Protein AF-A0A3A2J618-F1 (afdb_monomer)

Sequence (538 aa):
MAKTFVVYKGITAYASIQNIGDRISVSQLELDFAVNQIPKATVVLSMGQLADGSKSPIQEKLNSLEQRLAVKIYLVVTTADSGSASPSPTLIFNGYTSACSYSKTYGSCSIVLGVVSVLNDLAYSSAFSDLFSTASVGDFFRPMVWKIGAAGVQAATAQALAAAFAPKLRSDFWEAALKDSLISMCTAPLLKPSIAQPGTGVAGNTVLNNKLALNILNDYDETIDPVQLQPDLAHDRVFQAMGLSIANALWSQGRGVTVWSKMLSQLSAFGVGFIPAADGFMVAPVAPMLASTITDAFTDIGAAEYSSIVTTGFRRPISGVKFVVGSSGLSGVSTPARQFISAAFGWCTPSNDGQLLVVPAPAWVYLNGTTTADDIASGATIFSGGSNPTAVPAGETKANQTVTDLFNSWGKNGPAPRLAHMVFCNEAFRGNTATLSGKLRFDIPPAACVRVEAAGNDLYTSKKDEKQYFYANVEGVRINISVAPGQTAASTTFFLSHVRTKADDAVAETEHPLFTTYFKGSTYNIAYVKELEKDIAV

Nearest PDB structures (foldseek):
  7b5h-assembly1_AJ  TM=6.178E-01  e=1.921E-13  Nostoc sp. PCC 7120 = FACHB-418
  8hqz-assembly1_p  TM=5.575E-01  e=2.678E+00  Escherichia phage DT57C
  8bcu-assembly1_H  TM=5.553E-01  e=3.164E+00  Escherichia phage T5
  8hrg-assembly1_D  TM=5.333E-01  e=3.345E+00  Escherichia phage DT57C
  9iny-assembly1_C  TM=5.298E-01  e=3.953E+00  Escherichia phage T5

Mean predicted aligned error: 10.37 Å

Structure (mmCIF, N/CA/C/O backbone):
data_AF-A0A3A2J618-F1
#
_entry.id   AF-A0A3A2J618-F1
#
loop_
_atom_site.group_PDB
_atom_site.id
_atom_site.type_symbol
_atom_site.label_atom_id
_atom_site.label_alt_id
_atom_site.label_comp_id
_atom_site.label_asym_id
_atom_site.label_entity_id
_atom_site.label_seq_id
_atom_site.pdbx_PDB_ins_code
_atom_site.Cartn_x
_atom_site.Cartn_y
_atom_site.Cartn_z
_atom_site.occupancy
_atom_site.B_iso_or_equiv
_atom_site.auth_seq_id
_atom_site.auth_comp_id
_atom_site.auth_asym_id
_atom_site.auth_atom_id
_atom_site.pdbx_PDB_model_num
ATOM 1 N N . MET A 1 1 ? 17.316 -6.845 21.537 1.00 39.12 1 MET A N 1
ATOM 2 C CA . MET A 1 1 ? 16.459 -6.202 22.556 1.00 39.12 1 MET A CA 1
ATOM 3 C C . MET A 1 1 ? 15.162 -6.982 22.616 1.00 39.12 1 MET A C 1
ATOM 5 O O . MET A 1 1 ? 14.581 -7.209 21.564 1.00 39.12 1 MET A O 1
ATOM 9 N N . ALA A 1 2 ? 14.747 -7.456 23.789 1.00 37.94 2 ALA A N 1
ATOM 10 C CA . ALA A 1 2 ? 13.416 -8.035 23.938 1.00 37.94 2 ALA A CA 1
ATOM 11 C C . ALA A 1 2 ? 12.401 -6.884 23.849 1.00 37.94 2 ALA A C 1
ATOM 13 O O . ALA A 1 2 ? 12.468 -5.968 24.664 1.00 37.94 2 ALA A O 1
ATOM 14 N N . LYS A 1 3 ? 11.525 -6.880 22.836 1.00 52.00 3 LYS A N 1
ATOM 15 C CA . LYS A 1 3 ? 10.401 -5.935 22.783 1.00 52.00 3 LYS A CA 1
ATOM 16 C C . LYS A 1 3 ? 9.451 -6.302 23.929 1.00 52.00 3 LYS A C 1
ATOM 18 O O . LYS A 1 3 ? 8.861 -7.380 23.913 1.00 52.00 3 LYS A O 1
ATOM 23 N N . THR A 1 4 ? 9.359 -5.455 24.951 1.00 46.00 4 THR A N 1
ATOM 24 C CA . THR A 1 4 ? 8.415 -5.640 26.059 1.00 46.00 4 THR A CA 1
ATOM 25 C C . THR A 1 4 ? 7.000 -5.435 25.528 1.00 46.00 4 THR A C 1
ATOM 27 O O . THR A 1 4 ? 6.687 -4.380 24.982 1.00 46.00 4 THR A O 1
ATOM 30 N N . PHE A 1 5 ? 6.144 -6.449 25.650 1.00 54.22 5 PHE A N 1
ATOM 31 C CA . PHE A 1 5 ? 4.745 -6.335 25.243 1.00 54.22 5 PHE A CA 1
ATOM 32 C C . PHE A 1 5 ? 3.974 -5.497 26.262 1.00 54.22 5 PHE A C 1
ATOM 34 O O . PHE A 1 5 ? 3.938 -5.835 27.445 1.00 54.22 5 PHE A O 1
ATOM 41 N N . VAL A 1 6 ? 3.328 -4.431 25.798 1.00 58.31 6 VAL A N 1
ATOM 42 C CA . VAL A 1 6 ? 2.485 -3.581 26.642 1.00 58.31 6 VAL A CA 1
ATOM 43 C C . VAL A 1 6 ? 1.107 -4.207 26.789 1.00 58.31 6 VAL A C 1
ATOM 45 O O . VAL A 1 6 ? 0.436 -4.513 25.802 1.00 58.31 6 VAL A O 1
ATOM 48 N N . VAL A 1 7 ? 0.666 -4.384 28.032 1.00 64.25 7 VAL A N 1
ATOM 49 C CA . VAL A 1 7 ? -0.712 -4.771 28.338 1.00 64.25 7 VAL A CA 1
ATOM 50 C C . VAL A 1 7 ? -1.561 -3.502 28.390 1.00 64.25 7 VAL A C 1
ATOM 52 O O . VAL A 1 7 ? -1.399 -2.659 29.273 1.00 64.25 7 VAL A O 1
ATOM 55 N N . TYR A 1 8 ? -2.468 -3.347 27.428 1.00 70.81 8 TYR A N 1
ATOM 56 C CA . TYR A 1 8 ? -3.391 -2.215 27.386 1.00 70.81 8 TYR A CA 1
ATOM 57 C C . TYR A 1 8 ? -4.510 -2.393 28.422 1.00 70.81 8 TYR A C 1
ATOM 59 O O . TYR A 1 8 ? -5.162 -3.436 28.462 1.00 70.81 8 TYR A O 1
ATOM 67 N N . LYS A 1 9 ? -4.752 -1.369 29.249 1.00 76.50 9 LYS A N 1
ATOM 68 C CA . LYS A 1 9 ? -5.827 -1.354 30.258 1.00 76.50 9 LYS A CA 1
ATOM 69 C C . LYS A 1 9 ? -7.166 -0.945 29.647 1.00 76.50 9 LYS A C 1
ATOM 71 O O . LYS A 1 9 ? -8.212 -1.451 30.044 1.00 76.50 9 LYS A O 1
ATOM 76 N N . GLY A 1 10 ? -7.127 -0.039 28.675 1.00 81.81 10 GLY A N 1
ATOM 77 C CA . GLY A 1 10 ? -8.301 0.426 27.950 1.00 81.81 10 GLY A CA 1
ATOM 78 C C . GLY A 1 10 ? -7.915 1.062 26.622 1.00 81.81 10 GLY A C 1
ATOM 79 O O . GLY A 1 10 ? -6.892 1.741 26.518 1.00 81.81 10 GLY A O 1
ATOM 80 N N . ILE A 1 11 ? -8.743 0.831 25.610 1.00 85.38 11 ILE A N 1
ATOM 81 C CA . ILE A 1 11 ? -8.614 1.429 24.284 1.00 85.38 11 ILE A CA 1
ATOM 82 C C . ILE A 1 11 ? -9.919 2.162 24.010 1.00 85.38 11 ILE A C 1
ATOM 84 O O . ILE A 1 11 ? -10.989 1.554 24.061 1.00 85.38 11 ILE A O 1
ATOM 88 N N . THR A 1 12 ? -9.837 3.459 23.738 1.00 88.19 12 THR A N 1
ATOM 89 C CA . THR A 1 12 ? -10.985 4.267 23.326 1.00 88.19 12 THR A CA 1
ATOM 90 C C . THR A 1 12 ? -10.696 4.906 21.977 1.00 88.19 12 THR A C 1
ATOM 92 O O . THR A 1 12 ? -9.588 5.364 21.705 1.00 88.19 12 THR A O 1
ATOM 95 N N . ALA A 1 13 ? -11.702 4.917 21.108 1.00 90.88 13 ALA A N 1
ATOM 96 C CA . ALA A 1 13 ? -11.633 5.568 19.809 1.00 90.88 13 ALA A CA 1
ATOM 97 C C . ALA A 1 13 ? -12.704 6.658 19.734 1.00 90.88 13 ALA A C 1
ATOM 99 O O . ALA A 1 13 ? -13.828 6.483 20.222 1.00 90.88 13 ALA A O 1
ATOM 100 N N . TYR A 1 14 ? -12.360 7.785 19.121 1.00 92.44 14 TYR A N 1
ATOM 101 C CA . TYR A 1 14 ? -13.314 8.853 18.857 1.00 92.44 14 TYR A CA 1
ATOM 102 C C . TYR A 1 14 ? -13.125 9.428 17.455 1.00 92.44 14 TYR A C 1
ATOM 104 O O . TYR A 1 14 ? -12.026 9.430 16.901 1.00 92.44 14 TYR A O 1
ATOM 112 N N . ALA A 1 15 ? -14.217 9.923 16.885 1.00 92.81 15 ALA A N 1
ATOM 113 C CA . ALA A 1 15 ? -14.230 10.599 15.599 1.00 92.81 15 ALA A CA 1
ATOM 114 C C . ALA A 1 15 ? -14.470 12.103 15.795 1.00 92.81 15 ALA A C 1
ATOM 116 O O . ALA A 1 15 ? -15.373 12.502 16.536 1.00 92.81 15 ALA A O 1
ATOM 117 N N . SER A 1 16 ? -13.676 12.922 15.107 1.00 95.06 16 SER A N 1
ATOM 118 C CA . SER A 1 16 ? -13.988 14.320 14.813 1.00 95.06 16 SER A CA 1
ATOM 119 C C . SER A 1 16 ? -14.606 14.361 13.420 1.00 95.06 16 SER A C 1
ATOM 121 O O . SER A 1 16 ? -13.972 13.953 12.445 1.00 95.06 16 SER A O 1
ATOM 123 N N . ILE A 1 17 ? -15.867 14.784 13.337 1.00 93.00 17 ILE A N 1
ATOM 124 C CA . ILE A 1 17 ? -16.610 14.890 12.079 1.00 93.00 17 ILE A CA 1
ATOM 125 C C . ILE A 1 17 ? -16.995 16.349 11.880 1.00 93.00 17 ILE A C 1
ATOM 127 O O . ILE A 1 17 ? -17.659 16.952 12.734 1.00 93.00 17 ILE A O 1
ATOM 131 N N . GLN A 1 18 ? -16.604 16.901 10.733 1.00 92.62 18 GLN A N 1
ATOM 132 C CA . GLN A 1 18 ? -16.873 18.284 10.364 1.00 92.62 18 GLN A CA 1
ATOM 133 C C . GLN A 1 18 ? -18.365 18.615 10.513 1.00 92.62 18 GLN A C 1
ATOM 135 O O . GLN A 1 18 ? -19.228 17.850 10.091 1.00 92.62 18 GLN A O 1
ATOM 140 N N . ASN A 1 19 ? -18.660 19.764 11.127 1.00 88.19 19 ASN A N 1
ATOM 141 C CA . ASN A 1 19 ? -20.006 20.271 11.439 1.00 88.19 19 ASN A CA 1
ATOM 142 C C . ASN A 1 19 ? -20.805 19.462 12.481 1.00 88.19 19 ASN A C 1
ATOM 144 O O . ASN A 1 19 ? -21.816 19.960 12.990 1.00 88.19 19 ASN A O 1
ATOM 148 N N . ILE A 1 20 ? -20.343 18.276 12.887 1.00 88.12 20 ILE A N 1
ATOM 149 C CA . ILE A 1 20 ? -21.028 17.437 13.878 1.00 88.12 20 ILE A CA 1
ATOM 150 C C . ILE A 1 20 ? -20.412 17.615 15.262 1.00 88.12 20 ILE A C 1
ATOM 152 O O . ILE A 1 20 ? -21.105 18.055 16.182 1.00 88.12 20 ILE A O 1
ATOM 156 N N . GLY A 1 21 ? -19.116 17.360 15.407 1.00 89.38 21 GLY A N 1
ATOM 157 C CA . GLY A 1 21 ? -18.404 17.530 16.671 1.00 89.38 21 GLY A CA 1
ATOM 158 C C . GLY A 1 21 ? -17.041 16.850 16.670 1.00 89.38 21 GLY A C 1
ATOM 159 O O . GLY A 1 21 ? -16.769 15.992 15.834 1.00 89.38 21 GLY A O 1
ATOM 160 N N . ASP A 1 22 ? -16.200 17.225 17.634 1.00 89.44 22 ASP A N 1
ATOM 161 C CA . ASP A 1 22 ? -14.786 16.823 17.663 1.00 89.44 22 ASP A CA 1
ATOM 162 C C . ASP A 1 22 ? -14.502 15.537 18.443 1.00 89.44 22 ASP A C 1
ATOM 164 O O . ASP A 1 22 ? -13.433 14.944 18.299 1.00 89.44 22 ASP A O 1
ATOM 168 N N . ARG A 1 23 ? -15.440 15.104 19.290 1.00 89.69 23 ARG A N 1
ATOM 169 C CA . ARG A 1 23 ? -15.283 13.932 20.161 1.00 89.69 23 ARG A CA 1
ATOM 170 C C . ARG A 1 23 ? -16.546 13.087 20.184 1.00 89.69 23 ARG A C 1
ATOM 172 O O . ARG A 1 23 ? -17.275 13.057 21.172 1.00 89.69 23 ARG A O 1
ATOM 179 N N . ILE A 1 24 ? -16.807 12.403 19.078 1.00 91.38 24 ILE A N 1
ATOM 180 C CA . ILE A 1 24 ? -17.907 11.444 18.975 1.00 91.38 24 ILE A CA 1
ATOM 181 C C . ILE A 1 24 ? -17.359 10.058 19.309 1.00 91.38 24 ILE A C 1
ATOM 183 O O . ILE A 1 24 ? -16.458 9.568 18.630 1.00 91.38 24 ILE A O 1
ATOM 187 N N . SER A 1 25 ? -17.886 9.427 20.357 1.00 89.56 25 SER A N 1
ATOM 188 C CA . SER A 1 25 ? -17.456 8.089 20.770 1.00 89.56 25 SER A CA 1
ATOM 189 C C . SER A 1 25 ? -17.763 7.047 19.695 1.00 89.56 25 SER A C 1
ATOM 191 O O . SER A 1 25 ? -18.894 6.949 19.212 1.00 89.56 25 SER A O 1
ATOM 193 N N . VAL A 1 26 ? -16.756 6.245 19.356 1.00 92.75 26 VAL A N 1
ATOM 194 C CA . VAL A 1 26 ? -16.866 5.151 18.388 1.00 92.75 26 VAL A CA 1
ATOM 195 C C . VAL A 1 26 ? -17.082 3.844 19.143 1.00 92.75 26 VAL A C 1
ATOM 197 O O . VAL A 1 26 ? -16.322 3.522 20.054 1.00 92.75 26 VAL A O 1
ATOM 200 N N . SER A 1 27 ? -18.120 3.089 18.781 1.00 92.50 27 SER A N 1
ATOM 201 C CA . SER A 1 27 ? -18.413 1.794 19.409 1.00 92.50 27 SER A CA 1
ATOM 202 C C . SER A 1 27 ? -17.656 0.647 18.755 1.00 92.50 27 SER A C 1
ATOM 204 O O . SER A 1 27 ? -17.209 -0.267 19.441 1.00 92.50 27 SER A O 1
ATOM 206 N N . GLN A 1 28 ? -17.516 0.697 17.431 1.00 94.94 28 GLN A N 1
ATOM 207 C CA . GLN A 1 28 ? -16.735 -0.253 16.652 1.00 94.94 28 GLN A CA 1
ATOM 208 C C . GLN A 1 28 ? -16.052 0.487 15.507 1.00 94.94 28 GLN A C 1
ATOM 210 O O . GLN A 1 28 ? -16.658 1.340 14.858 1.00 94.94 28 GLN A O 1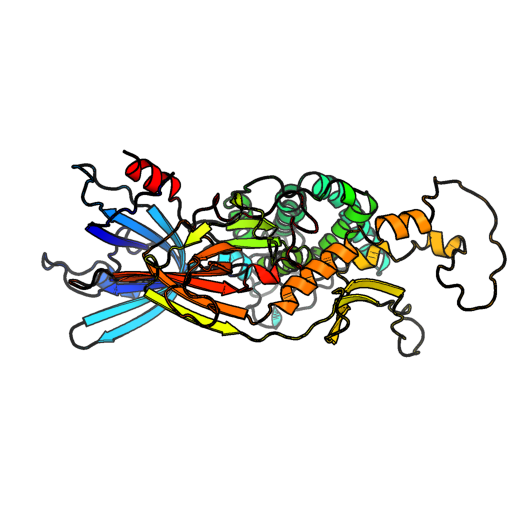
ATOM 215 N N . LEU A 1 29 ? -14.793 0.151 15.273 1.00 96.25 29 LEU A N 1
ATOM 216 C CA . LEU A 1 29 ? -13.962 0.697 14.220 1.00 96.25 29 LEU A CA 1
ATOM 217 C C . LEU A 1 29 ? -13.298 -0.450 13.468 1.00 96.25 29 LEU A C 1
ATOM 219 O O . LEU A 1 29 ? -12.660 -1.302 14.083 1.00 96.25 29 LEU A O 1
ATOM 223 N N . GLU A 1 30 ? -13.418 -0.433 12.151 1.00 97.44 30 GLU A N 1
ATOM 224 C CA . GLU A 1 30 ? -12.654 -1.283 11.243 1.00 97.44 30 GLU A CA 1
ATOM 225 C C . GLU A 1 30 ? -11.866 -0.371 10.303 1.00 97.44 30 GLU A C 1
ATOM 227 O O . GLU A 1 30 ? -12.452 0.517 9.685 1.00 97.44 30 GLU A O 1
ATOM 232 N N . LEU A 1 31 ? -10.550 -0.552 10.226 1.00 97.56 31 LEU A N 1
ATOM 233 C CA . LEU A 1 31 ? -9.665 0.163 9.308 1.00 97.56 31 LEU A CA 1
ATOM 234 C C . LEU A 1 31 ? -9.015 -0.833 8.357 1.00 97.56 31 LEU A C 1
ATOM 236 O O . LEU A 1 31 ? -8.483 -1.836 8.820 1.00 97.56 31 LEU A O 1
ATOM 240 N N . ASP A 1 32 ? -8.990 -0.511 7.069 1.00 97.88 32 ASP A N 1
ATOM 241 C CA . ASP A 1 32 ? -8.365 -1.310 6.021 1.00 97.88 32 ASP A CA 1
ATOM 242 C C . ASP A 1 32 ? -7.280 -0.500 5.305 1.00 97.88 32 ASP A C 1
ATOM 244 O O . ASP A 1 32 ? -7.567 0.514 4.659 1.00 97.88 32 ASP A O 1
ATOM 248 N N . PHE A 1 33 ? -6.042 -0.989 5.378 1.00 97.19 33 PHE A N 1
ATOM 249 C CA . PHE A 1 33 ? -4.881 -0.472 4.657 1.00 97.19 33 PHE A CA 1
ATOM 250 C C . PHE A 1 33 ? -4.317 -1.573 3.761 1.00 97.19 33 PHE A C 1
ATOM 252 O O . PHE A 1 33 ? -4.124 -2.695 4.215 1.00 97.19 33 PHE A O 1
ATOM 259 N N . ALA A 1 34 ? -4.016 -1.280 2.499 1.00 97.31 34 ALA A N 1
ATOM 260 C CA . ALA A 1 34 ? -3.396 -2.252 1.602 1.00 97.31 34 ALA A CA 1
ATOM 261 C C . ALA A 1 34 ? -2.479 -1.567 0.591 1.00 97.31 34 ALA A C 1
ATOM 263 O O . ALA A 1 34 ? -2.686 -0.405 0.232 1.00 97.31 34 ALA A O 1
ATOM 264 N N . VAL A 1 35 ? -1.460 -2.293 0.136 1.00 96.06 35 VAL A N 1
ATOM 265 C CA . VAL A 1 35 ? -0.507 -1.795 -0.862 1.00 96.06 35 VAL A CA 1
ATOM 266 C C . VAL A 1 35 ? -1.254 -1.476 -2.153 1.00 96.06 35 VAL A C 1
ATOM 268 O O . VAL A 1 35 ? -2.067 -2.273 -2.622 1.00 96.06 35 VAL A O 1
ATOM 271 N N . ASN A 1 36 ? -0.977 -0.312 -2.740 1.00 96.56 36 ASN A N 1
ATOM 272 C CA . ASN A 1 36 ? -1.625 0.173 -3.961 1.00 96.56 36 ASN A CA 1
ATOM 273 C C . ASN A 1 36 ? -3.157 0.314 -3.848 1.00 96.56 36 ASN A C 1
ATOM 275 O O . ASN A 1 36 ? -3.856 0.296 -4.864 1.00 96.56 36 ASN A O 1
ATOM 279 N N . GLN A 1 37 ? -3.696 0.476 -2.636 1.00 96.94 37 GLN A N 1
ATOM 280 C CA . GLN A 1 37 ? -5.119 0.722 -2.404 1.00 96.94 37 GLN A CA 1
ATOM 281 C C . GLN A 1 37 ? -5.337 1.971 -1.547 1.00 96.94 37 GLN A C 1
ATOM 283 O O . GLN A 1 37 ? -4.536 2.307 -0.680 1.00 96.94 37 GLN A O 1
ATOM 288 N N . ILE A 1 38 ? -6.457 2.656 -1.789 1.00 96.62 38 ILE A N 1
ATOM 289 C CA . ILE A 1 38 ? -6.891 3.784 -0.960 1.00 96.62 38 ILE A CA 1
ATOM 290 C C . ILE A 1 38 ? -7.502 3.228 0.332 1.00 96.62 38 ILE A C 1
ATOM 292 O O . ILE A 1 38 ? -8.443 2.429 0.237 1.00 96.62 38 ILE A O 1
ATOM 296 N N . PRO A 1 39 ? -7.030 3.660 1.517 1.00 97.31 39 PRO A N 1
ATOM 297 C CA . PRO A 1 39 ? -7.551 3.178 2.786 1.00 97.31 39 PRO A CA 1
ATOM 298 C C . PRO A 1 39 ? -9.031 3.472 2.973 1.00 97.31 39 PRO A C 1
ATOM 300 O O . PRO A 1 39 ? -9.559 4.505 2.534 1.00 97.31 39 PRO A O 1
ATOM 303 N N . LYS A 1 40 ? -9.689 2.565 3.685 1.00 97.69 40 LYS A N 1
ATOM 304 C CA . LYS A 1 40 ? -11.106 2.659 4.031 1.00 97.69 40 LYS A CA 1
ATOM 305 C C . LYS A 1 40 ? -11.282 2.412 5.516 1.00 97.69 40 LYS A C 1
ATOM 307 O O . LYS A 1 40 ? -10.484 1.719 6.139 1.00 97.69 40 LYS A O 1
ATOM 312 N N . ALA A 1 41 ? -12.346 2.973 6.062 1.00 97.81 41 ALA A N 1
ATOM 313 C CA . ALA A 1 41 ? -12.736 2.741 7.433 1.00 97.81 41 ALA A CA 1
ATOM 314 C C . ALA A 1 41 ? -14.249 2.565 7.533 1.00 97.81 41 ALA A C 1
ATOM 316 O O . ALA A 1 41 ? -15.014 3.235 6.836 1.00 97.81 41 ALA A O 1
ATOM 317 N N . THR A 1 42 ? -14.678 1.687 8.430 1.00 97.81 42 THR A N 1
ATOM 318 C CA . THR A 1 42 ? -16.073 1.561 8.845 1.00 97.81 42 THR A CA 1
ATOM 319 C C . THR A 1 42 ? -16.165 1.967 10.306 1.00 97.81 42 THR A C 1
ATOM 321 O O . THR A 1 42 ? -15.519 1.373 11.169 1.00 97.81 42 THR A O 1
ATOM 324 N N . VAL A 1 43 ? -16.958 2.998 10.583 1.00 96.75 43 VAL A N 1
ATOM 325 C CA . VAL A 1 43 ? -17.121 3.574 11.919 1.00 96.75 43 VAL A CA 1
ATOM 326 C C . VAL A 1 43 ? -18.553 3.355 12.373 1.00 96.75 43 VAL A C 1
ATOM 328 O O . VAL A 1 43 ? -19.490 3.866 11.763 1.00 96.75 43 VAL A O 1
ATOM 331 N N . VAL A 1 44 ? -18.732 2.618 13.461 1.00 95.69 44 VAL A N 1
ATOM 332 C CA . VAL A 1 44 ? -20.033 2.441 14.101 1.00 95.69 44 VAL A CA 1
ATOM 333 C C . VAL A 1 44 ? -20.136 3.416 15.264 1.00 95.69 44 VAL A C 1
ATOM 335 O O . VAL A 1 44 ? -19.301 3.427 16.172 1.00 95.69 44 VAL A O 1
ATOM 338 N N . LEU A 1 45 ? -21.167 4.249 15.220 1.00 93.38 45 LEU A N 1
ATOM 339 C CA . LEU A 1 45 ? -21.466 5.262 16.219 1.00 93.38 45 LEU A CA 1
ATOM 340 C C . LEU A 1 45 ? -22.717 4.839 16.984 1.00 93.38 45 LEU A C 1
ATOM 342 O O . LEU A 1 45 ? -23.785 4.639 16.398 1.00 93.38 45 LEU A O 1
ATOM 346 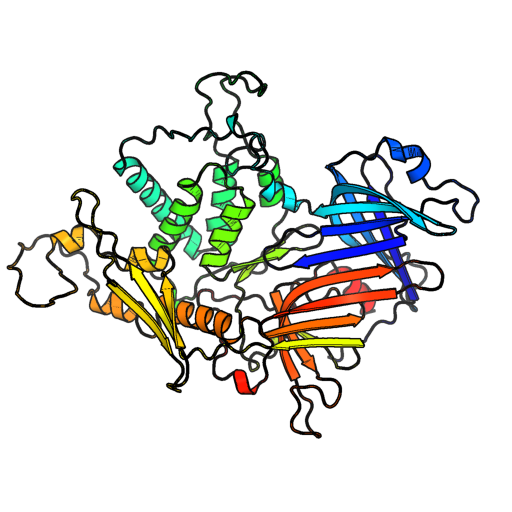N N . SER A 1 46 ? -22.589 4.706 18.303 1.00 86.31 46 SER A N 1
ATOM 347 C CA . SER A 1 46 ? -23.721 4.382 19.168 1.00 86.31 46 SER A CA 1
ATOM 348 C C . SER A 1 46 ? -24.708 5.545 19.219 1.00 86.31 46 SER A C 1
ATOM 350 O O . SER A 1 46 ? -24.370 6.657 19.636 1.00 86.31 46 SER A O 1
ATOM 352 N N . MET A 1 47 ? -25.959 5.276 18.848 1.00 85.38 47 MET A N 1
ATOM 353 C CA . MET A 1 47 ? -27.068 6.190 19.084 1.00 85.38 47 MET A CA 1
ATOM 354 C C . MET A 1 47 ? -27.738 5.809 20.400 1.00 85.38 47 MET A C 1
ATOM 356 O O . MET A 1 47 ? -28.510 4.856 20.471 1.00 85.38 47 MET A O 1
ATOM 360 N N . GLY A 1 48 ? -27.463 6.570 21.451 1.00 80.25 48 GLY A N 1
ATOM 361 C CA . GLY A 1 48 ? -28.058 6.342 22.762 1.00 80.25 48 GLY A CA 1
ATOM 362 C C . GLY A 1 48 ? -28.022 7.584 23.636 1.00 80.25 48 GLY A C 1
ATOM 363 O O . GLY A 1 48 ? -27.550 8.644 23.215 1.00 80.25 48 GLY A O 1
ATOM 364 N N . GLN A 1 49 ? -28.541 7.435 24.849 1.00 75.81 49 GLN A N 1
ATOM 365 C CA . GLN A 1 49 ? -28.242 8.358 25.933 1.00 75.81 49 GLN A CA 1
ATOM 366 C C . GLN A 1 49 ? -26.896 7.967 26.545 1.00 75.81 49 GLN A C 1
ATOM 368 O O . GLN A 1 49 ? -26.602 6.781 26.707 1.00 75.81 49 GLN A O 1
ATOM 373 N N . LEU A 1 50 ? -26.072 8.964 26.842 1.00 70.50 50 LEU A N 1
ATOM 374 C CA . LEU A 1 50 ? -24.866 8.793 27.637 1.00 70.50 50 LEU A CA 1
ATOM 375 C C . LEU A 1 50 ? -25.252 8.425 29.080 1.00 70.50 50 LEU A C 1
ATOM 377 O O . LEU A 1 50 ? -26.409 8.545 29.484 1.00 70.50 50 LEU A O 1
ATOM 381 N N . ALA A 1 51 ? -24.283 7.952 29.868 1.00 71.69 51 ALA A N 1
ATOM 382 C CA . ALA A 1 51 ? -24.524 7.534 31.255 1.00 71.69 51 ALA A CA 1
ATOM 383 C C . ALA A 1 51 ? -25.057 8.671 32.153 1.00 71.69 51 ALA A C 1
ATOM 385 O O . ALA A 1 51 ? -25.668 8.407 33.184 1.00 71.69 51 ALA A O 1
ATOM 386 N N . ASP A 1 52 ? -24.850 9.924 31.749 1.00 77.62 52 A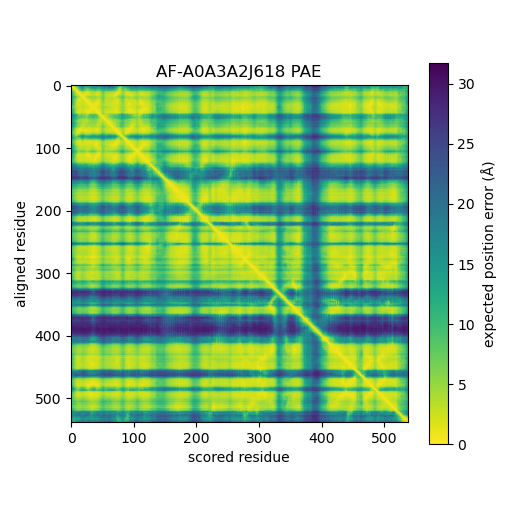SP A N 1
ATOM 387 C CA . ASP A 1 52 ? -25.371 11.133 32.393 1.00 77.62 52 ASP A CA 1
ATOM 388 C C . ASP A 1 52 ? -26.815 11.490 31.966 1.00 77.62 52 ASP A C 1
ATOM 390 O O . ASP A 1 52 ? -27.365 12.492 32.417 1.00 77.62 52 ASP A O 1
ATOM 394 N N . GLY A 1 53 ? -27.439 10.686 31.097 1.00 80.88 53 GLY A N 1
ATOM 395 C CA . GLY A 1 53 ? -28.780 10.911 30.551 1.00 80.88 53 GLY A CA 1
ATOM 396 C C . GLY A 1 53 ? -28.833 11.888 29.370 1.00 80.88 53 GLY A C 1
ATOM 397 O O . GLY A 1 53 ? -29.903 12.066 28.777 1.00 80.88 53 GLY A O 1
ATOM 398 N N . SER A 1 54 ? -27.710 12.503 28.987 1.00 83.50 54 SER A N 1
ATOM 399 C CA . SER A 1 54 ? -27.645 13.395 27.829 1.00 83.50 54 SER A CA 1
ATOM 400 C C . SER A 1 54 ? -27.761 12.608 26.518 1.00 83.50 54 SER A C 1
ATOM 402 O O . SER A 1 54 ? -27.369 11.443 26.417 1.00 83.50 54 SER A O 1
ATOM 404 N N . LYS A 1 55 ? -28.361 13.218 25.492 1.00 85.00 55 LYS A N 1
ATOM 405 C CA . LYS A 1 55 ? -28.458 12.602 24.162 1.00 85.00 55 LYS A CA 1
ATOM 406 C C . LYS A 1 55 ? -27.090 12.623 23.487 1.00 85.00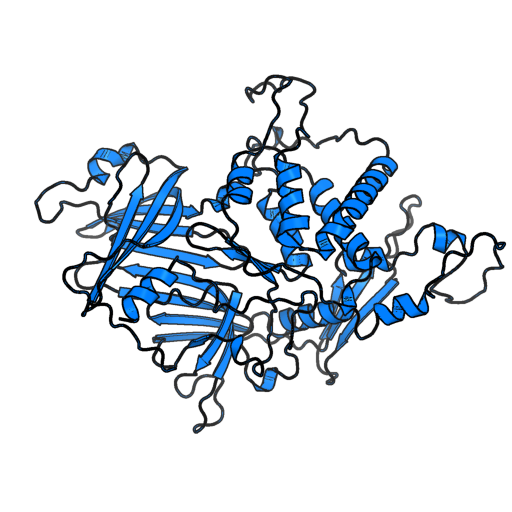 55 LYS A C 1
ATOM 408 O O . LYS A 1 55 ? -26.377 13.618 23.570 1.00 85.00 55 LYS A O 1
ATOM 413 N N . SER A 1 56 ? -26.746 11.554 22.768 1.00 81.94 56 SER A N 1
ATOM 414 C CA . SER A 1 56 ? -25.544 11.553 21.929 1.00 81.94 56 SER A CA 1
ATOM 415 C C . SER A 1 56 ? -25.591 12.724 20.928 1.00 81.94 56 SER A C 1
ATOM 417 O O . SER A 1 56 ? -26.617 12.875 20.254 1.00 81.94 56 SER A O 1
ATOM 419 N N . PRO A 1 57 ? -24.505 13.512 20.762 1.00 82.12 57 PRO A N 1
ATOM 420 C CA . PRO A 1 57 ? -24.459 14.666 19.852 1.00 82.12 57 PRO A CA 1
ATOM 421 C C . PRO A 1 57 ? -24.876 14.342 18.414 1.00 82.12 57 PRO A C 1
ATOM 423 O O . PRO A 1 57 ? -25.356 15.203 17.677 1.00 82.12 57 PRO A O 1
ATOM 426 N N . ILE A 1 58 ? -24.724 13.079 18.008 1.00 86.19 58 ILE A N 1
ATOM 427 C CA . ILE A 1 58 ? -25.102 12.640 16.669 1.00 86.19 58 ILE A CA 1
ATOM 428 C C . ILE A 1 58 ? -26.616 12.598 16.447 1.00 86.19 58 ILE A C 1
ATOM 430 O O . ILE A 1 58 ? -27.058 12.721 15.311 1.00 86.19 58 ILE A O 1
ATOM 434 N N . GLN A 1 59 ? -27.422 12.453 17.505 1.00 86.50 59 GLN A N 1
ATOM 435 C CA . GLN A 1 59 ? -28.882 12.428 17.375 1.00 86.50 59 GLN A CA 1
ATOM 436 C C . GLN A 1 59 ? -29.429 13.779 16.913 1.00 86.50 59 GLN A C 1
ATOM 438 O O . GLN A 1 59 ? -30.363 13.822 16.119 1.00 86.50 59 GLN A O 1
ATOM 443 N N . GLU A 1 60 ? -28.837 14.877 17.381 1.00 86.50 60 GLU A N 1
ATOM 444 C CA . GLU A 1 60 ? -29.269 16.232 17.024 1.00 86.50 60 GLU A CA 1
ATOM 445 C C . GLU A 1 60 ? -28.847 16.613 15.602 1.00 86.50 60 GLU A C 1
ATOM 447 O O . GLU A 1 60 ? -29.512 17.405 14.938 1.00 86.50 60 GLU A O 1
ATOM 452 N N . LYS A 1 61 ? -27.756 16.012 15.120 1.00 89.12 61 LYS A N 1
ATOM 453 C CA . LYS A 1 61 ? -27.095 16.362 13.859 1.00 89.12 61 LYS A CA 1
ATOM 454 C C . LYS A 1 61 ? -27.164 15.263 12.799 1.00 89.12 61 LYS A C 1
ATOM 456 O O . LYS A 1 61 ? -26.458 15.315 11.798 1.00 89.12 61 LYS A O 1
ATOM 461 N N . LEU A 1 62 ? -28.042 14.276 12.977 1.00 86.69 62 LEU A N 1
ATOM 462 C CA . LEU A 1 62 ? -28.205 13.175 12.025 1.00 86.69 62 LEU A CA 1
ATOM 463 C C . LEU A 1 62 ? -28.569 13.681 10.621 1.00 86.69 62 LEU A C 1
ATOM 465 O O . LEU A 1 62 ? -28.047 13.183 9.631 1.00 86.69 62 LEU A O 1
ATOM 469 N N . ASN A 1 63 ? -29.406 14.719 10.542 1.00 88.38 63 ASN A N 1
ATOM 470 C CA . ASN A 1 63 ? -29.831 15.310 9.271 1.00 88.38 63 ASN A CA 1
ATOM 471 C C . ASN A 1 63 ? -28.730 16.123 8.572 1.00 88.38 63 ASN A C 1
ATOM 473 O O . ASN A 1 63 ? -28.882 16.432 7.396 1.00 88.38 63 ASN A O 1
ATOM 477 N N . SER A 1 64 ? -27.643 16.475 9.269 1.00 89.56 64 SER A N 1
ATOM 478 C CA . SER A 1 64 ? -26.494 17.162 8.667 1.00 89.56 64 SER A CA 1
ATOM 479 C C . SER A 1 64 ? -25.397 16.202 8.205 1.00 89.56 64 SER A C 1
ATOM 481 O O . SER A 1 64 ? -24.335 16.663 7.800 1.00 89.56 64 SER A O 1
ATOM 483 N N . LEU A 1 65 ? -25.602 14.880 8.304 1.00 89.00 65 LEU A N 1
ATOM 484 C CA . LEU A 1 65 ? -24.677 13.889 7.754 1.00 89.00 65 LEU A CA 1
ATOM 485 C C . LEU A 1 65 ? -24.804 13.852 6.230 1.00 89.00 65 LEU A C 1
ATOM 487 O O . LEU A 1 65 ? -25.585 13.090 5.663 1.00 89.00 65 LEU A O 1
ATOM 491 N N . GLU A 1 66 ? -24.001 14.677 5.574 1.00 89.81 66 GLU A N 1
ATOM 492 C CA . GLU A 1 66 ? -23.819 14.652 4.128 1.00 89.81 66 GLU A CA 1
ATOM 493 C C . GLU A 1 66 ? -22.688 13.689 3.733 1.00 89.81 66 GLU A C 1
ATOM 495 O O . GLU A 1 66 ? -21.840 13.287 4.543 1.00 89.81 66 GLU A O 1
ATOM 500 N N . GLN A 1 67 ? -22.677 13.295 2.459 1.00 90.25 67 GLN A N 1
ATOM 501 C CA . GLN A 1 67 ? -21.510 12.639 1.878 1.00 90.25 67 GLN A CA 1
ATOM 502 C C . GLN A 1 67 ? -20.357 13.644 1.788 1.00 90.25 67 GLN A C 1
ATOM 504 O O . GLN A 1 67 ? -20.567 14.838 1.598 1.00 90.25 67 GLN A O 1
ATOM 509 N N . ARG A 1 68 ? -19.129 13.140 1.873 1.00 92.12 68 ARG A N 1
ATOM 510 C CA . ARG A 1 68 ? -17.879 13.898 1.790 1.00 92.12 68 ARG A CA 1
ATOM 511 C C . ARG A 1 68 ? -17.592 14.890 2.927 1.00 92.12 68 ARG A C 1
ATOM 513 O O . ARG A 1 68 ? -16.753 15.772 2.759 1.00 92.12 68 ARG A O 1
ATOM 520 N N . LEU A 1 69 ? -18.191 14.722 4.103 1.00 95.00 69 LEU A N 1
ATOM 521 C CA . LEU A 1 69 ? -17.769 15.467 5.295 1.00 95.00 69 LEU A CA 1
ATOM 522 C C . LEU A 1 69 ? -16.394 14.989 5.760 1.00 95.00 69 LEU A C 1
ATOM 524 O O . LEU A 1 69 ? -16.155 13.782 5.786 1.00 95.00 69 LEU A O 1
ATOM 528 N N . ALA A 1 70 ? -15.506 15.910 6.143 1.00 96.19 70 ALA A N 1
ATOM 529 C CA . ALA A 1 70 ? -14.193 15.544 6.665 1.00 96.19 70 ALA A CA 1
ATOM 530 C C . ALA A 1 70 ? -14.319 14.801 8.008 1.00 96.19 70 ALA A C 1
ATOM 532 O O . ALA A 1 70 ? -15.056 15.224 8.904 1.00 96.19 70 ALA A O 1
ATOM 533 N N . VAL A 1 71 ? -13.585 13.697 8.134 1.00 96.69 71 VAL A N 1
ATOM 534 C CA . VAL A 1 71 ? -13.558 12.815 9.301 1.00 96.69 71 VAL A CA 1
ATOM 535 C C . VAL A 1 71 ? -12.114 12.538 9.691 1.00 96.69 71 VAL A C 1
ATOM 537 O O . VAL A 1 71 ? -11.320 12.063 8.879 1.00 96.69 71 VAL A O 1
ATOM 540 N N . LYS A 1 72 ? -11.795 12.769 10.963 1.00 96.88 72 LYS A N 1
ATOM 541 C CA . LYS A 1 72 ? -10.540 12.344 11.587 1.00 96.88 72 LYS A CA 1
ATOM 542 C C . LYS A 1 72 ? -10.845 11.373 12.714 1.00 96.88 72 LYS A C 1
ATOM 544 O O . LYS A 1 72 ? -11.683 11.662 13.568 1.00 96.88 72 LYS A O 1
ATOM 549 N N . ILE A 1 73 ? -10.179 10.227 12.716 1.00 95.56 73 ILE A N 1
ATOM 550 C CA . ILE A 1 73 ? -10.365 9.182 13.723 1.00 95.56 73 ILE A CA 1
ATOM 551 C C . ILE A 1 73 ? -9.125 9.138 14.599 1.00 95.56 73 ILE A C 1
ATOM 553 O O . ILE A 1 73 ? -8.010 8.962 14.107 1.00 95.56 73 ILE A O 1
ATOM 557 N N . TYR A 1 74 ? -9.340 9.278 15.899 1.00 94.56 74 TYR A N 1
ATOM 558 C CA . TYR A 1 74 ? -8.293 9.288 16.901 1.00 94.56 74 TYR A CA 1
ATOM 559 C C . TYR A 1 74 ? -8.412 8.074 17.817 1.00 94.56 74 TYR A C 1
ATOM 561 O O . TYR A 1 74 ? -9.515 7.651 18.179 1.00 94.56 74 TYR A O 1
ATOM 569 N N . LEU A 1 75 ? -7.258 7.553 18.220 1.00 91.81 75 LEU A N 1
ATOM 570 C CA . LEU A 1 75 ? -7.114 6.493 19.202 1.00 91.81 75 LEU A CA 1
ATOM 571 C C . LEU A 1 75 ? -6.494 7.046 20.474 1.00 91.81 75 LEU A C 1
ATOM 573 O O . LEU A 1 75 ? -5.507 7.780 20.431 1.00 91.81 75 LEU A O 1
ATOM 577 N N . VAL A 1 76 ? -7.048 6.643 21.607 1.00 89.94 76 VAL A N 1
ATOM 578 C CA . VAL A 1 76 ? -6.478 6.897 22.921 1.00 89.94 76 VAL A CA 1
ATOM 579 C C . VAL A 1 76 ? -6.255 5.552 23.587 1.00 89.94 76 VAL A C 1
ATOM 581 O O . VAL A 1 76 ? -7.186 4.774 23.811 1.00 89.94 76 VAL A O 1
ATOM 584 N N . VAL A 1 77 ? -4.993 5.270 23.880 1.00 85.31 77 VAL A N 1
ATOM 585 C CA . VAL A 1 77 ? -4.575 4.034 24.528 1.00 85.31 77 VAL A CA 1
ATOM 586 C C . VAL A 1 77 ? -4.187 4.363 25.962 1.00 85.31 77 VAL A C 1
ATOM 588 O O . VAL A 1 77 ? -3.350 5.225 26.206 1.00 85.31 77 VAL A O 1
ATOM 591 N N . THR A 1 78 ? -4.813 3.679 26.915 1.00 84.38 78 THR A N 1
ATOM 592 C CA . THR A 1 78 ? -4.477 3.772 28.342 1.00 84.38 78 THR A CA 1
ATOM 593 C C . THR A 1 78 ? -3.728 2.513 28.753 1.00 84.38 78 THR A C 1
ATOM 595 O O . THR A 1 78 ? -4.242 1.396 28.612 1.00 84.38 78 THR A O 1
ATOM 598 N N . THR A 1 79 ? -2.500 2.678 29.234 1.00 80.31 79 THR A N 1
ATOM 599 C CA . THR A 1 79 ? -1.685 1.585 29.773 1.00 80.31 79 THR A CA 1
ATOM 600 C C . THR A 1 79 ? -1.972 1.417 31.266 1.00 80.31 79 THR A C 1
ATOM 602 O O . THR A 1 79 ? -2.618 2.260 31.892 1.00 80.31 79 THR A O 1
ATOM 605 N N . ALA A 1 80 ? -1.578 0.285 31.852 1.00 75.31 80 ALA A N 1
ATOM 606 C CA . ALA A 1 80 ? -1.775 0.062 33.286 1.00 75.31 80 ALA A CA 1
ATOM 607 C C . ALA A 1 80 ? -0.963 1.044 34.153 1.00 75.31 80 ALA A C 1
ATOM 609 O O . ALA A 1 80 ? -1.428 1.414 35.233 1.00 75.31 80 ALA A O 1
ATOM 610 N N . ASP A 1 81 ? 0.180 1.495 33.627 1.00 70.94 81 ASP A N 1
ATOM 611 C CA . ASP A 1 81 ? 1.197 2.270 34.342 1.00 70.94 81 ASP A CA 1
ATOM 612 C C . ASP A 1 81 ? 1.205 3.763 33.984 1.00 70.94 81 ASP A C 1
ATOM 614 O O . ASP A 1 81 ? 1.951 4.535 34.586 1.00 70.94 81 ASP A O 1
ATOM 618 N N . SER A 1 82 ? 0.364 4.207 33.037 1.00 59.97 82 SER A N 1
ATOM 619 C CA . SER A 1 82 ? 0.217 5.634 32.747 1.00 59.97 82 SER A CA 1
ATOM 620 C C . SER A 1 82 ? -0.267 6.336 34.017 1.00 59.97 82 SER A C 1
ATOM 622 O O . SER A 1 82 ? -1.388 6.087 34.469 1.00 59.97 82 SER A O 1
ATOM 624 N N . GLY A 1 83 ? 0.587 7.171 34.613 1.00 67.12 83 GLY A N 1
ATOM 625 C CA . GLY A 1 83 ? 0.248 8.007 35.764 1.00 67.12 83 GLY A CA 1
ATOM 626 C C . GLY A 1 83 ? -0.892 8.992 35.464 1.00 67.12 83 GLY A C 1
ATOM 627 O O . GLY A 1 83 ? -1.658 8.842 34.519 1.00 67.12 83 GLY A O 1
ATOM 628 N N . SER A 1 84 ? -1.020 10.059 36.251 1.00 62.22 84 SER A N 1
ATOM 629 C CA . SER A 1 84 ? -2.108 11.046 36.105 1.00 62.22 84 SER A CA 1
ATOM 630 C C . SER A 1 84 ? -2.107 11.857 34.794 1.00 62.22 84 SER A C 1
ATOM 632 O O . SER A 1 84 ? -2.996 12.688 34.602 1.00 62.22 84 SER A O 1
ATOM 634 N N . ALA A 1 85 ? -1.140 11.653 33.892 1.00 70.62 85 ALA A N 1
ATOM 635 C CA . ALA A 1 85 ? -1.102 12.322 32.598 1.00 70.62 85 ALA A CA 1
ATOM 636 C C . ALA A 1 85 ? -2.152 11.716 31.654 1.00 70.62 85 ALA A C 1
ATOM 638 O O . ALA A 1 85 ? -2.135 10.522 31.361 1.00 70.62 85 ALA A O 1
ATOM 639 N N . SER A 1 86 ? -3.080 12.550 31.174 1.00 71.81 86 SER A N 1
ATOM 640 C CA . SER A 1 86 ? -4.064 12.125 30.177 1.00 71.81 86 SER A CA 1
ATOM 641 C C . SER A 1 86 ? -3.334 11.762 28.877 1.00 71.81 86 SER A C 1
ATOM 643 O O . SER A 1 86 ? -2.639 12.627 28.345 1.00 71.81 86 SER A O 1
ATOM 645 N N . PRO A 1 87 ? -3.498 10.541 28.340 1.00 81.69 87 PRO A N 1
ATOM 646 C CA . PRO A 1 87 ? -2.834 10.130 27.105 1.00 81.69 87 PRO A CA 1
ATOM 647 C C . PRO A 1 87 ? -3.204 11.043 25.933 1.00 81.69 87 PRO A C 1
ATOM 649 O O . PRO A 1 87 ? -4.374 11.412 25.760 1.00 81.69 87 PRO A O 1
ATOM 652 N N . SER A 1 88 ? -2.201 11.396 25.129 1.00 85.38 88 SER A N 1
ATOM 653 C CA . SER A 1 88 ? -2.383 12.191 23.917 1.00 85.38 88 SER A CA 1
ATOM 654 C C . SER A 1 88 ? -3.095 11.364 22.840 1.00 85.38 88 SER A C 1
ATOM 656 O O . SER A 1 88 ? -2.726 10.214 22.591 1.00 85.38 88 SER A O 1
ATOM 658 N N . PRO A 1 89 ? -4.129 11.911 22.185 1.00 89.56 89 PRO A N 1
ATOM 659 C CA . PRO A 1 89 ? -4.825 11.199 21.126 1.00 89.56 89 PRO A CA 1
ATOM 660 C C . PRO A 1 89 ? -3.967 11.079 19.868 1.00 89.56 89 PRO A C 1
ATOM 662 O O . PRO A 1 89 ? -3.462 12.073 19.353 1.00 89.56 89 PRO A O 1
ATOM 665 N N . THR A 1 90 ? -3.864 9.867 19.328 1.00 90.31 90 THR A N 1
ATOM 666 C CA . THR A 1 90 ? -3.117 9.581 18.095 1.00 90.31 90 THR A CA 1
ATOM 667 C C . THR A 1 90 ? -4.070 9.506 16.906 1.00 90.31 90 THR A C 1
ATOM 669 O O . THR A 1 90 ? -5.066 8.786 16.960 1.00 90.31 90 THR A O 1
ATOM 672 N N . LEU A 1 91 ? -3.783 10.230 15.823 1.00 92.38 91 LEU A N 1
ATOM 673 C CA . LEU A 1 91 ? -4.543 10.129 14.574 1.00 92.38 91 LEU A CA 1
ATOM 674 C C . LEU A 1 91 ? -4.268 8.769 13.912 1.00 92.38 91 LEU A C 1
ATOM 676 O O . LEU A 1 91 ? -3.119 8.442 13.627 1.00 92.38 91 LEU A O 1
ATOM 680 N N . ILE A 1 92 ? -5.323 7.989 13.670 1.00 93.75 92 ILE A N 1
ATOM 681 C CA . ILE A 1 92 ? -5.234 6.655 13.045 1.00 93.75 92 ILE A CA 1
ATOM 682 C C . ILE A 1 92 ? -5.926 6.582 11.682 1.00 93.75 92 ILE A C 1
ATOM 684 O O . ILE A 1 92 ? -5.737 5.611 10.955 1.00 93.75 92 ILE A O 1
ATOM 688 N N . PHE A 1 93 ? -6.720 7.594 11.320 1.00 95.56 93 PHE A N 1
ATOM 689 C CA . PHE A 1 93 ? -7.329 7.695 9.995 1.00 95.56 93 PHE A CA 1
ATOM 690 C C . PHE A 1 93 ? -7.777 9.130 9.688 1.00 95.56 93 PHE A C 1
ATOM 692 O O . PHE A 1 93 ? -8.408 9.776 10.529 1.00 95.56 93 PHE A O 1
ATOM 699 N N . ASN A 1 94 ? -7.522 9.601 8.470 1.00 95.44 94 ASN A N 1
ATOM 700 C CA . ASN A 1 94 ? -7.960 10.896 7.950 1.00 95.44 94 ASN A CA 1
ATOM 701 C C . ASN A 1 94 ? -8.687 10.709 6.611 1.00 95.44 94 ASN A C 1
ATOM 703 O O . ASN A 1 94 ? -8.135 10.136 5.667 1.00 95.44 94 ASN A O 1
ATOM 707 N N . GLY A 1 95 ? -9.924 11.190 6.507 1.00 96.62 95 GLY A N 1
ATOM 708 C CA . GLY A 1 95 ? -10.733 10.948 5.321 1.00 96.62 95 GLY A CA 1
ATOM 709 C C . GLY A 1 95 ? -12.053 11.699 5.255 1.00 96.62 95 GLY A C 1
ATOM 710 O O . GLY A 1 95 ? -12.245 12.735 5.885 1.00 96.62 95 GLY A O 1
ATOM 711 N N . TYR A 1 96 ? -12.967 11.150 4.462 1.00 96.69 96 TYR A N 1
ATOM 712 C CA . TYR A 1 96 ? -14.285 11.694 4.176 1.00 96.69 96 TYR A CA 1
ATOM 713 C C . TYR A 1 96 ? -15.380 10.646 4.373 1.00 96.69 96 TYR A C 1
ATOM 715 O O . TYR A 1 96 ? -15.173 9.468 4.070 1.00 96.69 96 TYR A O 1
ATOM 723 N N . THR A 1 97 ? -16.574 11.064 4.793 1.00 96.56 97 THR A N 1
ATOM 724 C CA . THR A 1 97 ? -17.758 10.191 4.763 1.00 96.56 97 THR A CA 1
ATOM 725 C C . THR A 1 97 ? -18.074 9.774 3.321 1.00 96.56 97 THR A C 1
ATOM 727 O O . THR A 1 97 ? -18.138 10.602 2.414 1.00 96.56 97 THR A O 1
ATOM 730 N N . SER A 1 98 ? -18.269 8.481 3.078 1.00 95.44 98 SER A N 1
ATOM 731 C CA . SER A 1 98 ? -18.636 7.928 1.765 1.00 95.44 98 SER A CA 1
ATOM 732 C C . SER A 1 98 ? -20.041 7.331 1.765 1.00 95.44 98 SER A C 1
ATOM 734 O O . SER A 1 98 ? -20.769 7.463 0.784 1.00 95.44 98 SER A O 1
ATOM 736 N N . ALA A 1 99 ? -20.449 6.724 2.879 1.00 94.25 99 ALA A N 1
ATOM 737 C CA . ALA A 1 99 ? -21.770 6.142 3.062 1.00 94.25 99 ALA A CA 1
ATOM 738 C C . ALA A 1 99 ? -22.245 6.329 4.506 1.00 94.25 99 ALA A C 1
ATOM 740 O O . ALA A 1 99 ? -21.444 6.372 5.438 1.00 94.25 99 ALA A O 1
ATOM 741 N N . CYS A 1 100 ? -23.558 6.402 4.694 1.00 94.88 100 CYS A N 1
ATOM 742 C CA . CYS A 1 100 ? -24.196 6.414 6.003 1.00 94.88 100 CYS A CA 1
ATOM 743 C C . CYS A 1 100 ? -25.351 5.416 5.965 1.00 94.88 100 CYS A C 1
ATOM 745 O O . CYS A 1 100 ? -26.174 5.451 5.050 1.00 94.88 100 CYS A O 1
ATOM 747 N N . SER A 1 101 ? -25.391 4.505 6.931 1.00 94.75 101 SER A N 1
ATOM 748 C CA . SER A 1 101 ? -26.474 3.537 7.068 1.00 94.75 101 SER A CA 1
ATOM 749 C C . SER A 1 101 ? -26.897 3.402 8.523 1.00 94.75 101 SER A C 1
ATOM 751 O O . SER A 1 101 ? -26.132 3.670 9.449 1.00 94.75 101 SER A O 1
ATOM 753 N N . TYR A 1 102 ? -28.150 3.011 8.715 1.00 93.44 102 TYR A N 1
ATOM 754 C CA . TYR A 1 102 ? -28.744 2.807 10.024 1.00 93.44 102 TYR A CA 1
ATOM 755 C C . TYR A 1 102 ? -28.805 1.312 10.324 1.00 93.44 102 TYR A C 1
ATOM 757 O O . TYR A 1 102 ? -29.313 0.541 9.507 1.00 93.44 102 TYR A O 1
ATOM 765 N N . SER A 1 103 ? -28.327 0.912 11.498 1.00 92.81 103 SER A N 1
ATOM 766 C CA . SER A 1 103 ? -28.430 -0.461 11.978 1.00 92.81 103 SER A CA 1
ATOM 767 C C . SER A 1 103 ? -29.185 -0.496 13.301 1.00 92.81 103 SER A C 1
ATOM 769 O O . SER A 1 103 ? -28.902 0.261 14.232 1.00 92.81 103 SER A O 1
ATOM 771 N N . LYS A 1 104 ? -30.176 -1.383 13.380 1.00 91.31 104 LYS A N 1
ATOM 772 C CA . LYS A 1 104 ? -30.956 -1.623 14.592 1.00 91.31 104 LYS A CA 1
ATOM 773 C C . LYS A 1 104 ? -30.831 -3.084 14.971 1.00 91.31 104 LYS A C 1
ATOM 775 O O . LYS A 1 104 ? -31.340 -3.956 14.271 1.00 91.31 104 LYS A O 1
ATOM 780 N N . THR A 1 105 ? -30.206 -3.317 16.112 1.00 88.62 105 THR A N 1
ATOM 781 C CA . THR A 1 105 ? -30.133 -4.628 16.753 1.00 88.62 105 THR A CA 1
ATOM 782 C C . THR A 1 105 ? -31.060 -4.609 17.968 1.00 88.62 105 THR A C 1
ATOM 784 O O . THR A 1 105 ? -31.440 -3.545 18.460 1.00 88.62 105 THR A O 1
ATOM 787 N N . TYR A 1 106 ? -31.503 -5.768 18.454 1.00 88.81 106 TYR A N 1
ATOM 788 C CA . TYR A 1 106 ? -32.347 -5.821 19.650 1.00 88.81 106 TYR A CA 1
ATOM 789 C C . TYR A 1 106 ? -31.683 -5.074 20.818 1.00 88.81 106 TYR A C 1
ATOM 791 O O . TYR A 1 106 ? -30.618 -5.462 21.286 1.00 88.81 106 TYR A O 1
ATOM 799 N N . GLY A 1 107 ? -32.314 -3.984 21.264 1.00 83.06 107 GLY A N 1
ATOM 800 C CA . GLY A 1 107 ? -31.830 -3.157 22.373 1.00 83.06 107 GLY A CA 1
ATOM 801 C C . GLY A 1 107 ? -30.774 -2.106 22.015 1.00 83.06 107 GLY A C 1
ATOM 802 O O . GLY A 1 107 ? -30.386 -1.347 22.899 1.00 83.06 107 GLY A O 1
ATOM 803 N N . SER A 1 108 ? -30.333 -2.000 20.757 1.00 85.50 108 SER A N 1
ATOM 804 C CA . SER A 1 108 ? -29.368 -0.976 20.350 1.00 85.50 108 SER A CA 1
ATOM 805 C C . SER A 1 108 ? -29.638 -0.404 18.961 1.00 85.50 108 SER A C 1
ATOM 807 O O . SER A 1 108 ? -30.180 -1.037 18.055 1.00 85.50 108 SER A O 1
ATOM 809 N N . CYS A 1 109 ? -29.268 0.858 18.816 1.00 90.25 109 CYS A N 1
ATOM 810 C CA . CYS A 1 109 ? -29.412 1.634 17.604 1.00 90.25 109 CYS A CA 1
ATOM 811 C C . CYS A 1 109 ? -28.037 2.216 17.285 1.00 90.25 109 CYS A C 1
ATOM 813 O O . CYS A 1 109 ? -27.414 2.830 18.154 1.00 90.25 109 CYS A O 1
ATOM 815 N N . SER A 1 110 ? -27.549 2.025 16.067 1.00 92.81 110 SER A N 1
ATOM 816 C CA . SER A 1 110 ? -26.258 2.557 15.652 1.00 92.81 110 SER A CA 1
ATOM 817 C C . SER A 1 110 ? -26.306 3.128 14.244 1.00 92.81 110 SER A C 1
ATOM 819 O O . SER A 1 110 ? -27.110 2.731 13.397 1.00 92.81 110 SER A O 1
ATOM 821 N N . ILE A 1 111 ? -25.428 4.096 14.009 1.00 94.81 111 ILE A N 1
ATOM 822 C CA . ILE A 1 111 ? -25.131 4.609 12.676 1.00 94.81 111 ILE A CA 1
ATOM 823 C C . ILE A 1 111 ? -23.828 3.967 12.241 1.00 94.81 111 ILE A C 1
ATOM 825 O O . ILE A 1 111 ? -22.837 4.028 12.966 1.00 94.81 111 ILE A O 1
ATOM 829 N N . VAL A 1 112 ? -23.828 3.368 11.060 1.00 96.25 112 VAL A N 1
ATOM 830 C CA . VAL A 1 112 ? -22.630 2.831 10.426 1.00 96.25 112 VAL A CA 1
ATOM 831 C C . VAL A 1 112 ? -22.217 3.803 9.330 1.00 96.25 112 VAL A C 1
ATOM 833 O O . VAL A 1 112 ? -22.927 3.977 8.334 1.00 96.25 112 VAL A O 1
ATOM 836 N N . LEU A 1 113 ? -21.077 4.452 9.534 1.00 96.88 113 LEU A N 1
ATOM 837 C CA . LEU A 1 113 ? -20.449 5.336 8.566 1.00 96.88 113 LEU A CA 1
ATOM 838 C C . LEU A 1 113 ? -19.385 4.567 7.788 1.00 96.88 113 LEU A C 1
ATOM 840 O O . LEU A 1 113 ? -18.452 4.016 8.371 1.00 96.88 113 LEU A O 1
ATOM 844 N N . GLY A 1 114 ? -19.504 4.581 6.466 1.00 97.75 114 GLY A N 1
ATOM 845 C CA . GLY A 1 114 ? -18.385 4.296 5.579 1.00 97.75 114 GLY A CA 1
ATOM 846 C C . GLY A 1 114 ? -17.540 5.556 5.439 1.00 97.75 114 GLY A C 1
ATOM 847 O O . GLY A 1 114 ? -18.072 6.635 5.167 1.00 97.75 114 GLY A O 1
ATOM 848 N N . VAL A 1 115 ? -16.233 5.427 5.623 1.00 97.88 115 VAL A N 1
ATOM 849 C CA . VAL A 1 115 ? -15.262 6.513 5.506 1.00 97.88 115 VAL A CA 1
ATOM 850 C C . VAL A 1 115 ? -14.166 6.074 4.536 1.00 97.88 115 VAL A C 1
ATOM 852 O O . VAL A 1 115 ? -13.751 4.916 4.511 1.00 97.88 115 VAL A O 1
ATOM 855 N N . VAL A 1 116 ? -13.716 6.991 3.691 1.00 97.25 116 VAL A N 1
ATOM 856 C CA . VAL A 1 116 ? -12.643 6.764 2.716 1.00 97.25 116 VAL A CA 1
ATOM 857 C C . VAL A 1 116 ? -11.536 7.785 2.940 1.00 97.25 116 VAL A C 1
ATOM 859 O O . VAL A 1 116 ? -11.835 8.926 3.270 1.00 97.25 116 VAL A O 1
ATOM 862 N N . SER A 1 117 ? -10.274 7.391 2.792 1.00 96.69 117 SER A N 1
ATOM 863 C CA . SER A 1 117 ? -9.127 8.274 3.041 1.00 96.69 117 SER A CA 1
ATOM 864 C C . SER A 1 117 ? -9.134 9.532 2.158 1.00 96.69 117 SER A C 1
ATOM 866 O O . SER A 1 117 ? -9.685 9.522 1.054 1.00 96.69 117 SER A O 1
ATOM 868 N N . VAL A 1 118 ? -8.473 10.603 2.616 1.00 95.31 118 VAL A N 1
ATOM 869 C CA . VAL A 1 118 ? -8.240 11.831 1.828 1.00 95.31 118 VAL A CA 1
ATOM 870 C C . VAL A 1 118 ? -7.537 11.551 0.494 1.00 95.31 118 VAL A C 1
ATOM 872 O O . VAL A 1 118 ? -7.782 12.236 -0.495 1.00 95.31 118 VAL A O 1
ATOM 875 N N . LEU A 1 119 ? -6.766 10.460 0.418 1.00 94.81 119 LEU A N 1
ATOM 876 C CA . LEU A 1 119 ? -6.112 9.974 -0.803 1.00 94.81 119 LEU A CA 1
ATOM 877 C C . LEU A 1 119 ? -7.094 9.672 -1.944 1.00 94.81 119 LEU A C 1
ATOM 879 O O . LEU A 1 119 ? -6.710 9.630 -3.113 1.00 94.81 119 LEU A O 1
ATOM 883 N N . ASN A 1 120 ? -8.375 9.495 -1.627 1.00 94.44 120 ASN A N 1
ATOM 884 C CA . ASN A 1 120 ? -9.432 9.303 -2.609 1.00 94.44 120 ASN A CA 1
ATOM 885 C C . ASN A 1 120 ? -9.618 10.497 -3.555 1.00 94.44 120 ASN A C 1
ATOM 887 O O . ASN A 1 120 ? -10.164 10.344 -4.648 1.00 94.44 120 ASN A O 1
ATOM 891 N N . ASP A 1 121 ? -9.114 11.672 -3.188 1.00 92.19 121 ASP A N 1
ATOM 892 C CA . ASP A 1 121 ? -9.081 12.833 -4.072 1.00 92.19 121 ASP A CA 1
ATOM 893 C C . ASP A 1 121 ? -8.217 12.597 -5.313 1.00 92.19 121 ASP A C 1
ATOM 895 O O . ASP A 1 121 ? -8.566 13.069 -6.396 1.00 92.19 121 ASP A O 1
ATOM 899 N N . LEU A 1 122 ? -7.170 11.770 -5.222 1.00 91.75 122 LEU A N 1
ATOM 900 C CA . LEU A 1 122 ? -6.379 11.345 -6.383 1.00 91.75 122 LEU A CA 1
ATOM 901 C C . LEU A 1 122 ? -7.177 10.437 -7.332 1.00 91.75 122 LEU A C 1
ATOM 903 O O . LEU A 1 122 ? -6.903 10.397 -8.534 1.00 91.75 122 LEU A O 1
ATOM 907 N N . ALA A 1 123 ? -8.147 9.685 -6.805 1.00 90.19 123 ALA A N 1
ATOM 908 C CA . ALA A 1 123 ? -9.004 8.802 -7.592 1.00 90.19 123 ALA A CA 1
ATOM 909 C C . ALA A 1 123 ? -10.222 9.525 -8.173 1.00 90.19 123 ALA A C 1
ATOM 911 O O . ALA A 1 123 ? -10.692 9.142 -9.239 1.00 90.19 123 ALA A O 1
ATOM 912 N N . TYR A 1 124 ? -10.717 10.579 -7.528 1.00 83.81 124 TYR A N 1
ATOM 913 C CA . TYR A 1 124 ? -11.820 11.370 -8.074 1.00 83.81 124 TYR A CA 1
ATOM 914 C C . TYR A 1 124 ? -11.387 12.485 -9.014 1.00 83.81 124 TYR A C 1
ATOM 916 O O . TYR A 1 124 ? -12.233 13.048 -9.705 1.00 83.81 124 TYR A O 1
ATOM 924 N N . SER A 1 125 ? -10.096 12.785 -9.085 1.00 82.38 125 SER A N 1
ATOM 925 C CA . SER A 1 125 ? -9.604 13.858 -9.929 1.00 82.38 125 SER A CA 1
ATOM 926 C C . SER A 1 125 ? -8.923 13.339 -11.199 1.00 82.38 125 SER A C 1
ATOM 928 O O . SER A 1 125 ? -8.153 12.369 -11.206 1.00 82.38 125 SER A O 1
ATOM 930 N N . SER A 1 126 ? -9.253 13.976 -12.323 1.00 80.88 126 SER A N 1
ATOM 931 C CA . SER A 1 126 ? -8.553 13.775 -13.588 1.00 80.88 126 SER A CA 1
ATOM 932 C C . SER A 1 126 ? -7.153 14.371 -13.498 1.00 80.88 126 SER A C 1
ATOM 934 O O . SER A 1 126 ? -6.915 15.342 -12.783 1.00 80.88 126 SER A O 1
ATOM 936 N N . ALA A 1 127 ? -6.224 13.842 -14.291 1.00 71.25 127 ALA A N 1
ATOM 937 C CA . ALA A 1 127 ? -4.850 14.335 -14.339 1.00 71.25 127 ALA A CA 1
ATOM 938 C C . ALA A 1 127 ? -4.718 15.841 -14.648 1.00 71.25 127 ALA A C 1
ATOM 940 O O . ALA A 1 127 ? -3.677 16.424 -14.369 1.00 71.25 127 ALA A O 1
ATOM 941 N N . PHE A 1 128 ? -5.758 16.471 -15.207 1.00 70.19 128 PHE A N 1
ATOM 942 C CA . PHE A 1 128 ? -5.721 17.871 -15.644 1.00 70.19 128 PHE A CA 1
ATOM 943 C C . PHE A 1 128 ? -6.745 18.788 -14.979 1.00 70.19 128 PHE A C 1
ATOM 945 O O . PHE A 1 128 ? -6.709 19.993 -15.204 1.00 70.19 128 PHE A O 1
ATOM 952 N N . SER A 1 129 ? -7.713 18.247 -14.240 1.00 68.12 129 SER A N 1
ATOM 953 C CA . SER A 1 129 ? -8.760 19.060 -13.619 1.00 68.12 129 SER A CA 1
ATOM 954 C C . SER A 1 129 ? -9.484 18.276 -12.535 1.00 68.12 129 SER A C 1
ATOM 956 O O . SER A 1 129 ? -9.708 17.072 -12.651 1.00 68.12 129 SER A O 1
ATOM 958 N N . ASP A 1 130 ? -9.884 19.007 -11.508 1.00 65.38 130 ASP A N 1
ATOM 959 C CA . ASP A 1 130 ? -10.787 18.594 -10.438 1.00 65.38 130 ASP A CA 1
ATOM 960 C C . ASP A 1 130 ? -12.253 18.436 -10.892 1.00 65.38 130 ASP A C 1
ATOM 962 O O . ASP A 1 130 ? -12.999 17.667 -10.294 1.00 65.38 130 ASP A O 1
ATOM 966 N N . LEU A 1 131 ? -12.669 19.122 -11.963 1.00 63.12 131 LEU A N 1
ATOM 967 C CA . LEU A 1 131 ? -14.05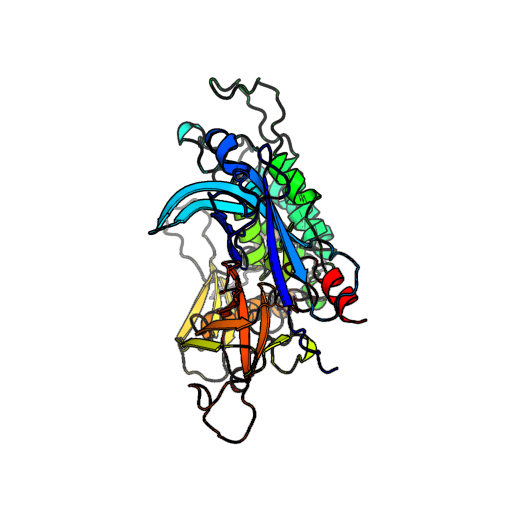3 19.117 -12.459 1.00 63.12 131 LEU A CA 1
ATOM 968 C C . LEU A 1 131 ? -14.429 17.852 -13.234 1.00 63.12 131 LEU A C 1
ATOM 970 O O . LEU A 1 131 ? -15.611 17.533 -13.365 1.00 63.12 131 LEU A O 1
ATOM 974 N N . PHE A 1 132 ? -13.440 17.151 -13.786 1.00 63.47 132 PHE A N 1
ATOM 975 C CA . PHE A 1 132 ? -13.663 15.929 -14.547 1.00 63.47 132 PHE A CA 1
ATOM 976 C C . PHE A 1 132 ? -13.259 14.739 -13.684 1.00 63.47 132 PHE A C 1
ATOM 978 O O . PHE A 1 132 ? -12.070 14.506 -13.474 1.00 63.47 132 PHE A O 1
ATOM 985 N N . SER A 1 133 ? -14.238 13.967 -13.215 1.00 62.00 133 SER A N 1
ATOM 986 C CA . SER A 1 133 ? -13.976 12.662 -12.610 1.00 62.00 133 SER A CA 1
ATOM 987 C C . SER A 1 133 ? -14.265 11.558 -13.623 1.00 62.00 133 SER A C 1
ATOM 989 O O . SER A 1 133 ? -15.000 11.745 -14.595 1.00 62.00 133 SER A O 1
ATOM 991 N N . THR A 1 134 ? -13.714 10.368 -13.403 1.00 57.69 134 THR A N 1
ATOM 992 C CA . THR A 1 134 ? -14.078 9.175 -14.185 1.00 57.69 134 THR A CA 1
ATOM 993 C C . THR A 1 134 ? -15.538 8.749 -13.996 1.00 57.69 134 THR A C 1
ATOM 995 O O . THR A 1 134 ? -16.039 7.957 -14.788 1.00 57.69 134 THR A O 1
ATOM 998 N N . ALA A 1 135 ? -16.232 9.292 -12.992 1.00 54.00 135 ALA A N 1
ATOM 999 C CA . ALA A 1 135 ? -17.661 9.096 -12.763 1.00 54.00 135 ALA A CA 1
ATOM 1000 C C . ALA A 1 135 ? -18.539 10.181 -13.418 1.00 54.00 135 ALA A C 1
ATOM 1002 O O . ALA A 1 135 ? -19.765 10.105 -13.335 1.00 54.00 135 ALA A O 1
ATOM 1003 N N . SER A 1 136 ? -17.950 11.196 -14.063 1.00 56.56 136 SER A N 1
ATOM 1004 C CA . SER A 1 136 ? -18.702 12.181 -14.847 1.00 56.56 136 SER A CA 1
ATOM 1005 C C . SER A 1 136 ? -19.418 11.500 -16.024 1.00 56.56 136 SER A C 1
ATOM 1007 O O . SER A 1 136 ? -18.941 10.512 -16.564 1.00 56.56 136 SER A O 1
ATOM 1009 N N . VAL A 1 137 ? -20.587 11.996 -16.435 1.00 52.84 137 VAL A N 1
ATOM 1010 C CA . VAL A 1 137 ? -21.378 11.389 -17.525 1.00 52.84 137 VAL A CA 1
ATOM 1011 C C . VAL A 1 137 ? -20.592 11.387 -18.849 1.00 52.84 137 VAL A C 1
ATOM 1013 O O . VAL A 1 137 ? -19.854 12.332 -19.131 1.00 52.84 137 VAL A O 1
ATOM 1016 N N . GLY A 1 138 ? -20.802 10.345 -19.670 1.00 49.41 138 GLY A N 1
ATOM 1017 C CA . GLY A 1 138 ? -20.275 10.119 -21.032 1.00 49.41 138 GLY A CA 1
ATOM 1018 C C . GLY A 1 138 ? -19.992 11.368 -21.874 1.00 49.41 138 GLY A C 1
ATOM 1019 O O . GLY A 1 138 ? -18.957 11.462 -22.531 1.00 49.41 138 GLY A O 1
ATOM 1020 N N . ASP A 1 139 ? -20.885 12.354 -21.809 1.00 45.44 139 ASP A N 1
ATOM 1021 C CA . ASP A 1 139 ? -20.819 13.593 -22.588 1.00 45.44 139 ASP A CA 1
ATOM 1022 C C . ASP A 1 139 ? -19.639 14.514 -22.228 1.00 45.44 139 ASP A C 1
ATOM 1024 O O . ASP A 1 139 ? -19.200 15.309 -23.068 1.00 45.44 139 ASP A O 1
ATOM 1028 N N . PHE A 1 140 ? -19.060 14.371 -21.029 1.00 49.97 140 PHE A N 1
ATOM 1029 C CA . PHE A 1 140 ? -17.809 15.035 -20.641 1.00 49.97 140 PHE A CA 1
ATOM 1030 C C . PHE A 1 140 ? -16.561 14.276 -21.127 1.00 49.97 140 PHE A C 1
ATOM 1032 O O . PHE A 1 140 ? -15.490 14.873 -21.274 1.00 49.97 140 PHE A O 1
ATOM 1039 N N . PHE A 1 141 ? -16.697 12.997 -21.497 1.00 52.25 141 PHE A N 1
ATOM 1040 C CA . PHE A 1 141 ? -15.646 12.179 -22.113 1.00 52.25 141 PHE A CA 1
ATOM 1041 C C . PHE A 1 141 ? -15.619 12.290 -23.637 1.00 52.25 141 PHE A C 1
ATOM 1043 O O . PHE A 1 141 ? -15.394 11.304 -24.343 1.00 52.25 141 PHE A O 1
ATOM 1050 N N . ARG A 1 142 ? -15.750 13.501 -24.196 1.00 47.47 142 ARG A N 1
ATOM 1051 C CA . ARG A 1 142 ? -15.310 13.689 -25.592 1.00 47.47 142 ARG A CA 1
ATOM 1052 C C . ARG A 1 142 ? -13.838 13.211 -25.704 1.00 47.47 142 ARG A C 1
ATOM 1054 O O . ARG A 1 142 ? -13.136 13.146 -24.694 1.00 47.47 142 ARG A O 1
ATOM 1061 N N . PRO A 1 143 ? -13.300 12.855 -26.868 1.00 46.56 143 PRO A N 1
ATOM 1062 C CA . PRO A 1 143 ? -11.854 12.724 -27.009 1.00 46.56 143 PRO A CA 1
ATOM 1063 C C . PRO A 1 143 ? -11.209 14.108 -26.843 1.00 46.56 143 PRO A C 1
ATOM 1065 O O . PRO A 1 143 ? -11.727 15.109 -27.348 1.00 46.56 143 PRO A O 1
ATOM 1068 N N . MET A 1 144 ? -10.081 14.201 -26.124 1.00 45.28 144 MET A N 1
ATOM 1069 C CA . MET A 1 144 ? -9.238 15.395 -26.226 1.00 45.28 144 MET A CA 1
ATOM 1070 C C . MET A 1 144 ? -8.616 15.214 -27.581 1.00 45.28 144 MET A C 1
ATOM 1072 O O . MET A 1 144 ? -7.655 14.469 -27.734 1.00 45.28 144 MET A O 1
ATOM 1076 N N . VAL A 1 145 ? -9.173 15.900 -28.569 1.00 43.91 145 VAL A N 1
ATOM 1077 C CA . VAL A 1 145 ? -8.351 16.303 -29.690 1.00 43.91 145 VAL A CA 1
ATOM 1078 C C . VAL A 1 145 ? -7.423 17.355 -29.103 1.00 43.91 145 VAL A C 1
ATOM 1080 O O . VAL A 1 145 ? -7.666 18.557 -29.197 1.00 43.91 145 VAL A O 1
ATOM 1083 N N . TRP A 1 146 ? -6.374 16.895 -28.416 1.00 44.25 146 TRP A N 1
ATOM 1084 C CA . TRP A 1 146 ? -5.154 17.668 -28.384 1.00 44.25 146 TRP A CA 1
ATOM 1085 C C . TRP A 1 146 ? -4.895 17.949 -29.863 1.00 44.25 146 TRP A C 1
ATOM 1087 O O . TRP A 1 146 ? -4.619 17.026 -30.631 1.00 44.25 146 TRP A O 1
ATOM 1097 N N . LYS A 1 147 ? -5.023 19.208 -30.289 1.00 42.81 147 LYS A N 1
ATOM 1098 C CA . LYS A 1 147 ? -4.395 19.662 -31.530 1.00 42.81 147 LYS A CA 1
ATOM 1099 C C . LYS A 1 147 ? -2.878 19.655 -31.306 1.00 42.81 147 LYS A C 1
ATOM 1101 O O . LYS A 1 147 ? -2.216 20.670 -31.478 1.00 42.81 147 LYS A O 1
ATOM 1106 N N . ILE A 1 148 ? -2.321 18.529 -30.861 1.00 44.38 148 ILE A N 1
ATOM 1107 C CA . ILE A 1 148 ? -0.918 18.263 -31.101 1.00 44.38 148 ILE A CA 1
ATOM 1108 C C . ILE A 1 148 ? -0.902 18.028 -32.600 1.00 44.38 148 ILE A C 1
ATOM 1110 O O . ILE A 1 148 ? -1.656 17.193 -33.101 1.00 44.38 148 ILE A O 1
ATOM 1114 N N . GLY A 1 149 ? -0.148 18.853 -33.323 1.00 44.31 149 GLY A N 1
ATOM 1115 C CA . GLY A 1 149 ? 0.057 18.665 -34.753 1.00 44.31 149 GLY A CA 1
ATOM 1116 C C . GLY A 1 149 ? 0.489 17.229 -35.064 1.00 44.31 149 GLY A C 1
ATOM 1117 O O . GLY A 1 149 ? 0.796 16.462 -34.155 1.00 44.31 149 GLY A O 1
ATOM 1118 N N . ALA A 1 150 ? 0.475 16.879 -36.352 1.00 49.03 150 ALA A N 1
ATOM 1119 C CA . ALA A 1 150 ? 0.899 15.597 -36.927 1.00 49.03 150 ALA A CA 1
ATOM 1120 C C . ALA A 1 150 ? 1.831 14.758 -36.027 1.00 49.03 150 ALA A C 1
ATOM 1122 O O . ALA A 1 150 ? 2.766 15.314 -35.463 1.00 49.03 150 ALA A O 1
ATOM 1123 N N . ALA A 1 151 ? 1.624 13.435 -35.953 1.00 52.78 151 ALA A N 1
ATOM 1124 C CA . ALA A 1 151 ? 2.293 12.466 -35.061 1.00 52.78 151 ALA A CA 1
ATOM 1125 C C . ALA A 1 151 ? 3.775 12.739 -34.682 1.00 52.78 151 ALA A C 1
ATOM 1127 O O . ALA A 1 151 ? 4.179 12.441 -33.559 1.00 52.78 151 ALA A O 1
ATOM 1128 N N . GLY A 1 152 ? 4.575 13.360 -35.557 1.00 53.44 152 GLY A N 1
ATOM 1129 C CA . GLY A 1 152 ? 5.926 13.843 -35.245 1.00 53.44 152 GLY A CA 1
ATOM 1130 C C . GLY A 1 152 ? 6.030 14.869 -34.099 1.00 53.44 152 GLY A C 1
ATOM 1131 O O . GLY A 1 152 ? 7.008 14.838 -33.359 1.00 53.44 152 GLY A O 1
ATOM 1132 N N . VAL A 1 153 ? 5.031 15.732 -33.873 1.00 55.59 153 VAL A N 1
ATOM 1133 C CA . VAL A 1 153 ? 5.051 16.720 -32.772 1.00 55.59 153 VAL A CA 1
ATOM 1134 C C . VAL A 1 153 ? 4.864 16.040 -31.408 1.00 55.59 153 VAL A C 1
ATOM 1136 O O . VAL A 1 153 ? 5.485 16.449 -30.426 1.00 55.59 153 VAL A O 1
ATOM 1139 N N . GLN A 1 154 ? 4.064 14.969 -31.336 1.00 60.44 154 GLN A N 1
ATOM 1140 C CA . GLN A 1 154 ? 3.925 14.156 -30.119 1.00 60.44 154 GLN A CA 1
ATOM 1141 C C . GLN A 1 154 ? 5.235 13.458 -29.758 1.00 60.44 154 GLN A C 1
ATOM 1143 O O . GLN A 1 154 ? 5.672 13.542 -28.612 1.00 60.44 154 GLN A O 1
ATOM 1148 N N . ALA A 1 155 ? 5.880 12.826 -30.741 1.00 62.84 155 ALA A N 1
ATOM 1149 C CA . ALA A 1 155 ? 7.157 12.148 -30.540 1.00 62.84 155 ALA A CA 1
ATOM 1150 C C . ALA A 1 155 ? 8.251 13.126 -30.077 1.00 62.84 155 ALA A C 1
ATOM 1152 O O . ALA A 1 155 ? 8.937 12.854 -29.094 1.00 62.84 155 ALA A O 1
ATOM 1153 N N . ALA A 1 156 ? 8.352 14.301 -30.710 1.00 64.44 156 ALA A N 1
ATOM 1154 C CA . ALA A 1 156 ? 9.318 15.330 -30.322 1.00 64.44 156 ALA A CA 1
ATOM 1155 C C . ALA A 1 156 ? 9.067 15.872 -28.902 1.00 64.44 156 ALA A C 1
ATOM 1157 O O . ALA A 1 156 ? 10.010 16.068 -28.136 1.00 64.44 156 ALA A O 1
ATOM 1158 N N . THR A 1 157 ? 7.799 16.066 -28.519 1.00 68.31 157 THR A N 1
ATOM 1159 C CA . THR A 1 157 ? 7.432 16.537 -27.172 1.00 68.31 157 THR A CA 1
ATOM 1160 C C . THR A 1 157 ? 7.741 15.478 -26.113 1.00 68.31 157 THR A C 1
ATOM 1162 O O . THR A 1 157 ? 8.318 15.795 -25.077 1.00 68.31 157 THR A O 1
ATOM 1165 N N . ALA A 1 158 ? 7.417 14.211 -26.382 1.00 68.69 158 ALA A N 1
ATOM 1166 C CA . ALA A 1 158 ? 7.727 13.103 -25.483 1.00 68.69 158 ALA A CA 1
ATOM 1167 C C . ALA A 1 158 ? 9.241 12.920 -25.303 1.00 68.69 158 ALA A C 1
ATOM 1169 O O . ALA A 1 158 ? 9.699 12.688 -24.188 1.00 68.69 158 ALA A O 1
ATOM 1170 N N . GLN A 1 159 ? 10.025 13.088 -26.370 1.00 73.56 159 GLN A N 1
ATOM 1171 C CA . GLN A 1 159 ? 11.483 13.006 -26.311 1.00 73.56 159 GLN A CA 1
ATOM 1172 C C . GLN A 1 159 ? 12.106 14.185 -25.550 1.00 73.56 159 GLN A C 1
ATOM 1174 O O . GLN A 1 159 ? 13.021 13.981 -24.754 1.00 73.56 159 GLN A O 1
ATOM 1179 N N . ALA A 1 160 ? 11.588 15.404 -25.732 1.00 76.25 160 ALA A N 1
ATOM 1180 C CA . ALA A 1 160 ? 12.017 16.568 -24.958 1.00 76.25 160 ALA A CA 1
ATOM 1181 C C . ALA A 1 160 ? 11.695 16.405 -23.462 1.00 76.25 160 ALA A C 1
ATOM 1183 O O . ALA A 1 160 ? 12.541 16.685 -22.612 1.00 76.25 160 ALA A O 1
ATOM 1184 N N . LEU A 1 161 ? 10.506 15.884 -23.138 1.00 77.44 161 LEU A N 1
ATOM 1185 C CA . LEU A 1 161 ? 10.140 15.536 -21.766 1.00 77.44 161 LEU A CA 1
ATOM 1186 C C . LEU A 1 161 ? 11.069 14.451 -21.214 1.00 77.44 161 LEU A C 1
ATOM 1188 O O . LEU A 1 161 ? 11.612 14.622 -20.128 1.00 77.44 161 LEU A O 1
ATOM 1192 N N . ALA A 1 162 ? 11.319 13.376 -21.964 1.00 77.00 162 ALA A N 1
ATOM 1193 C CA . ALA A 1 162 ? 12.221 12.297 -21.560 1.00 77.00 162 ALA A CA 1
ATOM 1194 C C . ALA A 1 162 ? 13.638 12.803 -21.239 1.00 77.00 162 ALA A C 1
ATOM 1196 O O . ALA A 1 162 ? 14.226 12.400 -20.235 1.00 77.00 162 ALA A O 1
ATOM 1197 N N . ALA A 1 163 ? 14.165 13.726 -22.049 1.00 81.56 163 ALA A N 1
ATOM 1198 C CA . ALA A 1 163 ? 15.455 14.365 -21.800 1.00 81.56 163 ALA A CA 1
ATOM 1199 C C . ALA A 1 163 ? 15.457 15.190 -20.499 1.00 81.56 163 ALA A C 1
ATOM 1201 O O . ALA A 1 163 ? 16.457 15.194 -19.784 1.00 81.56 163 ALA A O 1
ATOM 1202 N N . ALA A 1 164 ? 14.336 15.832 -20.157 1.00 85.75 164 ALA A N 1
ATOM 1203 C CA . ALA A 1 164 ? 14.169 16.537 -18.886 1.00 85.75 164 ALA A CA 1
ATOM 1204 C C . ALA A 1 164 ? 13.983 15.586 -17.684 1.00 85.75 164 ALA A C 1
ATOM 1206 O O . ALA A 1 164 ? 14.377 15.927 -16.569 1.00 85.75 164 ALA A O 1
ATOM 1207 N N . PHE A 1 165 ? 13.420 14.391 -17.898 1.00 86.69 165 PHE A N 1
ATOM 1208 C CA . PHE A 1 165 ? 13.246 13.360 -16.867 1.00 86.69 165 PHE A CA 1
ATOM 1209 C C . PHE A 1 165 ? 14.549 12.669 -16.480 1.00 86.69 165 PHE A C 1
ATOM 1211 O O . PHE A 1 165 ? 14.744 12.371 -15.306 1.00 86.69 165 PHE A O 1
ATOM 1218 N N . ALA A 1 166 ? 15.435 12.401 -17.440 1.00 87.38 166 ALA A N 1
ATOM 1219 C CA . ALA A 1 166 ? 16.656 11.638 -17.198 1.00 87.38 166 ALA A CA 1
ATOM 1220 C C . ALA A 1 166 ? 17.507 12.147 -16.007 1.00 87.38 166 ALA A C 1
ATOM 1222 O O . ALA A 1 166 ? 17.837 11.332 -15.143 1.00 87.38 166 ALA A O 1
ATOM 1223 N N . PRO A 1 167 ? 17.830 13.455 -15.879 1.00 91.19 167 PRO A N 1
ATOM 1224 C CA . PRO A 1 167 ? 18.588 13.946 -14.726 1.00 91.19 167 PRO A CA 1
ATOM 1225 C C . PRO A 1 167 ? 17.806 13.844 -13.409 1.00 91.19 167 PRO A C 1
ATOM 1227 O O . PRO A 1 167 ? 18.408 13.576 -12.374 1.00 91.19 167 PRO A O 1
ATOM 1230 N N . LYS A 1 168 ? 16.477 14.004 -13.446 1.00 93.25 168 LYS A N 1
ATOM 1231 C CA . LYS A 1 168 ? 15.601 13.883 -12.271 1.00 93.25 168 LYS A CA 1
ATOM 1232 C C . LYS A 1 168 ? 15.528 12.443 -11.765 1.00 93.25 168 LYS A C 1
ATOM 1234 O O . LYS A 1 168 ? 15.671 12.202 -10.576 1.00 93.25 168 LYS A O 1
ATOM 1239 N N . LEU A 1 169 ? 15.400 11.478 -12.677 1.00 91.56 169 LEU A N 1
ATOM 1240 C CA . LEU A 1 169 ? 15.394 10.048 -12.353 1.00 91.56 169 LEU A CA 1
ATOM 1241 C C . LEU A 1 169 ? 16.720 9.581 -11.741 1.00 91.56 169 LEU A C 1
ATOM 1243 O O . LEU A 1 169 ? 16.732 8.626 -10.971 1.00 91.56 169 LEU A O 1
ATOM 1247 N N . ARG A 1 170 ? 17.833 10.240 -12.085 1.00 92.12 170 ARG A N 1
ATOM 1248 C CA . ARG A 1 170 ? 19.142 9.962 -11.484 1.00 92.12 170 ARG A CA 1
ATOM 1249 C C . ARG A 1 170 ? 19.216 10.411 -10.026 1.00 92.12 170 ARG A C 1
ATOM 1251 O O . ARG A 1 170 ? 19.892 9.749 -9.247 1.00 92.12 170 ARG A O 1
ATOM 1258 N N . SER A 1 171 ? 18.568 11.519 -9.665 1.00 93.31 171 SER A N 1
ATOM 1259 C CA . SER A 1 171 ? 18.547 11.993 -8.279 1.00 93.31 171 SER A CA 1
ATOM 1260 C C . SER A 1 171 ? 17.530 11.242 -7.426 1.00 93.31 171 SER A C 1
ATOM 1262 O O . SER A 1 171 ? 17.885 10.784 -6.342 1.00 93.31 171 SER A O 1
ATOM 1264 N N . ASP A 1 172 ? 16.293 11.129 -7.917 1.00 93.31 172 ASP A N 1
ATOM 1265 C CA . ASP A 1 172 ? 15.178 10.491 -7.217 1.00 93.31 172 ASP A CA 1
ATOM 1266 C C . ASP A 1 172 ? 14.064 10.111 -8.207 1.00 93.31 172 ASP A C 1
ATOM 1268 O O . ASP A 1 172 ? 13.533 10.952 -8.942 1.00 93.31 172 ASP A O 1
ATOM 1272 N N . PHE A 1 173 ? 13.694 8.833 -8.227 1.00 93.62 173 PHE A N 1
ATOM 1273 C CA . PHE A 1 173 ? 12.605 8.330 -9.056 1.00 93.62 173 PHE A CA 1
ATOM 1274 C C . PHE A 1 173 ? 11.232 8.909 -8.678 1.00 93.62 173 PHE A C 1
ATOM 1276 O O . PHE A 1 173 ? 10.427 9.217 -9.565 1.00 93.62 173 PHE A O 1
ATOM 1283 N N . TRP A 1 174 ? 10.943 9.040 -7.386 1.00 93.75 174 TRP A N 1
ATOM 1284 C CA . TRP A 1 174 ? 9.652 9.495 -6.896 1.00 93.75 174 TRP A CA 1
ATOM 1285 C C . TRP A 1 174 ? 9.592 11.018 -6.829 1.00 93.75 174 TRP A C 1
ATOM 1287 O O . TRP A 1 174 ? 8.875 11.606 -7.640 1.00 93.75 174 TRP A O 1
ATOM 1297 N N . GLU A 1 175 ? 10.346 11.663 -5.934 1.00 92.31 175 GLU A N 1
ATOM 1298 C CA . GLU A 1 175 ? 10.183 13.100 -5.665 1.00 92.31 175 GLU A CA 1
ATOM 1299 C C . GLU A 1 175 ? 10.538 13.953 -6.883 1.00 92.31 175 GLU A C 1
ATOM 1301 O O . GLU A 1 175 ? 9.720 14.734 -7.378 1.00 92.31 175 GLU A O 1
ATOM 1306 N N . ALA A 1 176 ? 11.762 13.780 -7.388 1.00 92.69 176 ALA A N 1
ATOM 1307 C CA . ALA A 1 176 ? 12.308 14.639 -8.428 1.00 92.69 176 ALA A CA 1
ATOM 1308 C C . ALA A 1 176 ? 11.687 14.352 -9.798 1.00 92.69 176 ALA A C 1
ATOM 1310 O O . ALA A 1 176 ? 11.536 15.274 -10.599 1.00 92.69 176 ALA A O 1
ATOM 1311 N N . ALA A 1 177 ? 11.357 13.091 -10.097 1.00 93.19 177 ALA A N 1
ATOM 1312 C CA . ALA A 1 177 ? 10.855 12.692 -11.407 1.00 93.19 177 ALA A CA 1
ATOM 1313 C C . ALA A 1 177 ? 9.329 12.535 -11.451 1.00 93.19 177 ALA A C 1
ATOM 1315 O O . ALA A 1 177 ? 8.656 13.337 -12.107 1.00 93.19 177 ALA A O 1
ATOM 1316 N N . LEU A 1 178 ? 8.769 11.496 -10.822 1.00 93.31 178 LEU A N 1
ATOM 1317 C CA . LEU A 1 178 ? 7.358 11.142 -11.001 1.00 93.31 178 LEU A CA 1
ATOM 1318 C C . LEU A 1 178 ? 6.409 12.148 -10.332 1.00 93.31 178 LEU A C 1
ATOM 1320 O O . LEU A 1 178 ? 5.497 12.647 -10.994 1.00 93.31 178 LEU A O 1
ATOM 1324 N N . LYS A 1 179 ? 6.636 12.479 -9.059 1.00 93.25 179 LYS A N 1
ATOM 1325 C CA . LYS A 1 179 ? 5.812 13.397 -8.264 1.00 93.25 179 LYS A CA 1
ATOM 1326 C C . LYS A 1 179 ? 5.822 14.807 -8.841 1.00 93.25 179 LYS A C 1
ATOM 1328 O O . LYS A 1 179 ? 4.751 15.336 -9.130 1.00 93.25 179 LYS A O 1
ATOM 1333 N N . ASP A 1 180 ? 7.000 15.377 -9.098 1.00 91.75 180 ASP A N 1
ATOM 1334 C CA . ASP A 1 180 ? 7.126 16.697 -9.734 1.00 91.75 180 ASP A CA 1
ATOM 1335 C C . ASP A 1 180 ? 6.386 16.755 -11.081 1.00 91.75 180 ASP A C 1
ATOM 1337 O O . ASP A 1 180 ? 5.723 17.735 -11.419 1.00 91.75 180 ASP A O 1
ATOM 1341 N N . SER A 1 181 ? 6.397 15.657 -11.837 1.00 90.25 181 SER A N 1
ATOM 1342 C CA . SER A 1 181 ? 5.673 15.589 -13.107 1.00 90.25 181 SER A CA 1
ATOM 1343 C C . SER A 1 181 ? 4.163 15.491 -12.939 1.00 90.25 181 SER A C 1
ATOM 1345 O O . SER A 1 181 ? 3.430 16.117 -13.704 1.00 90.25 181 SER A O 1
ATOM 1347 N N . LEU A 1 182 ? 3.682 14.762 -11.931 1.00 91.31 182 LEU A N 1
ATOM 1348 C CA . LEU A 1 182 ? 2.263 14.746 -11.568 1.00 91.31 182 LEU A CA 1
ATOM 1349 C C . LEU A 1 182 ? 1.801 16.132 -11.088 1.00 91.31 182 LEU A C 1
ATOM 1351 O O . LEU A 1 182 ? 0.744 16.598 -11.516 1.00 91.31 182 LEU A O 1
ATOM 1355 N N . ILE A 1 183 ? 2.608 16.826 -10.281 1.00 91.50 183 ILE A N 1
ATOM 1356 C CA . ILE A 1 183 ? 2.353 18.206 -9.837 1.00 91.50 183 ILE A CA 1
ATOM 1357 C C . ILE A 1 183 ? 2.321 19.153 -11.040 1.00 91.50 183 ILE A C 1
ATOM 1359 O O . ILE A 1 183 ? 1.391 19.954 -11.177 1.00 91.50 183 ILE A O 1
ATOM 1363 N N . SER A 1 184 ? 3.288 19.030 -11.951 1.00 87.75 184 SER A N 1
ATOM 1364 C CA . SER A 1 184 ? 3.346 19.813 -13.186 1.00 87.75 184 SER A CA 1
ATOM 1365 C C . SER A 1 184 ? 2.096 19.595 -14.040 1.00 87.75 184 SER A C 1
ATOM 1367 O O . SER A 1 184 ? 1.483 20.566 -14.481 1.00 87.75 184 SER A O 1
ATOM 1369 N N . MET A 1 185 ? 1.639 18.348 -14.194 1.00 83.88 185 MET A N 1
ATOM 1370 C CA . MET A 1 185 ? 0.388 18.033 -14.894 1.00 83.88 185 MET A CA 1
ATOM 1371 C C . MET A 1 185 ? -0.844 18.645 -14.220 1.00 83.88 185 MET A C 1
ATOM 1373 O O . MET A 1 185 ? -1.704 19.184 -14.915 1.00 83.88 185 MET A O 1
ATOM 1377 N N . CYS A 1 186 ? -0.919 18.590 -12.888 1.00 85.81 186 CYS A N 1
ATOM 1378 C CA . CYS A 1 186 ? -2.051 19.119 -12.123 1.00 85.81 186 CYS A CA 1
ATOM 1379 C C . CYS A 1 186 ? -2.075 20.660 -12.071 1.00 85.81 186 CYS A C 1
ATOM 1381 O O . CYS A 1 186 ? -3.138 21.251 -11.856 1.00 85.81 186 CYS A O 1
ATOM 1383 N N . THR A 1 187 ? -0.919 21.304 -12.265 1.00 85.81 187 THR A N 1
ATOM 1384 C CA . THR A 1 187 ? -0.752 22.768 -12.271 1.00 85.81 187 THR A CA 1
ATOM 1385 C C . THR A 1 187 ? -0.886 23.362 -13.672 1.00 85.81 187 THR A C 1
ATOM 1387 O O . THR A 1 187 ? -1.342 24.497 -13.827 1.00 85.81 187 THR A O 1
ATOM 1390 N N . ALA A 1 188 ? -0.464 22.627 -14.702 1.00 75.75 188 ALA A N 1
ATOM 1391 C CA . ALA A 1 188 ? -0.403 23.150 -16.054 1.00 75.75 188 ALA A CA 1
ATOM 1392 C C . ALA A 1 188 ? -1.818 23.455 -16.593 1.00 75.75 188 ALA A C 1
ATOM 1394 O O . ALA A 1 188 ? -2.693 22.588 -16.558 1.00 75.75 188 ALA A O 1
ATOM 1395 N N . PRO A 1 189 ? -2.052 24.654 -17.165 1.00 65.88 189 PRO A N 1
ATOM 1396 C CA . PRO A 1 189 ? -3.327 25.048 -17.766 1.00 65.88 189 PRO A CA 1
ATOM 1397 C C . PRO A 1 189 ? -3.522 24.361 -19.131 1.00 65.88 189 PRO A C 1
ATOM 1399 O O . PRO A 1 189 ? -3.581 25.010 -20.178 1.00 65.88 189 PRO A O 1
ATOM 1402 N N . LEU A 1 190 ? -3.556 23.028 -19.139 1.00 62.53 190 LEU A N 1
ATOM 1403 C CA . LEU A 1 190 ? -3.560 22.203 -20.354 1.00 62.53 190 LEU A CA 1
ATOM 1404 C C . LEU A 1 190 ? -4.919 22.213 -21.052 1.00 62.53 190 LEU A C 1
ATOM 1406 O O . LEU A 1 190 ? -5.009 22.016 -22.264 1.00 62.53 190 LEU A O 1
ATOM 1410 N N . LEU A 1 191 ? -5.979 22.508 -20.303 1.00 59.19 191 LEU A N 1
ATOM 1411 C CA . LEU A 1 191 ? -7.308 22.750 -20.835 1.00 59.19 191 LEU A CA 1
ATOM 1412 C C . LEU A 1 191 ? -7.532 24.258 -20.941 1.00 59.19 191 LEU A C 1
ATOM 1414 O O . LEU A 1 191 ? -7.972 24.902 -19.994 1.00 59.19 191 LEU A O 1
ATOM 1418 N N . LYS A 1 192 ? -7.271 24.820 -22.124 1.00 58.19 192 LYS A N 1
ATOM 1419 C CA . LYS A 1 192 ? -7.904 26.077 -22.539 1.00 58.19 192 LYS A CA 1
ATOM 1420 C C . LYS A 1 192 ? -9.191 25.709 -23.272 1.00 58.19 192 LYS A C 1
ATOM 1422 O O . LYS A 1 192 ? -9.105 25.349 -24.450 1.00 58.19 192 LYS A O 1
ATOM 1427 N N . PRO A 1 193 ? -10.366 25.709 -22.615 1.00 56.41 193 PRO A N 1
ATOM 1428 C CA . PRO A 1 193 ? -11.614 25.490 -23.329 1.00 56.41 193 PRO A CA 1
ATOM 1429 C C . PRO A 1 193 ? -11.730 26.571 -24.408 1.00 56.41 193 PRO A C 1
ATOM 1431 O O . PRO A 1 193 ? -11.852 27.753 -24.105 1.00 56.41 193 PRO A O 1
ATOM 1434 N N . SER A 1 194 ? -11.644 26.172 -25.680 1.00 52.16 194 SER A N 1
ATOM 1435 C CA . SER A 1 194 ? -11.743 27.097 -26.816 1.00 52.16 194 SER A CA 1
ATOM 1436 C C . SER A 1 194 ? -13.144 27.695 -26.965 1.00 52.16 194 SER A C 1
ATOM 1438 O O . SER A 1 194 ? -13.330 28.642 -27.722 1.00 52.16 194 SER A O 1
ATOM 1440 N N . ILE A 1 195 ? -14.128 27.128 -26.264 1.00 54.38 195 ILE A N 1
ATOM 1441 C CA . ILE A 1 195 ? -15.525 27.549 -26.224 1.00 54.38 195 ILE A CA 1
ATOM 1442 C C . ILE A 1 195 ? -16.006 27.329 -24.785 1.00 54.38 195 ILE A C 1
ATOM 1444 O O . ILE A 1 195 ? -15.720 26.278 -24.205 1.00 54.38 195 ILE A O 1
ATOM 1448 N N . ALA A 1 196 ? -16.724 28.300 -24.211 1.00 57.53 196 ALA A N 1
ATOM 1449 C CA . ALA A 1 196 ? -17.419 28.116 -22.937 1.00 57.53 196 ALA A CA 1
ATOM 1450 C C . ALA A 1 196 ? -18.314 26.871 -23.040 1.00 57.53 196 ALA A C 1
ATOM 1452 O O . ALA A 1 196 ? -19.153 26.795 -23.937 1.00 57.53 196 ALA A O 1
ATOM 1453 N N . GLN A 1 197 ? -18.106 25.875 -22.176 1.00 57.41 197 GLN A N 1
ATOM 1454 C CA . GLN A 1 197 ? -18.934 24.673 -22.203 1.00 57.41 197 GLN A CA 1
ATOM 1455 C C . GLN A 1 197 ? -20.253 24.960 -21.476 1.00 57.41 197 GLN A C 1
ATOM 1457 O O . GLN A 1 197 ? -20.230 25.257 -20.279 1.00 57.41 197 GLN A O 1
ATOM 1462 N N . PRO A 1 198 ? -21.408 24.895 -22.163 1.00 51.94 198 PRO A N 1
ATOM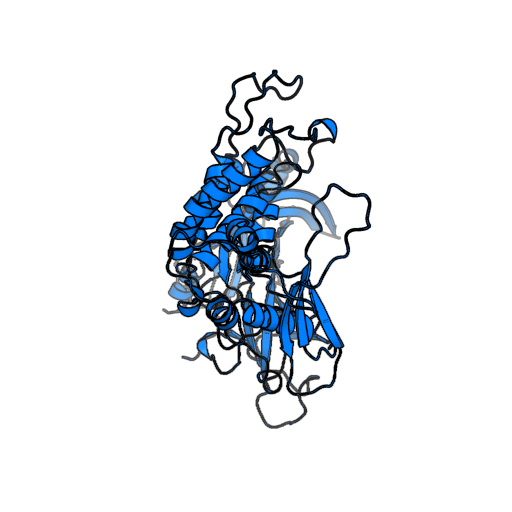 1463 C CA . PRO A 1 198 ? -22.695 25.067 -21.504 1.00 51.94 198 PRO A CA 1
ATOM 1464 C C . PRO A 1 198 ? -22.861 24.005 -20.408 1.00 51.94 198 PRO A C 1
ATOM 1466 O O . PRO A 1 198 ? -22.634 22.824 -20.658 1.00 51.94 198 PRO A O 1
ATOM 1469 N N . GLY A 1 199 ? -23.241 24.424 -19.198 1.00 58.66 199 GLY A N 1
ATOM 1470 C CA . GLY A 1 199 ? -23.546 23.524 -18.077 1.00 58.66 199 GLY A CA 1
ATOM 1471 C C . GLY A 1 199 ? -22.405 23.235 -17.093 1.00 58.66 199 GLY A C 1
ATOM 1472 O O . GLY A 1 199 ? -22.681 22.686 -16.034 1.00 58.66 199 GLY A O 1
ATOM 1473 N N . THR A 1 200 ? -21.156 23.632 -17.369 1.00 56.16 200 THR A N 1
ATOM 1474 C CA . THR A 1 200 ? -20.035 23.430 -16.418 1.00 56.16 200 THR A CA 1
ATOM 1475 C C . THR A 1 200 ? -19.751 24.641 -15.530 1.00 56.16 200 THR A C 1
ATOM 1477 O O . THR A 1 200 ? -18.947 24.548 -14.610 1.00 56.16 200 THR A O 1
ATOM 1480 N N . GLY A 1 201 ? -20.355 25.799 -15.822 1.00 59.31 201 GLY A N 1
ATOM 1481 C CA . GLY A 1 201 ? -20.037 27.063 -15.144 1.00 59.31 201 GLY A CA 1
ATOM 1482 C C . GLY A 1 201 ? -18.620 27.588 -15.423 1.00 59.31 201 GLY A C 1
ATOM 1483 O O . GLY A 1 201 ? -18.226 28.613 -14.872 1.00 59.31 201 GLY A O 1
ATOM 1484 N N . VAL A 1 202 ? -17.848 26.921 -16.291 1.00 59.25 202 VAL A N 1
ATOM 1485 C CA . VAL A 1 202 ? -16.474 27.308 -16.624 1.00 59.25 202 VAL A CA 1
ATOM 1486 C C . VAL A 1 202 ? -16.503 28.352 -17.737 1.00 59.25 202 VAL A C 1
ATOM 1488 O O . VAL A 1 202 ? -16.780 28.042 -18.899 1.00 59.25 202 VAL A O 1
ATOM 1491 N N . ALA A 1 203 ? -16.201 29.602 -17.384 1.00 60.50 203 ALA A N 1
ATOM 1492 C CA . ALA A 1 203 ? -15.977 30.660 -18.361 1.00 60.50 203 ALA A CA 1
ATOM 1493 C C . ALA A 1 203 ? -14.808 30.287 -19.291 1.00 60.50 203 ALA A C 1
ATOM 1495 O O . ALA A 1 203 ? -13.819 29.684 -18.862 1.00 60.50 203 ALA A O 1
ATOM 1496 N N . GLY A 1 204 ? -14.905 30.654 -20.572 1.00 56.31 204 GLY A N 1
ATOM 1497 C CA . GLY A 1 204 ? -13.831 30.462 -21.548 1.00 56.31 204 GLY A CA 1
ATOM 1498 C C . GLY A 1 204 ? -12.640 31.358 -21.215 1.00 56.31 204 GLY A C 1
ATOM 1499 O O . GLY A 1 204 ? -12.581 32.460 -21.741 1.00 56.31 204 GLY A O 1
ATOM 1500 N N . ASN A 1 205 ? -11.803 30.924 -20.263 1.00 59.56 205 ASN A N 1
ATOM 1501 C CA . ASN A 1 205 ? -10.462 31.403 -19.869 1.00 59.56 205 ASN A CA 1
ATOM 1502 C C . ASN A 1 205 ? -10.089 30.996 -18.428 1.00 59.56 205 ASN A C 1
ATOM 1504 O O . ASN A 1 205 ? -8.975 31.288 -17.991 1.00 59.56 205 ASN A O 1
ATOM 1508 N N . THR A 1 206 ? -10.970 30.326 -17.676 1.00 64.19 206 THR A N 1
ATOM 1509 C CA . THR A 1 206 ? -10.608 29.825 -16.345 1.00 64.19 206 THR A CA 1
ATOM 1510 C C . THR A 1 206 ? -9.550 28.733 -16.477 1.00 64.19 206 THR A C 1
ATOM 1512 O O . THR A 1 206 ? -9.779 27.708 -17.120 1.00 64.19 206 THR A O 1
ATOM 1515 N N . VAL A 1 207 ? -8.387 28.956 -15.862 1.00 65.12 207 VAL A N 1
ATOM 1516 C CA . VAL A 1 207 ? -7.371 27.918 -15.690 1.00 65.12 207 VAL A CA 1
ATOM 1517 C C . VAL A 1 207 ? -7.947 26.863 -14.758 1.00 65.12 207 VAL A C 1
ATOM 1519 O O . VAL A 1 207 ? -8.152 27.121 -13.574 1.00 65.12 207 VAL A O 1
ATOM 1522 N N . LEU A 1 208 ? -8.233 25.689 -15.310 1.00 67.00 208 LEU A N 1
ATOM 1523 C CA . LEU A 1 208 ? -8.584 24.523 -14.517 1.00 67.00 208 LEU A CA 1
ATOM 1524 C C . LEU A 1 208 ? -7.289 23.970 -13.925 1.00 67.00 208 LEU A C 1
ATOM 1526 O O . LEU A 1 208 ? -6.430 23.503 -14.669 1.00 67.00 208 LEU A O 1
ATOM 1530 N N . ASN A 1 209 ? -7.136 24.075 -12.607 1.00 77.12 209 ASN A N 1
ATOM 1531 C CA . ASN A 1 209 ? -6.085 23.398 -11.858 1.00 77.12 209 ASN A CA 1
ATOM 1532 C C . ASN A 1 209 ? -6.702 22.305 -10.989 1.00 77.12 209 ASN A C 1
ATOM 1534 O O . ASN A 1 209 ? -7.804 22.453 -10.469 1.00 77.12 209 ASN A O 1
ATOM 1538 N N . ASN A 1 210 ? -5.993 21.195 -10.814 1.00 84.12 210 ASN A N 1
ATOM 1539 C CA . ASN A 1 210 ? -6.467 20.116 -9.957 1.00 84.12 210 ASN A CA 1
ATOM 1540 C C . ASN A 1 210 ? -6.006 20.355 -8.511 1.00 84.12 210 ASN A C 1
ATOM 1542 O O . ASN A 1 210 ? -5.063 19.724 -8.035 1.00 84.12 210 ASN A O 1
ATOM 1546 N N . LYS A 1 211 ? -6.650 21.304 -7.818 1.00 87.94 211 LYS A N 1
ATOM 1547 C CA . LYS A 1 211 ? -6.273 21.685 -6.442 1.00 87.94 211 LYS A CA 1
ATOM 1548 C C . LYS A 1 211 ? -6.342 20.516 -5.464 1.00 87.94 211 LYS A C 1
ATOM 1550 O O . LYS A 1 211 ? -5.495 20.423 -4.589 1.00 87.94 211 LYS A O 1
ATOM 1555 N N . LEU A 1 212 ? -7.324 19.630 -5.628 1.00 87.88 212 LEU A N 1
ATOM 1556 C CA . LEU A 1 212 ? -7.495 18.471 -4.753 1.00 87.88 212 LEU A CA 1
ATOM 1557 C C . LEU A 1 212 ? -6.285 17.533 -4.836 1.00 87.88 212 LEU A C 1
ATOM 1559 O O . LEU A 1 212 ? -5.687 17.221 -3.811 1.00 87.88 212 LEU A O 1
ATOM 1563 N N . ALA A 1 213 ? -5.861 17.152 -6.047 1.00 90.44 213 ALA A N 1
ATOM 1564 C CA . ALA A 1 213 ? -4.655 16.339 -6.200 1.00 90.44 213 ALA A CA 1
ATOM 1565 C C . ALA A 1 213 ? -3.386 17.085 -5.782 1.00 90.44 213 ALA A C 1
ATOM 1567 O O . ALA A 1 213 ? -2.503 16.473 -5.194 1.00 90.44 213 ALA A O 1
ATOM 1568 N N . LEU A 1 214 ? -3.292 18.391 -6.059 1.00 91.50 214 LEU A N 1
ATOM 1569 C CA . LEU A 1 214 ? -2.135 19.199 -5.663 1.00 91.50 214 LEU A CA 1
ATOM 1570 C C . LEU A 1 214 ? -1.960 19.250 -4.149 1.00 91.50 214 LEU A C 1
ATOM 1572 O O . LEU A 1 214 ? -0.840 19.086 -3.685 1.00 91.50 214 LEU A O 1
ATOM 1576 N N . ASN A 1 215 ? -3.041 19.437 -3.392 1.00 91.31 215 ASN A N 1
ATOM 1577 C CA . ASN A 1 215 ? -2.974 19.419 -1.934 1.00 91.31 215 ASN A CA 1
ATOM 1578 C C . ASN A 1 215 ? -2.452 18.063 -1.450 1.00 91.31 215 ASN A C 1
ATOM 1580 O O . ASN A 1 215 ? -1.502 18.018 -0.687 1.00 91.31 215 ASN A O 1
ATOM 1584 N N . ILE A 1 216 ? -2.977 16.950 -1.978 1.00 91.94 216 ILE A N 1
ATOM 1585 C CA . ILE A 1 216 ? -2.502 15.623 -1.569 1.00 91.94 216 ILE A CA 1
ATOM 1586 C C . ILE A 1 216 ? -1.031 15.390 -1.940 1.00 91.94 216 ILE A C 1
ATOM 1588 O O . ILE A 1 216 ? -0.268 14.896 -1.117 1.00 91.94 216 ILE A O 1
ATOM 1592 N N . LEU A 1 217 ? -0.623 15.745 -3.160 1.00 91.94 217 LEU A N 1
ATOM 1593 C CA . LEU A 1 217 ? 0.753 15.553 -3.623 1.00 91.94 217 LEU A CA 1
ATOM 1594 C C . LEU A 1 217 ? 1.750 16.463 -2.890 1.00 91.94 217 LEU A C 1
ATOM 1596 O O . LEU A 1 217 ? 2.899 16.070 -2.726 1.00 91.94 217 LEU A O 1
ATOM 1600 N N . ASN A 1 218 ? 1.348 17.661 -2.464 1.00 90.56 218 ASN A N 1
ATOM 1601 C CA . ASN A 1 218 ? 2.232 18.588 -1.754 1.00 90.56 218 ASN A CA 1
ATOM 1602 C C . ASN A 1 218 ? 2.277 18.327 -0.244 1.00 90.56 218 ASN A C 1
ATOM 1604 O O . ASN A 1 218 ? 3.349 18.434 0.344 1.00 90.56 218 ASN A O 1
ATOM 1608 N N . ASP A 1 219 ? 1.135 18.001 0.366 1.00 82.56 219 ASP A N 1
ATOM 1609 C CA . ASP A 1 219 ? 0.991 17.941 1.825 1.00 82.56 219 ASP A CA 1
ATOM 1610 C C . ASP A 1 219 ? 1.386 16.575 2.403 1.00 82.56 219 ASP A C 1
ATOM 1612 O O . ASP A 1 219 ? 1.744 16.492 3.577 1.00 82.56 219 ASP A O 1
ATOM 1616 N N . TYR A 1 220 ? 1.332 15.506 1.601 1.00 70.12 220 TYR A N 1
ATOM 1617 C CA . TYR A 1 220 ? 1.557 14.139 2.068 1.00 70.12 220 TYR A CA 1
ATOM 1618 C C . TYR A 1 220 ? 2.704 13.477 1.318 1.00 70.12 220 TYR A C 1
ATOM 1620 O O . TYR A 1 220 ? 2.505 12.884 0.260 1.00 70.12 220 TYR A O 1
ATOM 1628 N N . ASP A 1 221 ? 3.907 13.563 1.882 1.00 62.88 221 ASP A N 1
ATOM 1629 C CA . ASP A 1 221 ? 5.014 12.700 1.482 1.00 62.88 221 ASP A CA 1
ATOM 1630 C C . ASP A 1 221 ? 6.043 12.589 2.606 1.00 62.88 221 ASP A C 1
ATOM 1632 O O . ASP A 1 221 ? 6.796 13.524 2.881 1.00 62.88 221 ASP A O 1
ATOM 1636 N N . GLU A 1 222 ? 6.061 11.440 3.271 1.00 64.62 222 GLU A N 1
ATOM 1637 C CA . GLU A 1 222 ? 7.209 11.036 4.075 1.00 64.62 222 GLU A CA 1
ATOM 1638 C C . GLU A 1 222 ? 8.046 10.082 3.220 1.00 64.62 222 GLU A C 1
ATOM 1640 O O . GLU A 1 222 ? 7.876 8.861 3.271 1.00 64.62 222 GLU A O 1
ATOM 1645 N N . THR A 1 223 ? 8.940 10.620 2.389 1.00 60.16 223 THR A N 1
ATOM 1646 C CA . THR A 1 223 ? 9.918 9.776 1.698 1.00 60.16 223 THR A CA 1
ATOM 1647 C C . THR A 1 223 ? 10.981 9.323 2.684 1.00 60.16 223 THR A C 1
ATOM 1649 O O . THR A 1 223 ? 11.653 10.147 3.306 1.00 60.16 223 THR A O 1
ATOM 1652 N N . ILE A 1 224 ? 11.143 8.007 2.828 1.00 60.97 224 ILE A N 1
ATOM 1653 C CA . ILE A 1 224 ? 12.082 7.436 3.801 1.00 60.97 224 ILE A CA 1
ATOM 1654 C C . ILE A 1 224 ? 13.540 7.554 3.361 1.00 60.97 224 ILE A C 1
ATOM 1656 O O . ILE A 1 224 ? 14.398 7.586 4.224 1.00 60.97 224 ILE A O 1
ATOM 1660 N N . ASP A 1 225 ? 13.825 7.675 2.072 1.00 76.50 225 ASP A N 1
ATOM 1661 C CA . ASP A 1 225 ? 15.144 7.957 1.505 1.00 76.50 225 ASP A CA 1
ATOM 1662 C C . ASP A 1 225 ? 14.942 8.180 -0.002 1.00 76.50 225 ASP A C 1
ATOM 1664 O O . ASP A 1 225 ? 13.937 7.703 -0.549 1.00 76.50 225 ASP A O 1
ATOM 1668 N N . PRO A 1 226 ? 15.865 8.857 -0.706 1.00 83.94 226 PRO A N 1
ATOM 1669 C CA . PRO A 1 226 ? 15.715 9.053 -2.137 1.00 83.94 226 PRO A CA 1
ATOM 1670 C C . PRO A 1 226 ? 15.663 7.714 -2.883 1.00 83.94 226 PRO A C 1
ATOM 1672 O O . PRO A 1 226 ? 16.499 6.824 -2.680 1.00 83.94 226 PRO A O 1
ATOM 1675 N N . VAL A 1 227 ? 14.678 7.562 -3.770 1.00 88.62 227 VAL A N 1
ATOM 1676 C CA . VAL A 1 227 ? 14.462 6.318 -4.526 1.00 88.62 227 VAL A CA 1
ATOM 1677 C C . VAL A 1 227 ? 15.414 6.289 -5.722 1.00 88.62 227 VAL A C 1
ATOM 1679 O O . VAL A 1 227 ? 15.071 6.694 -6.834 1.00 88.62 227 VAL A O 1
ATOM 1682 N N . GLN A 1 228 ? 16.647 5.847 -5.480 1.00 92.25 228 GLN A N 1
ATOM 1683 C CA . GLN A 1 228 ? 17.727 5.852 -6.470 1.00 92.25 228 GLN A CA 1
ATOM 1684 C C . GLN A 1 228 ? 17.884 4.504 -7.162 1.00 92.25 228 GLN A C 1
ATOM 1686 O O . GLN A 1 228 ? 17.799 3.446 -6.537 1.00 92.25 228 GLN A O 1
ATOM 1691 N N . LEU A 1 229 ? 18.137 4.540 -8.473 1.00 89.81 229 LEU A N 1
ATOM 1692 C CA . LEU A 1 229 ? 18.472 3.335 -9.226 1.00 89.81 229 LEU A CA 1
ATOM 1693 C C . LEU A 1 229 ? 19.804 2.746 -8.757 1.00 89.81 229 LEU A C 1
ATOM 1695 O O . LEU A 1 229 ? 20.712 3.472 -8.350 1.00 89.81 229 LEU A O 1
ATOM 1699 N N . GLN A 1 230 ? 19.927 1.427 -8.886 1.00 88.88 230 GLN A N 1
ATOM 1700 C CA . GLN A 1 230 ? 21.178 0.708 -8.669 1.00 88.88 230 GLN A CA 1
ATOM 1701 C C . GLN A 1 230 ? 22.319 1.342 -9.497 1.00 88.88 230 GLN A C 1
ATOM 1703 O O . GLN A 1 230 ? 22.101 1.678 -10.668 1.00 88.88 230 GLN A O 1
ATOM 1708 N N . PRO A 1 231 ? 23.535 1.525 -8.940 1.00 83.88 231 PRO A N 1
ATOM 1709 C CA . PRO A 1 231 ? 24.610 2.258 -9.611 1.00 83.88 231 PRO A CA 1
ATOM 1710 C C . PRO A 1 231 ? 25.030 1.629 -10.938 1.00 83.88 231 PRO A C 1
ATOM 1712 O O . PRO A 1 231 ? 25.415 2.328 -11.873 1.00 83.88 231 PRO A O 1
ATOM 1715 N N . ASP A 1 232 ? 24.929 0.307 -11.039 1.00 79.94 232 ASP A N 1
ATOM 1716 C CA . ASP A 1 232 ? 25.244 -0.441 -12.252 1.00 79.94 232 ASP A CA 1
ATOM 1717 C C . ASP A 1 232 ? 24.169 -0.306 -13.345 1.00 79.94 232 ASP A C 1
ATOM 1719 O O . ASP A 1 232 ? 24.440 -0.575 -14.515 1.00 79.94 232 ASP A O 1
ATOM 1723 N N . LEU A 1 233 ? 22.980 0.188 -12.991 1.00 79.88 233 LEU A N 1
ATOM 1724 C CA . LEU A 1 233 ? 21.904 0.544 -13.915 1.00 79.88 233 LEU A CA 1
ATOM 1725 C C . LEU A 1 233 ? 21.915 2.030 -14.306 1.00 79.88 233 LEU A C 1
ATOM 1727 O O . LEU A 1 233 ? 21.107 2.443 -15.140 1.00 79.88 233 LEU A O 1
ATOM 1731 N N . ALA A 1 234 ? 22.830 2.841 -13.761 1.00 78.69 234 ALA A N 1
ATOM 1732 C CA . ALA A 1 234 ? 22.859 4.299 -13.917 1.00 78.69 234 ALA A CA 1
ATOM 1733 C C . ALA A 1 234 ? 23.367 4.798 -15.294 1.00 78.69 234 ALA A C 1
ATOM 1735 O O . ALA A 1 234 ? 24.005 5.852 -15.400 1.00 78.69 234 ALA A O 1
ATOM 1736 N N . HIS A 1 235 ? 23.066 4.071 -16.369 1.00 83.12 235 HIS A N 1
ATOM 1737 C CA . HIS A 1 235 ? 23.405 4.442 -17.740 1.00 83.12 235 HIS A CA 1
ATOM 1738 C C . HIS A 1 235 ? 22.396 5.457 -18.311 1.00 83.12 235 HIS A C 1
ATOM 1740 O O . HIS A 1 235 ? 21.187 5.264 -18.190 1.00 83.12 235 HIS A O 1
ATOM 1746 N N . ASP A 1 236 ? 22.860 6.502 -19.010 1.00 83.62 236 ASP A N 1
ATOM 1747 C CA . ASP A 1 236 ? 21.993 7.576 -19.545 1.00 83.62 236 ASP A CA 1
ATOM 1748 C C . ASP A 1 236 ? 20.827 7.049 -20.396 1.00 83.62 236 ASP A C 1
ATOM 1750 O O . ASP A 1 236 ? 19.705 7.541 -20.296 1.00 83.62 236 ASP A O 1
ATOM 1754 N N . ARG A 1 237 ? 21.069 6.006 -21.201 1.00 80.81 237 ARG A N 1
ATOM 1755 C CA . ARG A 1 237 ? 20.022 5.374 -22.024 1.00 80.81 237 ARG A CA 1
ATOM 1756 C C . ARG A 1 237 ? 18.902 4.736 -21.190 1.00 80.81 237 ARG A C 1
ATOM 1758 O O . ARG A 1 237 ? 17.735 4.864 -21.551 1.00 80.81 237 ARG A O 1
ATOM 1765 N N . VAL A 1 238 ? 19.232 4.110 -20.053 1.00 84.31 238 VAL A N 1
ATOM 1766 C CA . VAL A 1 238 ? 18.229 3.544 -19.130 1.00 84.31 238 VAL A CA 1
ATOM 1767 C C . VAL A 1 238 ? 17.327 4.671 -18.630 1.00 84.31 238 VAL A C 1
ATOM 1769 O O . VAL A 1 238 ? 16.112 4.602 -18.803 1.00 84.31 238 VAL A O 1
ATOM 1772 N N . PHE A 1 239 ? 17.923 5.756 -18.128 1.00 87.94 239 PHE A N 1
ATOM 1773 C CA . PHE A 1 239 ? 17.185 6.929 -17.656 1.00 87.94 239 PHE A CA 1
ATOM 1774 C C . PHE A 1 239 ? 16.328 7.580 -18.747 1.00 87.94 239 PHE A C 1
ATOM 1776 O O . PHE A 1 239 ? 15.177 7.929 -18.492 1.00 87.94 239 PHE A O 1
ATOM 1783 N N . GLN A 1 240 ? 16.846 7.714 -19.970 1.00 85.62 240 GLN A N 1
ATOM 1784 C CA . GLN A 1 240 ? 16.091 8.267 -21.098 1.00 85.62 240 GLN A CA 1
ATOM 1785 C C . GLN A 1 240 ? 14.883 7.400 -21.462 1.00 85.62 240 GLN A C 1
ATOM 1787 O O . GLN A 1 240 ? 13.795 7.932 -21.670 1.00 85.62 240 GLN A O 1
ATOM 1792 N N . ALA A 1 241 ? 15.033 6.076 -21.508 1.00 85.69 241 ALA A N 1
ATOM 1793 C CA . ALA A 1 241 ? 13.922 5.186 -21.835 1.00 85.69 241 ALA A CA 1
ATOM 1794 C C . ALA A 1 241 ? 12.879 5.101 -20.716 1.00 85.69 241 ALA A C 1
ATOM 1796 O O . ALA A 1 241 ? 11.680 5.067 -21.000 1.00 85.69 241 ALA A O 1
ATOM 1797 N N . MET A 1 242 ? 13.314 5.104 -19.452 1.00 90.19 242 MET A N 1
ATOM 1798 C CA . MET A 1 242 ? 12.417 5.221 -18.300 1.00 90.19 242 MET A CA 1
ATOM 1799 C C . MET A 1 242 ? 11.651 6.543 -18.354 1.00 90.19 242 MET A C 1
ATOM 1801 O O . MET A 1 242 ? 10.423 6.541 -18.283 1.00 90.19 242 MET A O 1
ATOM 1805 N N . GLY A 1 243 ? 12.356 7.655 -18.578 1.00 89.94 243 GLY A N 1
ATOM 1806 C CA . GLY A 1 243 ? 11.767 8.982 -18.733 1.00 89.94 243 GLY A CA 1
ATOM 1807 C C . GLY A 1 243 ? 10.775 9.052 -19.890 1.00 89.94 243 GLY A C 1
ATOM 1808 O O . GLY A 1 243 ? 9.692 9.604 -19.730 1.00 89.94 243 GLY A O 1
ATOM 1809 N N . LEU A 1 244 ? 11.089 8.430 -21.028 1.00 85.38 244 LEU A N 1
ATOM 1810 C CA . LEU A 1 244 ? 10.190 8.355 -22.179 1.00 85.38 244 LEU A CA 1
ATOM 1811 C C . LEU A 1 244 ? 8.949 7.507 -21.884 1.00 85.38 244 LEU A C 1
ATOM 1813 O O . LEU A 1 244 ? 7.846 7.893 -22.262 1.00 85.38 244 LEU A O 1
ATOM 1817 N N . SER A 1 245 ? 9.098 6.380 -21.186 1.00 87.81 245 SER A N 1
ATOM 1818 C CA . SER A 1 245 ? 7.965 5.549 -20.765 1.00 87.81 245 SER A CA 1
ATOM 1819 C C . SER A 1 245 ? 7.040 6.300 -19.807 1.00 87.81 245 SER A C 1
ATOM 1821 O O . SER A 1 245 ? 5.827 6.297 -20.018 1.00 87.81 245 SER A O 1
ATOM 1823 N N . ILE A 1 246 ? 7.602 6.985 -18.806 1.00 89.25 246 ILE A N 1
ATOM 1824 C CA . ILE A 1 246 ? 6.844 7.801 -17.849 1.00 89.25 246 ILE A CA 1
ATOM 1825 C C . ILE A 1 246 ? 6.151 8.950 -18.580 1.00 89.25 246 ILE A C 1
ATOM 1827 O O . ILE A 1 246 ? 4.939 9.115 -18.452 1.00 89.25 246 ILE A O 1
ATOM 1831 N N . ALA A 1 247 ? 6.883 9.701 -19.409 1.00 85.81 247 ALA A N 1
ATOM 1832 C CA . ALA A 1 247 ? 6.324 10.795 -20.195 1.00 85.81 247 ALA A CA 1
ATOM 1833 C C . ALA A 1 247 ? 5.172 10.307 -21.083 1.00 85.81 247 ALA A C 1
ATOM 1835 O O . ALA A 1 247 ? 4.090 10.891 -21.073 1.00 85.81 247 ALA A O 1
ATOM 1836 N N . ASN A 1 248 ? 5.355 9.193 -21.793 1.00 83.25 248 ASN A N 1
ATOM 1837 C CA . ASN A 1 248 ? 4.306 8.619 -22.624 1.00 83.25 248 ASN A CA 1
ATOM 1838 C C . ASN A 1 248 ? 3.094 8.205 -21.787 1.00 83.25 248 ASN A C 1
ATOM 1840 O O . ASN A 1 248 ? 1.977 8.578 -22.128 1.00 83.25 248 ASN A O 1
ATOM 1844 N N . ALA A 1 249 ? 3.264 7.489 -20.680 1.00 84.25 249 ALA A N 1
ATOM 1845 C CA . ALA A 1 249 ? 2.127 7.029 -19.885 1.00 84.25 249 ALA A CA 1
ATOM 1846 C C . ALA A 1 249 ? 1.361 8.178 -19.202 1.00 84.25 249 ALA A C 1
ATOM 1848 O O . ALA A 1 249 ? 0.123 8.189 -19.154 1.00 84.25 249 ALA A O 1
ATOM 1849 N N . LEU A 1 250 ? 2.085 9.186 -18.719 1.00 84.06 250 LEU A N 1
ATOM 1850 C CA . LEU A 1 250 ? 1.504 10.366 -18.097 1.00 84.06 250 LEU A CA 1
ATOM 1851 C C . LEU A 1 250 ? 0.772 11.240 -19.123 1.00 84.06 250 LEU A C 1
ATOM 1853 O O . LEU A 1 250 ? -0.399 11.567 -18.913 1.00 84.06 250 LEU A O 1
ATOM 1857 N N . TRP A 1 251 ? 1.394 11.538 -20.265 1.00 76.62 251 TRP A N 1
ATOM 1858 C CA . TRP A 1 251 ? 0.893 12.547 -21.204 1.00 76.62 251 TRP A CA 1
ATOM 1859 C C . TRP A 1 251 ? 0.039 11.994 -22.352 1.00 76.62 251 TRP A C 1
ATOM 1861 O O . TRP A 1 251 ? -0.856 12.698 -22.817 1.00 76.62 251 TRP A O 1
ATOM 1871 N N . SER A 1 252 ? 0.240 10.745 -22.795 1.00 70.81 252 SER A N 1
ATOM 1872 C CA . SER A 1 252 ? -0.506 10.197 -23.946 1.00 70.81 252 SER A CA 1
ATOM 1873 C C . SER A 1 252 ? -1.961 9.845 -23.619 1.00 70.81 252 SER A C 1
ATOM 1875 O O . SER A 1 252 ? -2.847 10.027 -24.452 1.00 70.81 252 SER A O 1
ATOM 1877 N N . GLN A 1 253 ? -2.241 9.390 -22.394 1.00 65.56 253 GLN A N 1
ATOM 1878 C CA . GLN A 1 253 ? -3.575 8.935 -21.978 1.00 65.56 253 GLN A CA 1
ATOM 1879 C C . GLN A 1 253 ? -4.260 9.960 -21.081 1.00 65.56 253 GLN A C 1
ATOM 1881 O O . GLN A 1 253 ? -4.488 9.743 -19.895 1.00 65.56 253 GLN A O 1
ATOM 1886 N N . GLY A 1 254 ? -4.522 11.135 -21.632 1.00 57.94 254 GLY A N 1
ATOM 1887 C CA . GLY A 1 254 ? -4.990 12.273 -20.859 1.00 57.94 254 GLY A CA 1
ATOM 1888 C C . GLY A 1 254 ? -6.441 12.229 -20.345 1.00 57.94 254 GLY A C 1
ATOM 1889 O O . GLY A 1 254 ? -6.789 12.990 -19.447 1.00 57.94 254 GLY A O 1
ATOM 1890 N N . ARG A 1 255 ? -7.318 11.399 -20.926 1.00 61.19 255 ARG A N 1
ATOM 1891 C CA . ARG A 1 255 ? -8.755 11.355 -20.586 1.00 61.19 255 ARG A CA 1
ATOM 1892 C C . ARG A 1 255 ? -9.157 9.998 -20.025 1.00 61.19 255 ARG A C 1
ATOM 1894 O O . ARG A 1 255 ? -8.628 8.980 -20.452 1.00 61.19 255 ARG A O 1
ATOM 1901 N N . GLY A 1 256 ? -10.115 10.006 -19.096 1.00 66.81 256 GLY A N 1
ATOM 1902 C CA . GLY A 1 256 ? -10.684 8.791 -18.501 1.00 66.81 256 GLY A CA 1
ATOM 1903 C C . GLY A 1 256 ? -9.756 8.057 -17.528 1.00 66.81 256 GLY A C 1
ATOM 1904 O O . GLY A 1 256 ? -10.117 6.991 -17.046 1.00 66.81 256 GLY A O 1
ATOM 1905 N N . VAL A 1 257 ? -8.585 8.624 -17.227 1.00 80.94 257 VAL A N 1
ATOM 1906 C CA . VAL A 1 257 ? -7.598 8.060 -16.302 1.00 80.94 257 VAL A CA 1
ATOM 1907 C C . VAL A 1 257 ? -7.350 9.082 -15.194 1.00 80.94 257 VAL A C 1
ATOM 1909 O O . VAL A 1 257 ? -7.076 10.254 -15.457 1.00 80.94 257 VAL A O 1
ATOM 1912 N N . THR A 1 258 ? -7.501 8.639 -13.954 1.00 88.62 258 THR A N 1
ATOM 1913 C CA . THR A 1 258 ? -7.336 9.448 -12.739 1.00 88.62 258 THR A CA 1
ATOM 1914 C C . THR A 1 258 ? -5.853 9.664 -12.435 1.00 88.62 258 THR A C 1
ATOM 1916 O O . THR A 1 258 ? -5.008 8.894 -12.905 1.00 88.62 258 THR A O 1
ATOM 1919 N N . VAL A 1 259 ? -5.514 10.670 -11.620 1.00 90.25 259 VAL A N 1
ATOM 1920 C CA . VAL A 1 259 ? -4.129 10.839 -11.122 1.00 90.25 259 VAL A CA 1
ATOM 1921 C C . VAL A 1 259 ? -3.660 9.553 -10.437 1.00 90.25 259 VAL A C 1
ATOM 1923 O O . VAL A 1 259 ? -2.577 9.049 -10.733 1.00 90.25 259 VAL A O 1
ATOM 1926 N N . TRP A 1 260 ? -4.529 8.969 -9.610 1.00 92.88 260 TRP A N 1
ATOM 1927 C CA . TRP A 1 260 ? -4.295 7.704 -8.919 1.00 92.88 260 TRP A CA 1
ATOM 1928 C C . TRP A 1 260 ? -3.916 6.557 -9.863 1.00 92.88 260 TRP A C 1
ATOM 1930 O O . TRP A 1 260 ? -2.899 5.898 -9.670 1.00 92.88 260 TRP A O 1
ATOM 1940 N N . SER A 1 261 ? -4.702 6.324 -10.917 1.00 91.50 261 SER A N 1
ATOM 1941 C CA . SER A 1 261 ? -4.457 5.207 -11.843 1.00 91.50 261 SER A CA 1
ATOM 1942 C C . SER A 1 261 ? -3.202 5.407 -12.694 1.00 91.50 261 SER A C 1
ATOM 1944 O O . SER A 1 261 ? -2.475 4.440 -12.927 1.00 91.50 261 SER A O 1
ATOM 1946 N N . LYS A 1 262 ? -2.884 6.649 -13.091 1.00 90.81 262 LYS A N 1
ATOM 1947 C CA . LYS A 1 262 ? -1.599 6.971 -13.736 1.00 90.81 262 LYS A CA 1
ATOM 1948 C C . LYS A 1 262 ? -0.423 6.672 -12.820 1.00 90.81 262 LYS A C 1
ATOM 1950 O O . LYS A 1 262 ? 0.517 6.003 -13.244 1.00 90.81 262 LYS A O 1
ATOM 1955 N N . MET A 1 263 ? -0.501 7.146 -11.580 1.00 93.31 263 MET A N 1
ATOM 1956 C CA . MET A 1 263 ? 0.527 6.940 -10.569 1.00 93.31 263 MET A CA 1
ATOM 1957 C C . MET A 1 263 ? 0.750 5.446 -10.325 1.00 93.31 263 MET A C 1
ATOM 1959 O O . MET A 1 263 ? 1.851 4.963 -10.565 1.00 93.31 263 MET A O 1
ATOM 1963 N N . LEU A 1 264 ? -0.292 4.686 -9.971 1.00 94.12 264 LEU A N 1
ATOM 1964 C CA . LEU A 1 264 ? -0.171 3.244 -9.726 1.00 94.12 264 LEU A CA 1
ATOM 1965 C C . LEU A 1 264 ? 0.348 2.468 -10.943 1.00 94.12 264 LEU A C 1
ATOM 1967 O O . LEU A 1 264 ? 1.149 1.544 -10.792 1.00 94.12 264 LEU A O 1
ATOM 1971 N N . SER A 1 265 ? -0.077 2.839 -12.155 1.00 92.00 265 SER A N 1
ATOM 1972 C CA . SER A 1 265 ? 0.426 2.212 -13.380 1.00 92.00 265 SER A CA 1
ATOM 1973 C C . SER A 1 265 ? 1.928 2.434 -13.561 1.00 92.00 265 SER A C 1
ATOM 1975 O O . SER A 1 265 ? 2.606 1.526 -14.035 1.00 92.00 265 SER A O 1
ATOM 1977 N N . GLN A 1 266 ? 2.452 3.607 -13.192 1.00 92.69 266 GLN A N 1
ATOM 1978 C CA . GLN A 1 266 ? 3.893 3.850 -13.241 1.00 92.69 266 GLN A CA 1
ATOM 1979 C C . GLN A 1 266 ? 4.615 3.134 -12.109 1.00 92.69 266 GLN A C 1
ATOM 1981 O O . GLN A 1 266 ? 5.559 2.407 -12.387 1.00 92.69 266 GLN A O 1
ATOM 1986 N N . LEU A 1 267 ? 4.148 3.257 -10.866 1.00 94.38 267 LEU A N 1
ATOM 1987 C CA . LEU A 1 267 ? 4.785 2.611 -9.715 1.00 94.38 267 LEU A CA 1
ATOM 1988 C C . LEU A 1 267 ? 4.922 1.090 -9.921 1.00 94.38 267 LEU A C 1
ATOM 1990 O O . LEU A 1 267 ? 6.023 0.545 -9.826 1.00 94.38 267 LEU A O 1
ATOM 1994 N N . SER A 1 268 ? 3.843 0.425 -10.343 1.00 93.00 268 SER A N 1
ATOM 1995 C CA . SER A 1 268 ? 3.851 -1.019 -10.622 1.00 93.00 268 SER A CA 1
ATOM 1996 C C . SER A 1 268 ? 4.807 -1.429 -11.749 1.00 93.00 268 SER A C 1
ATOM 1998 O O . SER A 1 268 ? 5.427 -2.487 -11.660 1.00 93.00 268 SER A O 1
ATOM 2000 N N . ALA A 1 269 ? 4.997 -0.592 -12.776 1.00 91.38 269 ALA A N 1
ATOM 2001 C CA . ALA A 1 269 ? 5.921 -0.872 -13.879 1.00 91.38 269 ALA A CA 1
ATOM 2002 C C . ALA A 1 269 ? 7.404 -0.892 -13.457 1.00 91.38 269 ALA A C 1
ATOM 2004 O O . ALA A 1 269 ? 8.245 -1.398 -14.208 1.00 91.38 269 ALA A O 1
ATOM 2005 N N . PHE A 1 270 ? 7.717 -0.354 -12.275 1.00 93.19 270 PHE A N 1
ATOM 2006 C CA . PHE A 1 270 ? 9.067 -0.286 -11.715 1.00 93.19 270 PHE A CA 1
ATOM 2007 C C . PHE A 1 270 ? 9.230 -1.091 -10.414 1.00 93.19 270 PHE A C 1
ATOM 2009 O O . PHE A 1 270 ? 10.282 -1.010 -9.793 1.00 93.19 270 PHE A O 1
ATOM 2016 N N . GLY A 1 271 ? 8.233 -1.877 -9.988 1.00 93.12 271 GLY A N 1
ATOM 2017 C CA . GLY A 1 271 ? 8.309 -2.608 -8.710 1.00 93.12 271 GLY A CA 1
ATOM 2018 C C . GLY A 1 271 ? 8.215 -1.697 -7.478 1.00 93.12 271 GLY A C 1
ATOM 2019 O O . GLY A 1 271 ? 8.658 -2.048 -6.391 1.00 93.12 271 GLY A O 1
ATOM 2020 N N . VAL A 1 272 ? 7.644 -0.504 -7.637 1.00 95.06 272 VAL A N 1
ATOM 2021 C CA . VAL A 1 272 ? 7.437 0.449 -6.546 1.00 95.06 272 VAL A CA 1
ATOM 2022 C C . VAL A 1 272 ? 6.005 0.312 -6.035 1.00 95.06 272 VAL A C 1
ATOM 2024 O O . VAL A 1 272 ? 5.060 0.187 -6.817 1.00 95.06 272 VAL A O 1
ATOM 2027 N N . GLY A 1 273 ? 5.840 0.309 -4.716 1.00 94.56 273 GLY A N 1
ATOM 2028 C CA . GLY A 1 273 ? 4.544 0.243 -4.054 1.00 94.56 273 GLY A CA 1
ATOM 2029 C C . GLY A 1 273 ? 4.115 1.602 -3.515 1.00 94.56 273 GLY A C 1
ATOM 2030 O O . GLY A 1 273 ? 4.930 2.364 -2.997 1.00 94.56 273 GLY A O 1
ATOM 2031 N N . PHE A 1 274 ? 2.818 1.880 -3.605 1.00 94.75 274 PHE A N 1
ATOM 2032 C CA . PHE A 1 274 ? 2.160 2.916 -2.821 1.00 94.75 274 PHE A CA 1
ATOM 2033 C C . PHE A 1 274 ? 1.728 2.317 -1.479 1.00 94.75 274 PHE A C 1
ATOM 2035 O O . PHE A 1 274 ? 0.922 1.381 -1.445 1.00 94.75 274 PHE A O 1
ATOM 2042 N N . ILE A 1 275 ? 2.257 2.847 -0.383 1.00 94.88 275 ILE A N 1
ATOM 2043 C CA . ILE A 1 275 ? 2.036 2.353 0.976 1.00 94.88 275 ILE A CA 1
ATOM 2044 C C . ILE A 1 275 ? 1.250 3.425 1.734 1.00 94.88 275 ILE A C 1
ATOM 2046 O O . ILE A 1 275 ? 1.798 4.488 2.022 1.00 94.88 275 ILE A O 1
ATOM 2050 N N . PRO A 1 276 ? -0.039 3.201 2.027 1.00 93.31 276 PRO A N 1
ATOM 2051 C CA . PRO A 1 276 ? -0.829 4.200 2.729 1.00 93.31 276 PRO A CA 1
ATOM 2052 C C . PRO A 1 276 ? -0.510 4.262 4.231 1.00 93.31 276 PRO A C 1
ATOM 2054 O O . PRO A 1 276 ? -0.219 3.235 4.848 1.00 93.31 276 PRO A O 1
ATOM 2057 N N . ALA A 1 277 ? -0.690 5.444 4.822 1.00 90.81 277 ALA A N 1
ATOM 2058 C CA . ALA A 1 277 ? -0.722 5.677 6.268 1.00 90.81 277 ALA A CA 1
ATOM 2059 C C . ALA A 1 277 ? -2.048 6.311 6.712 1.00 90.81 277 ALA A C 1
ATOM 2061 O O . ALA A 1 277 ? -2.948 6.571 5.908 1.00 90.81 277 ALA A O 1
ATOM 2062 N N . ALA A 1 278 ? -2.178 6.523 8.023 1.00 90.62 278 ALA A N 1
ATOM 2063 C CA . ALA A 1 278 ? -3.329 7.148 8.662 1.00 90.62 278 ALA A CA 1
ATOM 2064 C C . ALA A 1 278 ? -3.688 8.510 8.056 1.00 90.62 278 ALA A C 1
ATOM 2066 O O . ALA A 1 278 ? -4.871 8.791 7.852 1.00 90.62 278 ALA A O 1
ATOM 2067 N N . ASP A 1 279 ? -2.696 9.355 7.794 1.00 89.06 279 ASP A N 1
ATOM 2068 C CA . ASP A 1 279 ? -2.905 10.714 7.310 1.00 89.06 279 ASP A CA 1
ATOM 2069 C C . ASP A 1 279 ? -2.291 10.988 5.941 1.00 89.06 279 ASP A C 1
ATOM 2071 O O . ASP A 1 279 ? -2.846 11.817 5.231 1.00 89.06 279 ASP A O 1
ATOM 2075 N N . GLY A 1 280 ? -1.258 10.251 5.536 1.00 90.00 280 GLY A N 1
ATOM 2076 C CA . GLY A 1 280 ? -0.629 10.383 4.228 1.00 90.00 280 GLY A CA 1
ATOM 2077 C C . GLY A 1 280 ? -0.333 9.049 3.551 1.00 90.00 280 GLY A C 1
ATOM 2078 O O . GLY A 1 280 ? -1.094 8.081 3.623 1.00 90.00 280 GLY A O 1
ATOM 2079 N N . PHE A 1 281 ? 0.787 9.017 2.843 1.00 92.06 281 PHE A N 1
ATOM 2080 C CA . PHE A 1 281 ? 1.290 7.832 2.172 1.00 92.06 281 PHE A CA 1
ATOM 2081 C C . PHE A 1 281 ? 2.802 7.920 2.014 1.00 92.06 281 PHE A C 1
ATOM 2083 O O . PHE A 1 281 ? 3.416 8.954 2.268 1.00 92.06 281 PHE A O 1
ATOM 2090 N N . MET A 1 282 ? 3.378 6.817 1.567 1.00 91.25 282 MET A N 1
ATOM 2091 C CA . MET A 1 282 ? 4.765 6.717 1.164 1.00 91.25 282 MET A CA 1
ATOM 2092 C C . MET A 1 282 ? 4.848 5.914 -0.129 1.00 91.25 282 MET A C 1
ATOM 2094 O O . MET A 1 282 ? 4.057 5.001 -0.383 1.00 91.25 282 MET A O 1
ATOM 2098 N N . VAL A 1 283 ? 5.839 6.245 -0.946 1.00 92.00 283 VAL A N 1
ATOM 2099 C CA . VAL A 1 283 ? 6.191 5.492 -2.144 1.00 92.00 283 VAL A CA 1
ATOM 2100 C C . VAL A 1 283 ? 7.564 4.878 -1.928 1.00 92.00 283 VAL A C 1
ATOM 2102 O O . VAL A 1 283 ? 8.528 5.590 -1.666 1.00 92.00 283 VAL A O 1
ATOM 2105 N N . ALA A 1 284 ? 7.658 3.553 -2.021 1.00 93.12 284 ALA A N 1
ATOM 2106 C CA . ALA A 1 284 ? 8.914 2.853 -1.776 1.00 93.12 284 ALA A CA 1
ATOM 2107 C C . ALA A 1 284 ? 9.078 1.631 -2.693 1.00 93.12 284 ALA A C 1
ATOM 2109 O O . ALA A 1 284 ? 8.079 1.002 -3.058 1.00 93.12 284 ALA A O 1
ATOM 2110 N N . PRO A 1 285 ? 10.314 1.263 -3.075 1.00 94.50 285 PRO A N 1
ATOM 2111 C CA . PRO A 1 285 ? 10.572 0.018 -3.791 1.00 94.50 285 PRO A CA 1
ATOM 2112 C C . PRO A 1 285 ? 10.159 -1.193 -2.953 1.00 94.50 285 PRO A C 1
ATOM 2114 O O . PRO A 1 285 ? 10.572 -1.320 -1.797 1.00 94.50 285 PRO A O 1
ATOM 2117 N N . VAL A 1 286 ? 9.359 -2.090 -3.531 1.00 93.38 286 VAL A N 1
ATOM 2118 C CA . VAL A 1 286 ? 8.849 -3.285 -2.848 1.00 93.38 286 VAL A CA 1
ATOM 2119 C C . VAL A 1 286 ? 9.372 -4.516 -3.569 1.00 93.38 286 VAL A C 1
ATOM 2121 O O . VAL A 1 286 ? 8.947 -4.837 -4.676 1.00 93.38 286 VAL A O 1
ATOM 2124 N N . ALA A 1 287 ? 10.285 -5.229 -2.916 1.00 91.75 287 ALA A N 1
ATOM 2125 C CA . ALA A 1 287 ? 10.771 -6.505 -3.416 1.00 91.75 287 ALA A CA 1
ATOM 2126 C C . ALA A 1 287 ? 9.776 -7.614 -3.027 1.00 91.75 287 ALA A C 1
ATOM 2128 O O . ALA A 1 287 ? 9.485 -7.792 -1.840 1.00 91.75 287 ALA A O 1
ATOM 2129 N N . PRO A 1 288 ? 9.247 -8.386 -3.988 1.00 87.19 288 PRO A N 1
ATOM 2130 C CA . PRO A 1 288 ? 8.225 -9.388 -3.710 1.00 87.19 288 PRO A CA 1
ATOM 2131 C C . PRO A 1 288 ? 8.762 -10.595 -2.942 1.00 87.19 288 PRO A C 1
ATOM 2133 O O . PRO A 1 288 ? 7.983 -11.344 -2.357 1.00 87.19 288 PRO A O 1
ATOM 2136 N N . MET A 1 289 ? 10.076 -10.817 -2.911 1.00 91.12 289 MET A N 1
ATOM 2137 C CA . MET A 1 289 ? 10.622 -11.956 -2.188 1.00 91.12 289 MET A CA 1
ATOM 2138 C C . MET A 1 289 ? 12.040 -11.709 -1.691 1.00 91.12 289 MET A C 1
ATOM 2140 O O . MET A 1 289 ? 12.994 -12.182 -2.293 1.00 91.12 289 MET A O 1
ATOM 2144 N N . LEU A 1 290 ? 12.185 -11.010 -0.564 1.00 92.88 290 LEU A N 1
ATOM 2145 C CA . LEU A 1 290 ? 13.496 -10.826 0.065 1.00 92.88 290 LEU A CA 1
ATOM 2146 C C . LEU A 1 290 ? 14.038 -12.129 0.675 1.00 92.88 290 LEU A C 1
ATOM 2148 O O . LEU A 1 290 ? 13.289 -12.920 1.255 1.00 92.88 290 LEU A O 1
ATOM 2152 N N . ALA A 1 291 ? 15.345 -12.349 0.566 1.00 92.69 291 ALA A N 1
ATOM 2153 C CA . ALA A 1 291 ? 16.028 -13.500 1.151 1.00 92.69 291 ALA A CA 1
ATOM 2154 C C . ALA A 1 291 ? 16.040 -13.427 2.688 1.00 92.69 291 ALA A C 1
ATOM 2156 O O . ALA A 1 291 ? 16.335 -12.373 3.257 1.00 92.69 291 ALA A O 1
ATOM 2157 N N . SER A 1 292 ? 15.803 -14.549 3.387 1.00 90.06 292 SER A N 1
ATOM 2158 C CA . SER A 1 292 ? 15.781 -14.561 4.865 1.00 90.06 292 SER A CA 1
ATOM 2159 C C . SER A 1 292 ? 17.127 -14.257 5.524 1.00 90.06 292 SER A C 1
ATOM 2161 O O . SER A 1 292 ? 17.188 -14.031 6.735 1.00 90.06 292 SER A O 1
ATOM 2163 N N . THR A 1 293 ? 18.214 -14.249 4.748 1.00 91.44 293 THR A N 1
ATOM 2164 C CA . THR A 1 293 ? 19.550 -13.852 5.205 1.00 91.44 293 THR A CA 1
ATOM 2165 C C . THR A 1 293 ? 19.623 -12.375 5.592 1.00 91.44 293 THR A C 1
ATOM 2167 O O . THR A 1 293 ? 20.521 -11.994 6.338 1.00 91.44 293 THR A O 1
ATOM 2170 N N . ILE A 1 294 ? 18.684 -11.553 5.116 1.00 90.12 294 ILE A N 1
ATOM 2171 C CA . ILE A 1 294 ? 18.582 -10.125 5.426 1.00 90.12 294 ILE A CA 1
ATOM 2172 C C . ILE A 1 294 ? 17.756 -9.954 6.702 1.00 90.12 294 ILE A C 1
ATOM 2174 O O . ILE A 1 294 ? 16.553 -9.703 6.670 1.00 90.12 294 ILE A O 1
ATOM 2178 N N . THR A 1 295 ? 18.384 -10.159 7.855 1.00 84.12 295 THR A N 1
ATOM 2179 C CA . THR A 1 295 ? 17.673 -10.231 9.140 1.00 84.12 295 THR A CA 1
ATOM 2180 C C . THR A 1 295 ? 16.989 -8.928 9.550 1.00 84.12 295 THR A C 1
ATOM 2182 O O . THR A 1 295 ? 15.983 -8.976 10.250 1.00 84.12 295 THR A O 1
ATOM 2185 N N . ASP A 1 296 ? 17.495 -7.778 9.111 1.00 86.44 296 ASP A N 1
ATOM 2186 C CA . ASP A 1 296 ? 16.956 -6.449 9.412 1.00 86.44 296 ASP A CA 1
ATOM 2187 C C . ASP A 1 296 ? 15.779 -6.038 8.509 1.00 86.44 296 ASP A C 1
ATOM 2189 O O . ASP A 1 296 ? 15.141 -5.016 8.767 1.00 86.44 296 ASP A O 1
ATOM 2193 N N . ALA A 1 297 ? 15.465 -6.826 7.475 1.00 87.69 297 ALA A N 1
ATOM 2194 C CA . ALA A 1 297 ? 14.332 -6.575 6.586 1.00 87.69 297 ALA A CA 1
ATOM 2195 C C . ALA A 1 297 ? 13.005 -7.163 7.090 1.00 87.69 297 ALA A C 1
ATOM 2197 O O . ALA A 1 297 ? 11.957 -6.820 6.550 1.00 87.69 297 ALA A O 1
ATOM 2198 N N . PHE A 1 298 ? 13.030 -8.048 8.094 1.00 92.12 298 PHE A N 1
ATOM 2199 C CA . PHE A 1 298 ? 11.834 -8.744 8.568 1.00 92.12 298 PHE A CA 1
ATOM 2200 C C . PHE A 1 298 ? 11.397 -8.261 9.944 1.00 92.12 298 PHE A C 1
ATOM 2202 O O . PHE A 1 298 ? 12.195 -8.176 10.877 1.00 92.12 298 PHE A O 1
ATOM 2209 N N . THR A 1 299 ? 10.094 -8.033 10.088 1.00 92.69 299 THR A N 1
ATOM 2210 C CA . THR A 1 299 ? 9.473 -7.867 11.404 1.00 92.69 299 THR A CA 1
ATOM 2211 C C . THR A 1 299 ? 8.979 -9.213 11.919 1.00 92.69 299 THR A C 1
ATOM 2213 O O . THR A 1 299 ? 8.251 -9.928 11.229 1.00 92.69 299 THR A O 1
ATOM 2216 N N . ASP A 1 300 ? 9.378 -9.559 13.139 1.00 93.19 300 ASP A N 1
ATOM 2217 C CA . ASP A 1 300 ? 8.997 -10.822 13.762 1.00 93.19 300 ASP A CA 1
ATOM 2218 C C . ASP A 1 300 ? 7.556 -10.794 14.294 1.00 93.19 300 ASP A C 1
ATOM 2220 O O . ASP A 1 300 ? 7.107 -9.812 14.904 1.00 93.19 300 ASP A O 1
ATOM 2224 N N . ILE A 1 301 ? 6.848 -11.905 14.086 1.00 94.62 301 ILE A N 1
ATOM 2225 C CA . ILE A 1 301 ? 5.555 -12.215 14.703 1.00 94.62 301 ILE A CA 1
ATOM 2226 C C . ILE A 1 301 ? 5.698 -13.563 15.419 1.00 94.62 301 ILE A C 1
ATOM 2228 O O . ILE A 1 301 ? 5.806 -14.610 14.773 1.00 94.62 301 ILE A O 1
ATOM 2232 N N . GLY A 1 302 ? 5.719 -13.543 16.752 1.00 93.81 302 GLY A N 1
ATOM 2233 C CA . GLY A 1 302 ? 5.807 -14.763 17.556 1.00 93.81 302 GLY A CA 1
ATOM 2234 C C . GLY A 1 302 ? 4.515 -15.589 17.545 1.00 93.81 302 GLY A C 1
ATOM 2235 O O . GLY A 1 302 ? 3.418 -15.054 17.376 1.00 93.81 302 GLY A O 1
ATOM 2236 N N . ALA A 1 303 ? 4.624 -16.893 17.819 1.00 92.56 303 ALA A N 1
ATOM 2237 C CA . ALA A 1 303 ? 3.477 -17.814 17.835 1.00 92.56 303 ALA A CA 1
ATOM 2238 C C . ALA A 1 303 ? 2.398 -17.431 18.869 1.00 92.56 303 ALA A C 1
ATOM 2240 O O . ALA A 1 303 ? 1.222 -17.730 18.695 1.00 92.56 303 ALA A O 1
ATOM 2241 N N . ALA A 1 304 ? 2.787 -16.735 19.943 1.00 92.69 304 ALA A N 1
ATOM 2242 C CA . ALA A 1 304 ? 1.884 -16.257 20.994 1.00 92.69 304 ALA A CA 1
ATOM 2243 C C . ALA A 1 304 ? 1.223 -14.894 20.686 1.00 92.69 304 ALA A C 1
ATOM 2245 O O . ALA A 1 304 ? 0.497 -14.345 21.525 1.00 92.69 304 ALA A O 1
ATOM 2246 N N . GLU A 1 305 ? 1.521 -14.285 19.536 1.00 92.44 305 GLU A N 1
ATOM 2247 C CA . GLU A 1 305 ? 0.986 -12.975 19.146 1.00 92.44 305 GLU A CA 1
ATOM 2248 C C . GLU A 1 305 ? -0.267 -13.063 18.278 1.00 92.44 305 GLU A C 1
ATOM 2250 O O . GLU A 1 305 ? -1.033 -12.097 18.218 1.00 92.44 305 GLU A O 1
ATOM 2255 N N . TYR A 1 306 ? -0.507 -14.213 17.652 1.00 94.50 306 TYR A N 1
ATOM 2256 C CA . TYR A 1 306 ? -1.691 -14.460 16.844 1.00 94.50 306 TYR A CA 1
ATOM 2257 C C . TYR A 1 306 ? -2.563 -15.562 17.434 1.00 94.50 306 TYR A C 1
ATOM 2259 O O . TYR A 1 306 ? -2.093 -16.452 18.135 1.00 94.50 306 TYR A O 1
ATOM 2267 N N . SER A 1 307 ? -3.866 -15.456 17.189 1.00 93.56 307 SER A N 1
ATOM 2268 C CA . SER A 1 307 ? -4.866 -16.421 17.651 1.00 93.56 307 SER A CA 1
ATOM 2269 C C . SER A 1 307 ? -5.273 -17.393 16.553 1.00 93.56 307 SER A C 1
ATOM 2271 O O . SER A 1 307 ? -5.694 -18.510 16.846 1.00 93.56 307 SER A O 1
ATOM 2273 N N . SER A 1 308 ? -5.168 -16.976 15.291 1.00 93.88 308 SER A N 1
ATOM 2274 C CA . SER A 1 308 ? -5.509 -17.811 14.147 1.00 93.88 308 SER A CA 1
ATOM 2275 C C . SER A 1 308 ? -4.663 -17.460 12.935 1.00 93.88 308 SER A C 1
ATOM 2277 O O . SER A 1 308 ? -4.294 -16.302 12.717 1.00 93.88 308 SER A O 1
ATOM 2279 N N . ILE A 1 309 ? -4.382 -18.486 12.144 1.00 93.81 309 ILE A N 1
ATOM 2280 C CA . ILE A 1 309 ? -3.775 -18.369 10.832 1.00 93.81 309 ILE A CA 1
ATOM 2281 C C . ILE A 1 309 ? -4.537 -19.280 9.875 1.00 93.81 309 ILE A C 1
ATOM 2283 O O . ILE A 1 309 ? -4.825 -20.434 10.188 1.00 93.81 309 ILE A O 1
ATOM 2287 N N . VAL A 1 310 ? -4.893 -18.747 8.713 1.00 93.88 310 VAL A N 1
ATOM 2288 C CA . VAL A 1 310 ? -5.499 -19.512 7.624 1.00 93.88 310 VAL A CA 1
ATOM 2289 C C . VAL A 1 310 ? -4.596 -19.374 6.419 1.00 93.88 310 VAL A C 1
ATOM 2291 O O . VAL A 1 310 ? -4.445 -18.279 5.881 1.00 93.88 310 VAL A O 1
ATOM 2294 N N . THR A 1 311 ? -3.976 -20.473 6.009 1.00 91.56 311 THR A N 1
ATOM 2295 C CA . THR A 1 311 ? -3.056 -20.510 4.873 1.00 91.56 311 THR A CA 1
ATOM 2296 C C . THR A 1 311 ? -3.775 -21.074 3.653 1.00 91.56 311 THR A C 1
ATOM 2298 O O . THR A 1 311 ? -4.588 -21.994 3.744 1.00 91.56 311 THR A O 1
ATOM 2301 N N . THR A 1 312 ? -3.495 -20.503 2.488 1.00 91.69 312 THR A N 1
ATOM 2302 C CA . THR A 1 312 ? -3.915 -21.039 1.195 1.00 91.69 312 THR A CA 1
ATOM 2303 C C . THR A 1 312 ? -2.707 -21.035 0.273 1.00 91.69 312 THR A C 1
ATOM 2305 O O . THR A 1 312 ? -1.921 -20.090 0.257 1.00 91.69 312 THR A O 1
ATOM 2308 N N . GLY A 1 313 ? -2.501 -22.130 -0.452 1.00 85.25 313 GLY A N 1
ATOM 2309 C CA . GLY A 1 313 ? -1.312 -22.304 -1.272 1.00 85.25 313 GLY A CA 1
ATOM 2310 C C . GLY A 1 313 ? -1.660 -22.916 -2.609 1.00 85.25 313 GLY A C 1
ATOM 2311 O O . GLY A 1 313 ? -2.159 -24.038 -2.669 1.00 85.25 313 GLY A O 1
ATOM 2312 N N . PHE A 1 314 ? -1.354 -22.193 -3.678 1.00 83.56 314 PHE A N 1
ATOM 2313 C CA . PHE A 1 314 ? -1.305 -22.745 -5.019 1.00 83.56 314 PHE A CA 1
ATOM 2314 C C . PHE A 1 314 ? 0.070 -22.438 -5.594 1.00 83.56 314 PHE A C 1
ATOM 2316 O O . PHE A 1 314 ? 0.389 -21.291 -5.888 1.00 83.56 314 PHE A O 1
ATOM 2323 N N . ARG A 1 315 ? 0.897 -23.472 -5.764 1.00 77.00 315 ARG A N 1
ATOM 2324 C CA . ARG A 1 315 ? 2.166 -23.325 -6.477 1.00 77.00 315 ARG A CA 1
ATOM 2325 C C . ARG A 1 315 ? 1.923 -23.591 -7.949 1.00 77.00 315 ARG A C 1
ATOM 2327 O O . ARG A 1 315 ? 1.604 -24.715 -8.337 1.00 77.00 315 ARG A O 1
ATOM 2334 N N . ARG A 1 316 ? 2.120 -22.567 -8.777 1.00 81.50 316 ARG A N 1
ATOM 2335 C CA . ARG A 1 316 ? 2.268 -22.776 -10.213 1.00 81.50 316 ARG A CA 1
ATOM 2336 C C . ARG A 1 316 ? 3.711 -23.218 -10.466 1.00 81.50 316 ARG A C 1
ATOM 2338 O O . ARG A 1 316 ? 4.618 -22.444 -10.168 1.00 81.50 316 ARG A O 1
ATOM 2345 N N . PRO A 1 317 ? 3.959 -24.422 -11.007 1.00 82.44 317 PRO A N 1
ATOM 2346 C CA . PRO A 1 317 ? 5.313 -24.830 -11.343 1.00 82.44 317 PRO A CA 1
ATOM 2347 C C . PRO A 1 317 ? 5.770 -24.003 -12.545 1.00 82.44 317 PRO A C 1
ATOM 2349 O O . PRO A 1 317 ? 5.432 -24.320 -13.688 1.00 82.44 317 PRO A O 1
ATOM 2352 N N . ILE A 1 318 ? 6.480 -22.909 -12.288 1.00 87.44 318 ILE A N 1
ATOM 2353 C CA . ILE A 1 318 ? 7.141 -22.108 -13.313 1.00 87.44 318 ILE A CA 1
ATOM 2354 C C . ILE A 1 318 ? 8.641 -22.380 -13.269 1.00 87.44 318 ILE A C 1
ATOM 2356 O O . ILE A 1 318 ? 9.246 -22.382 -12.202 1.00 87.44 318 ILE A O 1
ATOM 2360 N N . SER A 1 319 ? 9.229 -22.630 -14.435 1.00 86.00 319 SER A N 1
ATOM 2361 C CA . SER A 1 319 ? 10.668 -22.879 -14.593 1.00 86.00 319 SER A CA 1
ATOM 2362 C C . SER A 1 319 ? 11.430 -21.615 -14.982 1.00 86.00 319 SER A C 1
ATOM 2364 O O . SER A 1 319 ? 12.653 -21.575 -14.919 1.00 86.00 319 SER A O 1
ATOM 2366 N N . GLY A 1 320 ? 10.724 -20.555 -15.379 1.00 85.19 320 GLY A N 1
ATOM 2367 C CA . GLY A 1 320 ? 11.340 -19.280 -15.699 1.00 85.19 320 GLY A CA 1
ATOM 2368 C C . GLY A 1 320 ? 10.368 -18.262 -16.272 1.00 85.19 320 GLY A C 1
ATOM 2369 O O . GLY A 1 320 ? 9.231 -18.585 -16.623 1.00 85.19 320 GLY A O 1
ATOM 2370 N N . VAL A 1 321 ? 10.848 -17.031 -16.401 1.00 87.19 321 VAL A N 1
ATOM 2371 C CA . VAL A 1 321 ? 10.147 -15.921 -17.051 1.00 87.19 321 VAL A CA 1
ATOM 2372 C C . VAL A 1 321 ? 11.001 -15.412 -18.198 1.00 87.19 321 VAL A C 1
ATOM 2374 O O . VAL A 1 321 ? 12.202 -15.209 -18.025 1.00 87.19 321 VAL A O 1
ATOM 2377 N N . LYS A 1 322 ? 10.387 -15.177 -19.358 1.00 84.25 322 LYS A N 1
ATOM 2378 C CA . LYS A 1 322 ? 10.992 -14.445 -20.471 1.00 84.25 322 LYS A CA 1
ATOM 2379 C C . LYS A 1 322 ? 10.154 -13.232 -20.829 1.00 84.25 322 LYS A C 1
ATOM 2381 O O . LYS A 1 322 ? 8.961 -13.355 -21.108 1.00 84.25 322 LYS A O 1
ATOM 2386 N N . PHE A 1 323 ? 10.804 -12.081 -20.894 1.00 82.81 323 PHE A N 1
ATOM 2387 C CA . PHE A 1 323 ? 10.231 -10.908 -21.519 1.00 82.81 323 PHE A CA 1
ATOM 2388 C C . PHE A 1 323 ? 10.309 -11.026 -23.028 1.00 82.81 323 PHE A C 1
ATOM 2390 O O . PHE A 1 323 ? 11.380 -11.273 -23.570 1.00 82.81 323 PHE A O 1
ATOM 2397 N N . VAL A 1 324 ? 9.184 -10.815 -23.699 1.00 77.75 324 VAL A N 1
ATOM 2398 C CA . VAL A 1 324 ? 9.129 -10.691 -25.151 1.00 77.75 324 VAL A CA 1
ATOM 2399 C C . VAL A 1 324 ? 8.973 -9.229 -25.520 1.00 77.75 324 VAL A C 1
ATOM 2401 O O . VAL A 1 324 ? 8.069 -8.526 -25.065 1.00 77.75 324 VAL A O 1
ATOM 2404 N N . VAL A 1 325 ? 9.889 -8.791 -26.369 1.00 69.44 325 VAL A N 1
ATOM 2405 C CA . VAL A 1 325 ? 9.915 -7.466 -26.975 1.00 69.44 325 VAL A CA 1
ATOM 2406 C C . VAL A 1 325 ? 9.275 -7.624 -28.356 1.00 69.44 325 VAL A C 1
ATOM 2408 O O . VAL A 1 325 ? 9.855 -8.241 -29.248 1.00 69.44 325 VAL A O 1
ATOM 2411 N N . GLY A 1 326 ? 8.028 -7.172 -28.503 1.00 60.81 326 GLY A N 1
ATOM 2412 C CA . GLY A 1 326 ? 7.281 -7.290 -29.755 1.00 60.81 326 GLY A CA 1
ATOM 2413 C C . GLY A 1 326 ? 7.537 -6.092 -30.661 1.00 60.81 326 GLY A C 1
ATOM 2414 O O . GLY A 1 326 ? 7.129 -4.985 -30.325 1.00 60.81 326 GLY A O 1
ATOM 2415 N N . SER A 1 327 ? 8.169 -6.292 -31.817 1.00 54.66 327 SER A N 1
ATOM 2416 C CA . SER A 1 327 ? 8.235 -5.242 -32.838 1.00 54.66 327 SER A CA 1
ATOM 2417 C C . SER A 1 327 ? 6.867 -5.103 -33.511 1.00 54.66 327 SER A C 1
ATOM 2419 O O . SER A 1 327 ? 6.359 -6.064 -34.095 1.00 54.66 327 SER A O 1
ATOM 2421 N N . SER A 1 328 ? 6.250 -3.922 -33.419 1.00 49.50 328 SER A N 1
ATOM 2422 C CA . SER A 1 328 ? 5.114 -3.589 -34.283 1.00 49.50 328 SER A CA 1
ATOM 2423 C C . SER A 1 328 ? 5.658 -3.140 -35.637 1.00 49.50 328 SER A C 1
ATOM 2425 O O . SER A 1 328 ? 6.432 -2.187 -35.721 1.00 49.50 328 SER A O 1
ATOM 2427 N N . GLY A 1 329 ? 5.302 -3.866 -36.700 1.00 45.91 329 GLY A N 1
ATOM 2428 C CA . GLY A 1 329 ? 5.625 -3.448 -38.060 1.00 45.91 329 GLY A CA 1
ATOM 2429 C C . GLY A 1 329 ? 5.036 -2.065 -38.335 1.00 45.91 329 GLY A C 1
ATOM 2430 O O . GLY A 1 329 ? 3.892 -1.799 -37.964 1.00 45.91 329 GLY A O 1
ATOM 2431 N N . LEU A 1 330 ? 5.826 -1.191 -38.964 1.00 44.41 330 LEU A N 1
ATOM 2432 C CA . LEU A 1 330 ? 5.405 0.139 -39.405 1.00 44.41 330 LEU A CA 1
ATOM 2433 C C . LEU A 1 330 ? 4.047 0.049 -40.119 1.00 44.41 330 LEU A C 1
ATOM 2435 O O . LEU A 1 330 ? 3.904 -0.605 -41.152 1.00 44.41 330 LEU A O 1
ATOM 2439 N N . SER A 1 331 ? 3.040 0.693 -39.532 1.00 41.62 331 SER A N 1
ATOM 2440 C CA . SER A 1 331 ? 1.695 0.791 -40.092 1.00 41.62 331 SER A CA 1
ATOM 2441 C C . SER A 1 331 ? 1.759 1.538 -41.429 1.00 41.62 331 SER A C 1
ATOM 2443 O O . SER A 1 331 ? 2.156 2.702 -41.469 1.00 41.62 331 SER A O 1
ATOM 2445 N N . GLY A 1 332 ? 1.348 0.873 -42.509 1.00 46.47 332 GLY A N 1
ATOM 2446 C CA . GLY A 1 332 ? 1.265 1.453 -43.854 1.00 46.47 332 GLY A CA 1
ATOM 2447 C C . GLY A 1 332 ? 0.951 0.434 -44.952 1.00 46.47 332 GLY A C 1
ATOM 2448 O O . GLY A 1 332 ? 0.397 0.797 -45.985 1.00 46.47 332 GLY A O 1
ATOM 2449 N N . VAL A 1 333 ? 1.225 -0.852 -44.715 1.00 45.91 333 VAL A N 1
ATOM 2450 C CA . VAL A 1 333 ? 0.890 -1.940 -45.643 1.00 45.91 333 VAL A CA 1
ATOM 2451 C C . VAL A 1 333 ? 0.029 -2.963 -44.907 1.00 45.91 333 VAL A C 1
ATOM 2453 O O . VAL A 1 333 ? 0.392 -3.413 -43.826 1.00 45.91 333 VAL A O 1
ATOM 2456 N N . SER A 1 334 ? -1.118 -3.314 -45.495 1.00 41.97 334 SER A N 1
ATOM 2457 C CA . SER A 1 334 ? -2.163 -4.236 -44.995 1.00 41.97 334 SER A CA 1
ATOM 2458 C C . SER A 1 334 ? -1.723 -5.684 -44.702 1.00 41.97 334 SER A C 1
ATOM 2460 O O . SER A 1 334 ? -2.550 -6.586 -44.588 1.00 41.97 334 SER A O 1
ATOM 2462 N N . THR A 1 335 ? -0.428 -5.945 -44.562 1.00 48.88 335 THR A N 1
ATOM 2463 C CA . THR A 1 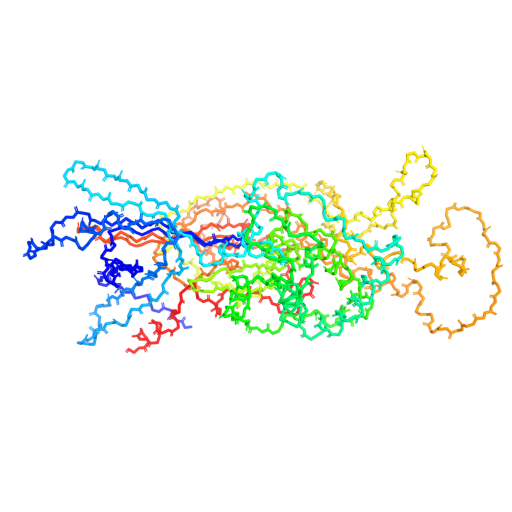335 ? 0.071 -7.212 -44.039 1.00 48.88 335 THR A CA 1
ATOM 2464 C C . THR A 1 335 ? -0.209 -7.287 -42.538 1.00 48.88 335 THR A C 1
ATOM 2466 O O . THR A 1 335 ? 0.139 -6.340 -41.829 1.00 48.88 335 THR A O 1
ATOM 2469 N N . PRO A 1 336 ? -0.800 -8.384 -42.020 1.00 44.44 336 PRO A N 1
ATOM 2470 C CA . PRO A 1 336 ? -0.955 -8.568 -40.582 1.00 44.44 336 PRO A CA 1
ATOM 2471 C C . PRO A 1 336 ? 0.424 -8.413 -39.948 1.00 44.44 336 PRO A C 1
ATOM 2473 O O . PRO A 1 336 ? 1.352 -9.137 -40.316 1.00 44.44 336 PRO A O 1
ATOM 2476 N N . ALA A 1 337 ? 0.575 -7.415 -39.074 1.00 44.75 337 ALA A N 1
ATOM 2477 C CA . ALA A 1 337 ? 1.846 -7.105 -38.441 1.00 44.75 337 ALA A CA 1
ATOM 2478 C C . ALA A 1 337 ? 2.347 -8.370 -37.738 1.00 44.75 337 ALA A C 1
ATOM 2480 O O . ALA A 1 337 ? 1.819 -8.769 -36.700 1.00 44.75 337 ALA A O 1
ATOM 2481 N N . ARG A 1 338 ? 3.338 -9.043 -38.334 1.00 41.88 338 ARG A N 1
ATOM 2482 C CA . ARG A 1 338 ? 4.027 -10.144 -37.670 1.00 41.88 338 ARG A CA 1
ATOM 2483 C C . ARG A 1 338 ? 4.742 -9.519 -36.483 1.00 41.88 338 ARG A C 1
ATOM 2485 O O . ARG A 1 338 ? 5.688 -8.761 -36.669 1.00 41.88 338 ARG A O 1
ATOM 2492 N N . GLN A 1 339 ? 4.257 -9.795 -35.278 1.00 43.59 339 GLN A N 1
ATOM 2493 C CA . GLN A 1 339 ? 4.998 -9.483 -34.067 1.00 43.59 339 GLN A CA 1
ATOM 2494 C C . GLN A 1 339 ? 6.236 -10.374 -34.069 1.00 43.59 339 GLN A C 1
ATOM 2496 O O . GLN A 1 339 ? 6.152 -11.578 -33.832 1.00 43.59 339 GLN A O 1
ATOM 2501 N N . PHE A 1 340 ? 7.380 -9.797 -34.413 1.00 46.09 340 PHE A N 1
ATOM 2502 C CA . PHE A 1 340 ? 8.654 -10.479 -34.256 1.00 46.09 340 PHE A CA 1
ATOM 2503 C C . PHE A 1 340 ? 9.098 -10.328 -32.802 1.00 46.09 340 PHE A C 1
ATOM 2505 O O . PHE A 1 340 ? 9.042 -9.227 -32.246 1.00 46.09 340 PHE A O 1
ATOM 2512 N N . ILE A 1 341 ? 9.532 -11.435 -32.196 1.00 50.66 341 ILE A N 1
ATOM 2513 C CA . ILE A 1 341 ? 10.242 -11.422 -30.916 1.00 50.66 341 ILE A CA 1
ATOM 2514 C C . ILE A 1 341 ? 11.635 -10.865 -31.216 1.00 50.66 341 ILE A C 1
ATOM 2516 O O . ILE A 1 341 ? 12.461 -11.576 -31.784 1.00 50.66 341 ILE A O 1
ATOM 2520 N N . SER A 1 342 ? 11.881 -9.591 -30.905 1.00 46.53 342 SER A N 1
ATOM 2521 C CA . SER A 1 342 ? 13.166 -8.945 -31.210 1.00 46.53 342 SER A CA 1
ATOM 2522 C C . SER A 1 342 ? 14.238 -9.219 -30.155 1.00 46.53 342 SER A C 1
ATOM 2524 O O . SER A 1 342 ? 15.420 -9.141 -30.459 1.00 46.53 342 SER A O 1
ATOM 2526 N N . ALA A 1 343 ? 13.850 -9.572 -28.929 1.00 52.19 343 ALA A N 1
ATOM 2527 C CA . ALA A 1 343 ? 14.746 -10.038 -27.877 1.00 52.19 343 ALA A CA 1
ATOM 2528 C C . ALA A 1 343 ? 13.955 -10.821 -26.822 1.00 52.19 343 ALA A C 1
ATOM 2530 O O . ALA A 1 343 ? 12.767 -10.557 -26.605 1.00 52.19 343 ALA A O 1
ATOM 2531 N N . ALA A 1 344 ? 14.630 -11.767 -26.162 1.00 55.94 344 ALA A N 1
ATOM 2532 C CA . ALA A 1 344 ? 14.108 -12.464 -24.997 1.00 55.94 344 ALA A CA 1
ATOM 2533 C C . ALA A 1 344 ? 15.118 -12.406 -23.848 1.00 55.94 344 ALA A C 1
ATOM 2535 O O . ALA A 1 344 ? 16.169 -13.042 -23.906 1.00 55.94 344 ALA A O 1
ATOM 2536 N N . PHE A 1 345 ? 14.781 -11.660 -22.799 1.00 62.06 345 PHE A N 1
ATOM 2537 C CA . PHE A 1 345 ? 15.531 -11.631 -21.543 1.00 62.06 345 PHE A CA 1
ATOM 2538 C C . PHE A 1 345 ? 14.774 -12.458 -20.525 1.00 62.06 345 PHE A C 1
ATOM 2540 O O . PHE A 1 345 ? 13.548 -12.382 -20.479 1.00 62.06 345 PHE A O 1
ATOM 2547 N N . GLY A 1 346 ? 15.466 -13.253 -19.721 1.00 61.81 346 GLY A N 1
ATOM 2548 C CA . GLY A 1 346 ? 14.761 -14.099 -18.781 1.00 61.81 346 GLY A CA 1
ATOM 2549 C C . GLY A 1 346 ? 15.614 -14.648 -17.667 1.00 61.81 346 GLY A C 1
ATOM 2550 O O . GLY A 1 346 ? 16.841 -14.640 -17.730 1.00 61.81 346 GLY A O 1
ATOM 2551 N N . TRP A 1 347 ? 14.912 -15.151 -16.667 1.00 72.62 347 TRP A N 1
ATOM 2552 C CA . TRP A 1 347 ? 15.468 -15.884 -15.546 1.00 72.62 347 TRP A CA 1
ATOM 2553 C C . TRP A 1 347 ? 14.862 -17.285 -15.565 1.00 72.62 347 TRP A C 1
ATOM 2555 O O . TRP A 1 347 ? 13.672 -17.432 -15.851 1.00 72.62 347 TRP A O 1
ATOM 2565 N N . CYS A 1 348 ? 15.672 -18.316 -15.341 1.00 65.94 348 CYS A N 1
ATOM 2566 C CA . CYS A 1 348 ? 15.215 -19.703 -15.293 1.00 65.94 348 CYS A CA 1
ATOM 2567 C C . CYS A 1 348 ? 15.796 -20.385 -14.056 1.00 65.94 348 CYS A C 1
ATOM 2569 O O . CYS A 1 348 ? 16.966 -20.171 -13.727 1.00 65.94 348 CYS A O 1
ATOM 2571 N N . THR A 1 349 ? 14.997 -21.229 -13.409 1.00 72.75 349 THR A N 1
ATOM 2572 C CA . THR A 1 349 ? 15.485 -22.124 -12.364 1.00 72.75 349 THR A CA 1
ATOM 2573 C C . THR A 1 349 ? 16.496 -23.108 -12.955 1.00 72.75 349 THR A C 1
ATOM 2575 O O . THR A 1 349 ? 16.355 -23.508 -14.112 1.00 72.75 349 THR A O 1
ATOM 2578 N N . PRO A 1 350 ? 17.482 -23.579 -12.174 1.00 67.06 350 PRO A N 1
ATOM 2579 C CA . PRO A 1 350 ? 18.371 -24.659 -12.606 1.00 67.06 350 PRO A CA 1
ATOM 2580 C C . PRO A 1 350 ? 17.628 -25.969 -12.916 1.00 67.06 350 PRO A C 1
ATOM 2582 O O . PRO A 1 350 ? 18.109 -26.784 -13.699 1.00 67.06 350 PRO A O 1
ATOM 2585 N N . SER A 1 351 ? 16.459 -26.182 -12.303 1.00 71.06 351 SER A N 1
ATOM 2586 C CA . SER A 1 351 ? 15.555 -27.284 -12.629 1.00 71.06 351 SER A CA 1
ATOM 2587 C C . SER A 1 351 ? 14.790 -26.986 -13.918 1.00 71.06 351 SER A C 1
ATOM 2589 O O . SER A 1 351 ? 14.161 -25.937 -14.038 1.00 71.06 351 SER A O 1
ATOM 2591 N N . ASN A 1 352 ? 14.774 -27.936 -14.854 1.00 67.19 352 ASN A N 1
ATOM 2592 C CA . ASN A 1 352 ? 13.965 -27.850 -16.079 1.00 67.19 352 ASN A CA 1
ATOM 2593 C C . ASN A 1 352 ? 12.472 -28.160 -15.845 1.00 67.19 352 ASN A C 1
ATOM 2595 O O . ASN A 1 352 ? 11.698 -28.225 -16.799 1.00 67.19 352 ASN A O 1
ATOM 2599 N N . ASP A 1 353 ? 12.061 -28.347 -14.592 1.00 77.56 353 ASP A N 1
ATOM 2600 C CA . ASP A 1 353 ? 10.693 -28.694 -14.231 1.00 77.56 353 ASP A CA 1
ATOM 2601 C C . ASP A 1 353 ? 9.837 -27.431 -14.098 1.00 77.56 353 ASP A C 1
ATOM 2603 O O . ASP A 1 353 ? 10.094 -26.569 -13.259 1.00 77.56 353 ASP A O 1
ATOM 2607 N N . GLY A 1 354 ? 8.803 -27.318 -14.934 1.00 84.38 354 GLY A N 1
ATOM 2608 C CA . GLY A 1 354 ? 7.821 -26.235 -14.877 1.00 84.38 354 GLY A CA 1
ATOM 2609 C C . GLY A 1 354 ? 7.572 -25.543 -16.215 1.00 84.38 354 GLY A C 1
ATOM 2610 O O . GLY A 1 354 ? 8.215 -25.810 -17.230 1.00 84.38 354 GLY A O 1
ATOM 2611 N N . GLN A 1 355 ? 6.597 -24.641 -16.216 1.00 88.88 355 GLN A N 1
ATOM 2612 C CA . GLN A 1 355 ? 6.208 -23.854 -17.381 1.00 88.88 355 GLN A CA 1
ATOM 2613 C C . GLN A 1 355 ? 7.096 -22.620 -17.533 1.00 88.88 355 GLN A C 1
ATOM 2615 O O . GLN A 1 355 ? 7.368 -21.910 -16.564 1.00 88.88 355 GLN A O 1
ATOM 2620 N N . LEU A 1 356 ? 7.481 -22.323 -18.772 1.00 85.31 356 LEU A N 1
ATOM 2621 C CA . LEU A 1 356 ? 8.106 -21.054 -19.112 1.00 85.31 356 LEU A CA 1
ATOM 2622 C C . LEU A 1 356 ? 7.020 -19.988 -19.278 1.00 85.31 356 LEU A C 1
ATOM 2624 O O . LEU A 1 356 ? 6.174 -20.096 -20.170 1.00 85.31 356 LEU A O 1
ATOM 2628 N N . LEU A 1 357 ? 7.047 -18.955 -18.443 1.00 88.81 357 LEU A N 1
ATOM 2629 C CA . LEU A 1 357 ? 6.129 -17.832 -18.558 1.00 88.81 357 LEU A CA 1
ATOM 2630 C C . LEU A 1 357 ? 6.695 -16.797 -19.532 1.00 88.81 357 LEU A C 1
ATOM 2632 O O . LEU A 1 357 ? 7.812 -16.312 -19.370 1.00 88.81 357 LEU A O 1
ATOM 2636 N N . VAL A 1 358 ? 5.908 -16.441 -20.542 1.00 88.06 358 VAL A N 1
ATOM 2637 C CA . VAL A 1 358 ? 6.259 -15.408 -21.516 1.00 88.06 358 VAL A CA 1
ATOM 2638 C C . VAL A 1 358 ? 5.403 -14.176 -21.245 1.00 88.06 358 VAL A C 1
ATOM 2640 O O . VAL A 1 358 ? 4.178 -14.250 -21.324 1.00 88.06 358 VAL A O 1
ATOM 2643 N N . VAL A 1 359 ? 6.044 -13.056 -20.913 1.00 89.56 359 VAL A N 1
ATOM 2644 C CA . VAL A 1 359 ? 5.386 -11.798 -20.517 1.00 89.56 359 VAL A CA 1
ATOM 2645 C C . VAL A 1 359 ? 5.847 -10.680 -21.457 1.00 89.56 359 VAL A C 1
ATOM 2647 O O . VAL A 1 359 ? 7.012 -10.677 -21.855 1.00 89.56 359 VAL A O 1
ATOM 2650 N N . PRO A 1 360 ? 4.994 -9.720 -21.852 1.00 86.00 360 PRO A N 1
ATOM 2651 C CA . PRO A 1 360 ? 5.468 -8.534 -22.560 1.00 86.00 360 PRO A CA 1
ATOM 2652 C C . PRO A 1 360 ? 6.474 -7.752 -21.704 1.00 86.00 360 PRO A C 1
ATOM 2654 O O . PRO A 1 360 ? 6.269 -7.563 -20.505 1.00 86.00 360 PRO A O 1
ATOM 2657 N N . ALA A 1 361 ? 7.563 -7.288 -22.318 1.00 84.12 361 ALA A N 1
ATOM 2658 C CA . ALA A 1 361 ? 8.513 -6.411 -21.642 1.00 84.12 361 ALA A CA 1
ATOM 2659 C C . ALA A 1 361 ? 7.850 -5.065 -21.272 1.00 84.12 361 ALA A C 1
ATOM 2661 O O . ALA A 1 361 ? 7.072 -4.538 -22.076 1.00 84.12 361 ALA A O 1
ATOM 2662 N N . PRO A 1 362 ? 8.187 -4.454 -20.120 1.00 86.31 362 PRO A N 1
ATOM 2663 C CA . PRO A 1 362 ? 7.821 -3.068 -19.848 1.00 86.31 362 PRO A CA 1
ATOM 2664 C C . PRO A 1 362 ? 8.302 -2.133 -20.968 1.00 86.31 362 PRO A C 1
ATOM 2666 O O . PRO A 1 362 ? 9.376 -2.332 -21.539 1.00 86.31 362 PRO A O 1
ATOM 2669 N N . ALA A 1 363 ? 7.534 -1.084 -21.273 1.00 83.25 363 ALA A N 1
ATOM 2670 C CA . ALA A 1 363 ? 7.821 -0.199 -22.407 1.00 83.25 363 ALA A CA 1
ATOM 2671 C C . ALA A 1 363 ? 9.224 0.438 -22.343 1.00 83.25 363 ALA A C 1
ATOM 2673 O O . ALA A 1 363 ? 9.894 0.568 -23.365 1.00 83.25 363 ALA A O 1
ATOM 2674 N N . TRP A 1 364 ? 9.714 0.774 -21.147 1.00 84.88 364 TRP A N 1
ATOM 2675 C CA . TRP A 1 364 ? 11.061 1.321 -20.960 1.00 84.88 364 TRP A CA 1
ATOM 2676 C C . TRP A 1 364 ? 12.186 0.295 -21.204 1.00 84.88 364 TRP A C 1
ATOM 2678 O O . TRP A 1 364 ? 13.297 0.679 -21.568 1.00 84.88 364 TRP A O 1
ATOM 2688 N N . VAL A 1 365 ? 11.906 -1.006 -21.056 1.00 81.62 365 VAL A N 1
ATOM 2689 C CA . VAL A 1 365 ? 12.831 -2.086 -21.442 1.00 81.62 365 VAL A CA 1
ATOM 2690 C C . VAL A 1 365 ? 12.857 -2.222 -22.969 1.00 81.62 365 VAL A C 1
ATOM 2692 O O . VAL A 1 365 ? 13.922 -2.384 -23.557 1.00 81.62 365 VAL A O 1
ATOM 2695 N N . TYR A 1 366 ? 11.694 -2.088 -23.621 1.00 68.62 366 TYR A N 1
ATOM 2696 C CA . TYR A 1 366 ? 11.548 -2.140 -25.082 1.00 68.62 366 TYR A CA 1
ATOM 2697 C C . TYR A 1 366 ? 12.294 -1.002 -25.799 1.00 68.62 366 TYR A C 1
ATOM 2699 O O . TYR A 1 366 ? 13.032 -1.248 -26.752 1.00 68.62 366 TYR A O 1
ATOM 2707 N N . LEU A 1 367 ? 12.120 0.240 -25.332 1.00 59.25 367 LEU A N 1
ATOM 2708 C CA . LEU A 1 367 ? 12.606 1.460 -25.999 1.00 59.25 367 LEU A CA 1
ATOM 2709 C C . LEU A 1 367 ? 14.138 1.569 -26.084 1.00 59.25 367 LEU A C 1
ATOM 2711 O O . LEU A 1 367 ? 14.645 2.371 -26.861 1.00 59.25 367 LEU A O 1
ATOM 2715 N N . ASN A 1 368 ? 14.870 0.748 -25.329 1.00 54.06 368 ASN A N 1
ATOM 2716 C CA . ASN A 1 368 ? 16.329 0.657 -25.412 1.00 54.06 368 ASN A CA 1
ATOM 2717 C C . ASN A 1 368 ? 16.831 -0.357 -26.448 1.00 54.06 368 ASN A C 1
ATOM 2719 O O . ASN A 1 368 ? 17.981 -0.266 -26.871 1.00 54.06 368 ASN A O 1
ATOM 2723 N N . GLY A 1 369 ? 15.992 -1.321 -26.846 1.00 49.19 369 GLY A N 1
ATOM 2724 C CA . GLY A 1 369 ? 16.329 -2.344 -27.840 1.00 49.19 369 GLY A CA 1
ATOM 2725 C C . GLY A 1 369 ? 16.058 -1.913 -29.282 1.00 49.19 369 GLY A C 1
ATOM 2726 O O . GLY A 1 369 ? 16.572 -2.525 -30.216 1.00 49.19 369 GLY A O 1
ATOM 2727 N N . THR A 1 370 ? 15.264 -0.859 -29.486 1.00 45.81 370 THR A N 1
ATOM 2728 C CA . THR A 1 370 ? 15.113 -0.230 -30.797 1.00 45.81 370 THR A CA 1
ATOM 2729 C C . THR A 1 370 ? 16.272 0.727 -31.021 1.00 45.81 370 THR A C 1
ATOM 2731 O O . THR A 1 370 ? 16.257 1.858 -30.537 1.00 45.81 370 THR A O 1
ATOM 2734 N N . THR A 1 371 ? 17.265 0.248 -31.765 1.00 44.19 371 THR A N 1
ATOM 2735 C CA . THR A 1 371 ? 18.158 1.059 -32.599 1.00 44.19 371 THR A CA 1
ATOM 2736 C C . THR A 1 371 ? 17.444 2.325 -33.061 1.00 44.19 371 THR A C 1
ATOM 2738 O O . THR A 1 371 ? 16.350 2.248 -33.634 1.00 44.19 371 THR A O 1
ATOM 2741 N N . THR A 1 372 ? 18.031 3.488 -32.783 1.00 42.66 372 THR A N 1
ATOM 2742 C CA . THR A 1 372 ? 17.540 4.759 -33.322 1.00 42.66 372 THR A CA 1
ATOM 2743 C C . THR A 1 372 ? 17.462 4.660 -34.849 1.00 42.66 372 THR A C 1
ATOM 2745 O O . THR A 1 372 ? 18.123 3.828 -35.470 1.00 42.66 372 THR A O 1
ATOM 2748 N N . ALA A 1 373 ? 16.661 5.512 -35.492 1.00 42.00 373 ALA A N 1
ATOM 2749 C CA . ALA A 1 373 ? 16.640 5.589 -36.955 1.00 42.00 373 ALA A CA 1
ATOM 2750 C C . ALA A 1 373 ? 18.053 5.790 -37.558 1.00 42.00 373 ALA A C 1
ATOM 2752 O O . ALA A 1 373 ? 18.295 5.352 -38.678 1.00 42.00 373 ALA A O 1
ATOM 2753 N N . ASP A 1 374 ? 18.993 6.351 -36.786 1.00 40.50 374 ASP A N 1
ATOM 2754 C CA . ASP A 1 374 ? 20.411 6.493 -37.142 1.00 40.50 374 ASP A CA 1
ATOM 2755 C C . ASP A 1 374 ? 21.171 5.150 -37.202 1.00 40.50 374 ASP A C 1
ATOM 2757 O O . ASP A 1 374 ? 22.013 4.957 -38.077 1.00 40.50 374 ASP A O 1
ATOM 2761 N N . ASP A 1 375 ? 20.850 4.183 -36.338 1.00 41.56 375 ASP A N 1
ATOM 2762 C CA . ASP A 1 375 ? 21.427 2.828 -36.364 1.00 41.56 375 ASP A CA 1
ATOM 2763 C C . ASP A 1 375 ? 20.854 1.983 -37.525 1.00 41.56 375 ASP A C 1
ATOM 2765 O O . ASP A 1 375 ? 21.525 1.116 -38.087 1.00 41.56 375 ASP A O 1
ATOM 2769 N N . ILE A 1 376 ? 19.613 2.271 -37.936 1.00 41.59 376 ILE A N 1
ATOM 2770 C CA . ILE A 1 376 ? 19.004 1.698 -39.148 1.00 41.59 376 ILE A CA 1
ATOM 2771 C C . ILE A 1 376 ? 19.620 2.339 -40.403 1.00 41.59 376 ILE A C 1
ATOM 2773 O O . ILE A 1 376 ? 19.883 1.641 -41.384 1.00 41.59 376 ILE A O 1
ATOM 2777 N N . ALA A 1 377 ? 19.904 3.645 -40.370 1.00 40.72 377 ALA A N 1
ATOM 2778 C CA . ALA A 1 377 ? 20.573 4.363 -41.455 1.00 40.72 377 ALA A CA 1
ATOM 2779 C C . ALA A 1 377 ? 22.048 3.953 -41.626 1.00 40.72 377 ALA A C 1
ATOM 2781 O O . ALA A 1 377 ? 22.559 3.983 -42.745 1.00 40.72 377 ALA A O 1
ATOM 2782 N N . SER A 1 378 ? 22.720 3.515 -40.555 1.00 42.19 378 SER A N 1
ATOM 2783 C CA . SER A 1 378 ? 24.104 3.021 -40.596 1.00 42.19 378 SER A CA 1
ATOM 2784 C C . SER A 1 378 ? 24.244 1.563 -41.067 1.00 42.19 378 SER A C 1
ATOM 2786 O O . SER A 1 378 ? 25.361 1.056 -41.180 1.00 42.19 378 SER A O 1
ATOM 2788 N N . GLY A 1 379 ? 23.138 0.884 -41.397 1.00 37.09 379 GLY A N 1
ATOM 2789 C CA . GLY A 1 379 ? 23.157 -0.474 -41.951 1.00 37.09 379 GLY A CA 1
ATOM 2790 C C . GLY A 1 379 ? 23.427 -1.582 -40.925 1.00 37.09 379 GLY A C 1
ATOM 2791 O O . GLY A 1 379 ? 23.683 -2.723 -41.314 1.00 37.09 379 GLY A O 1
ATOM 2792 N N . ALA A 1 380 ? 23.350 -1.290 -39.623 1.00 40.97 380 ALA A N 1
ATOM 2793 C CA . ALA A 1 380 ? 23.539 -2.280 -38.568 1.00 40.97 380 ALA A CA 1
ATOM 2794 C C . ALA A 1 380 ? 22.278 -3.148 -38.391 1.00 40.97 380 ALA A C 1
ATOM 2796 O O . ALA A 1 380 ? 21.458 -2.949 -37.495 1.00 40.97 380 ALA A O 1
ATOM 2797 N N . THR A 1 381 ? 22.100 -4.153 -39.248 1.00 37.16 381 THR A N 1
ATOM 2798 C CA . THR A 1 381 ? 21.087 -5.195 -39.032 1.00 37.16 381 THR A CA 1
ATOM 2799 C C . THR A 1 381 ? 21.518 -6.113 -37.885 1.00 37.16 381 THR A C 1
ATOM 2801 O O . THR A 1 381 ? 22.439 -6.910 -38.046 1.00 37.16 381 THR A O 1
ATOM 2804 N N . ILE A 1 382 ? 20.829 -6.041 -36.741 1.00 41.53 382 ILE A N 1
ATOM 2805 C CA . ILE A 1 382 ? 21.096 -6.880 -35.551 1.00 41.53 382 ILE A CA 1
ATOM 2806 C C . ILE A 1 382 ? 20.617 -8.339 -35.735 1.00 41.53 382 ILE A C 1
ATOM 2808 O O . ILE A 1 382 ? 20.974 -9.217 -34.957 1.00 41.53 382 ILE A O 1
ATOM 2812 N N . PHE A 1 383 ? 19.901 -8.655 -36.820 1.00 42.97 383 PHE A N 1
ATOM 2813 C CA . PHE A 1 383 ? 19.527 -10.031 -37.158 1.00 42.97 383 PHE A CA 1
ATOM 2814 C C . PHE A 1 383 ? 19.917 -10.375 -38.595 1.00 42.97 383 PHE A C 1
ATOM 2816 O O . PHE A 1 383 ? 19.118 -10.252 -39.521 1.00 42.97 383 PHE A O 1
ATOM 2823 N N . SER A 1 384 ? 21.150 -10.850 -38.784 1.00 33.44 384 SER A N 1
ATOM 2824 C CA . SER A 1 384 ? 21.579 -11.523 -40.013 1.00 33.44 384 SER A CA 1
ATOM 2825 C C . SER A 1 384 ? 21.033 -12.955 -40.056 1.00 33.44 384 SER A C 1
ATOM 2827 O O . SER A 1 384 ? 21.756 -13.948 -40.006 1.00 33.44 384 SER A O 1
ATOM 2829 N N . GLY A 1 385 ? 19.715 -13.075 -40.193 1.00 34.00 385 GLY A N 1
ATOM 2830 C CA . GLY A 1 385 ? 19.101 -14.286 -40.723 1.00 34.00 385 GLY A CA 1
ATOM 2831 C C . GLY A 1 385 ? 19.318 -14.358 -42.233 1.00 34.00 385 GLY A C 1
ATOM 2832 O O . GLY A 1 385 ? 18.372 -14.159 -42.978 1.00 34.00 385 GLY A O 1
ATOM 2833 N N . GLY A 1 386 ? 20.554 -14.622 -42.669 1.00 34.38 386 GLY A N 1
ATOM 2834 C CA . GLY A 1 386 ? 20.897 -14.934 -44.059 1.00 34.38 386 GLY A CA 1
ATOM 2835 C C . GLY A 1 386 ? 20.872 -13.756 -45.046 1.00 34.38 386 GLY A C 1
ATOM 2836 O O . GLY A 1 386 ? 19.882 -13.054 -45.197 1.00 34.38 386 GLY A O 1
ATOM 2837 N N . SER A 1 387 ? 21.967 -13.636 -45.802 1.00 32.66 387 SER A N 1
ATOM 2838 C CA . SER A 1 387 ? 22.250 -12.719 -46.925 1.00 32.66 387 SER A CA 1
ATOM 2839 C C . SER A 1 387 ? 22.535 -11.238 -46.593 1.00 32.66 387 SER A C 1
ATOM 2841 O O . SER A 1 387 ? 21.687 -10.478 -46.146 1.00 32.66 387 SER A O 1
ATOM 2843 N N . ASN A 1 388 ? 23.799 -10.872 -46.841 1.00 36.38 388 ASN A N 1
ATOM 2844 C CA . ASN A 1 388 ? 24.483 -9.600 -46.583 1.00 36.38 388 ASN A CA 1
ATOM 2845 C C . ASN A 1 388 ? 23.775 -8.347 -47.139 1.00 36.38 388 ASN A C 1
ATOM 2847 O O . ASN A 1 388 ? 23.428 -8.350 -48.322 1.00 36.38 388 ASN A O 1
ATOM 2851 N N . PRO A 1 389 ? 23.748 -7.221 -46.400 1.00 36.94 389 PRO A N 1
ATOM 2852 C CA . PRO A 1 389 ? 23.638 -5.900 -46.994 1.00 36.94 389 PRO A CA 1
ATOM 2853 C C . PRO A 1 389 ? 25.018 -5.238 -47.150 1.00 36.94 389 PRO A C 1
ATOM 2855 O O . PRO A 1 389 ? 25.863 -5.232 -46.256 1.00 36.94 389 PRO A O 1
ATOM 2858 N N . THR A 1 390 ? 25.229 -4.697 -48.342 1.00 35.75 390 THR A N 1
ATOM 2859 C CA . THR A 1 390 ? 26.357 -3.874 -48.788 1.00 35.75 390 THR A CA 1
ATOM 2860 C C . THR A 1 390 ? 26.453 -2.530 -48.051 1.00 35.75 390 THR A C 1
ATOM 2862 O O . THR A 1 390 ? 25.444 -1.946 -47.670 1.00 35.75 390 THR A O 1
ATOM 2865 N N . ALA A 1 391 ? 27.693 -2.059 -47.891 1.00 32.25 391 ALA A N 1
ATOM 2866 C CA . ALA A 1 391 ? 28.144 -0.927 -47.077 1.00 32.25 391 ALA A CA 1
ATOM 2867 C C . ALA A 1 391 ? 27.479 0.442 -47.351 1.00 32.25 391 ALA A C 1
ATOM 2869 O O . ALA A 1 391 ? 27.204 0.795 -48.498 1.00 32.25 391 ALA A O 1
ATOM 2870 N N . VAL A 1 392 ? 27.342 1.247 -46.287 1.00 34.91 392 VAL A N 1
ATOM 2871 C CA . VAL A 1 392 ? 26.980 2.681 -46.299 1.00 34.91 392 VAL A CA 1
ATOM 2872 C C . VAL A 1 392 ? 28.227 3.531 -45.953 1.00 34.91 392 VAL A C 1
ATOM 2874 O O . VAL A 1 392 ? 29.079 3.049 -45.201 1.00 34.91 392 VAL A O 1
ATOM 2877 N N . PRO A 1 393 ? 28.399 4.756 -46.505 1.00 39.31 393 PRO A N 1
ATOM 2878 C CA . PRO A 1 393 ? 29.647 5.521 -46.428 1.00 39.31 393 PRO A CA 1
ATOM 2879 C C . PRO A 1 393 ? 29.905 6.157 -45.056 1.00 39.31 393 PRO A C 1
ATOM 2881 O O . PRO A 1 393 ? 28.992 6.614 -44.376 1.00 39.31 393 PRO A O 1
ATOM 2884 N N . ALA A 1 394 ? 31.187 6.230 -44.699 1.00 42.06 394 ALA A N 1
ATOM 2885 C CA . ALA A 1 394 ? 31.698 6.756 -43.441 1.00 42.06 394 ALA A CA 1
ATOM 2886 C C . ALA A 1 394 ? 31.566 8.286 -43.322 1.00 42.06 394 ALA A C 1
ATOM 2888 O O . ALA A 1 394 ? 32.093 9.028 -44.150 1.00 42.06 394 ALA A O 1
ATOM 2889 N N . GLY A 1 395 ? 30.948 8.750 -42.235 1.00 42.03 395 GLY A N 1
ATOM 2890 C CA . GLY A 1 395 ? 30.959 10.151 -41.820 1.00 42.03 395 GLY A CA 1
ATOM 2891 C C . GLY A 1 395 ? 30.293 10.335 -40.459 1.00 42.03 395 GLY A C 1
ATOM 2892 O O . GLY A 1 395 ? 29.084 10.201 -40.367 1.00 42.03 395 GLY A O 1
ATOM 2893 N N . GLU A 1 396 ? 31.103 10.662 -39.445 1.00 37.62 396 GLU A N 1
ATOM 2894 C CA . GLU A 1 396 ? 30.786 10.958 -38.029 1.00 37.62 396 GLU A CA 1
ATOM 2895 C C . GLU A 1 396 ? 30.975 9.812 -37.019 1.00 37.62 396 GLU A C 1
ATOM 2897 O O . GLU A 1 396 ? 30.075 9.059 -36.654 1.00 37.62 396 GLU A O 1
ATOM 2902 N N . THR A 1 397 ? 32.194 9.746 -36.481 1.00 38.19 397 THR A N 1
ATOM 2903 C CA . THR A 1 397 ? 32.587 8.946 -35.317 1.00 38.19 397 THR A CA 1
ATOM 2904 C C . THR A 1 397 ? 32.050 9.583 -34.029 1.00 38.19 397 THR A C 1
ATOM 2906 O O . THR A 1 397 ? 32.771 10.257 -33.293 1.00 38.19 397 THR A O 1
ATOM 2909 N N . LYS A 1 398 ? 30.773 9.351 -33.709 1.00 43.69 398 LYS A N 1
ATOM 2910 C CA . LYS A 1 398 ? 30.376 9.292 -32.292 1.00 43.69 398 LYS A CA 1
ATOM 2911 C C . LYS A 1 398 ? 31.010 8.033 -31.700 1.00 43.69 398 LYS A C 1
ATOM 2913 O O . LYS A 1 398 ? 31.150 7.032 -32.397 1.00 43.69 398 LYS A O 1
ATOM 2918 N N . ALA A 1 399 ? 31.462 8.094 -30.447 1.00 40.47 399 ALA A N 1
ATOM 2919 C CA . ALA A 1 399 ? 32.023 6.941 -29.750 1.00 40.47 399 ALA A CA 1
ATOM 2920 C C . ALA A 1 399 ? 30.969 5.823 -29.698 1.00 40.47 399 ALA A C 1
ATOM 2922 O O . ALA A 1 399 ? 30.084 5.822 -28.843 1.00 40.47 399 ALA A O 1
ATOM 2923 N N . ASN A 1 400 ? 31.025 4.914 -30.670 1.00 45.03 400 ASN A N 1
ATOM 2924 C CA . ASN A 1 400 ? 30.134 3.774 -30.766 1.00 45.03 400 ASN A CA 1
ATOM 2925 C C . ASN A 1 400 ? 30.490 2.830 -29.620 1.00 45.03 400 ASN A C 1
ATOM 2927 O O . ASN A 1 400 ? 31.388 2.001 -29.756 1.00 45.03 400 ASN A O 1
ATOM 2931 N N . GLN A 1 401 ? 29.786 2.946 -28.490 1.00 47.78 401 GLN A N 1
ATOM 2932 C CA . GLN A 1 401 ? 29.563 1.772 -27.651 1.00 47.78 401 GLN A CA 1
ATOM 2933 C C . GLN A 1 401 ? 29.076 0.680 -28.595 1.00 47.78 401 GLN A C 1
ATOM 2935 O O . GLN A 1 401 ? 28.089 0.884 -29.311 1.00 47.78 401 GLN A O 1
ATOM 2940 N N . THR A 1 402 ? 29.815 -0.423 -28.690 1.00 47.69 402 THR A N 1
ATOM 2941 C CA . THR A 1 402 ? 29.430 -1.459 -29.639 1.00 47.69 402 THR A CA 1
ATOM 2942 C C . THR A 1 402 ? 28.050 -1.975 -29.236 1.00 47.69 402 THR A C 1
ATOM 2944 O O . THR A 1 402 ? 27.718 -2.044 -28.051 1.00 47.69 402 THR A O 1
ATOM 2947 N N . VAL A 1 403 ? 27.211 -2.330 -30.210 1.00 48.31 403 VAL A N 1
ATOM 2948 C CA . VAL A 1 403 ? 25.906 -2.968 -29.950 1.00 48.31 403 VAL A CA 1
ATOM 2949 C C . VAL A 1 403 ? 26.067 -4.161 -28.994 1.00 48.31 403 VAL A C 1
ATOM 2951 O O . VAL A 1 403 ? 25.196 -4.423 -28.171 1.00 48.31 403 VAL A O 1
ATOM 2954 N N . THR A 1 404 ? 27.224 -4.823 -29.041 1.00 48.03 404 THR A N 1
ATOM 2955 C CA . THR A 1 404 ? 27.656 -5.877 -28.122 1.00 48.03 404 THR A CA 1
ATOM 2956 C C . THR A 1 404 ? 27.830 -5.395 -26.677 1.00 48.03 404 THR A C 1
ATOM 2958 O O . THR A 1 404 ? 27.367 -6.076 -25.770 1.00 48.03 404 THR A O 1
ATOM 2961 N N . ASP A 1 405 ? 28.425 -4.227 -26.423 1.00 54.22 405 ASP A N 1
ATOM 2962 C CA . ASP A 1 405 ? 28.563 -3.653 -25.069 1.00 54.22 405 ASP A CA 1
ATOM 2963 C C . ASP A 1 405 ? 27.208 -3.226 -24.484 1.00 54.22 405 ASP A C 1
ATOM 2965 O O . ASP A 1 405 ? 26.946 -3.392 -23.290 1.00 54.22 405 ASP A O 1
ATOM 2969 N N . LEU A 1 406 ? 26.301 -2.739 -25.334 1.00 52.72 406 LEU A N 1
ATOM 2970 C CA . LEU A 1 406 ? 24.911 -2.464 -24.963 1.00 52.72 406 LEU A CA 1
ATOM 2971 C C . LEU A 1 406 ? 24.154 -3.763 -24.668 1.00 52.72 406 LEU A C 1
ATOM 2973 O O . LEU A 1 406 ? 23.506 -3.885 -23.638 1.00 52.72 406 LEU A O 1
ATOM 2977 N N . PHE A 1 407 ? 24.293 -4.785 -25.506 1.00 53.25 407 PHE A N 1
ATOM 2978 C CA . PHE A 1 407 ? 23.673 -6.082 -25.249 1.00 53.25 407 PHE A CA 1
ATOM 2979 C C . PHE A 1 407 ? 24.249 -6.767 -24.000 1.00 53.25 407 PHE A C 1
ATOM 2981 O O . PHE A 1 407 ? 23.513 -7.429 -23.279 1.00 53.25 407 PHE A O 1
ATOM 2988 N N . ASN A 1 408 ? 25.538 -6.576 -23.702 1.00 54.00 408 ASN A N 1
ATOM 2989 C CA . ASN A 1 408 ? 26.202 -7.125 -22.519 1.00 54.00 408 ASN A CA 1
ATOM 2990 C C . ASN A 1 408 ? 25.841 -6.367 -21.232 1.00 54.00 408 ASN A C 1
ATOM 2992 O O . ASN A 1 408 ? 25.607 -7.011 -20.210 1.00 54.00 408 ASN A O 1
ATOM 2996 N N . SER A 1 409 ? 25.726 -5.032 -21.275 1.00 57.00 409 SER A N 1
ATOM 2997 C CA . SER A 1 409 ? 25.224 -4.221 -20.146 1.00 57.00 409 SER A CA 1
ATOM 2998 C C . SER A 1 409 ? 23.745 -4.486 -19.844 1.00 57.00 409 SER A C 1
ATOM 3000 O O . SER A 1 409 ? 23.320 -4.403 -18.696 1.00 57.00 409 SER A O 1
ATOM 3002 N N . TRP A 1 410 ? 22.977 -4.906 -20.850 1.00 59.59 410 TRP A N 1
ATOM 3003 C CA . TRP A 1 410 ? 21.601 -5.398 -20.713 1.00 59.59 410 TRP A CA 1
ATOM 3004 C C . TRP A 1 410 ? 21.504 -6.924 -20.600 1.00 59.59 410 TRP A C 1
ATOM 3006 O O . TRP A 1 410 ? 20.405 -7.473 -20.505 1.00 59.59 410 TRP A O 1
ATOM 3016 N N . GLY A 1 411 ? 22.657 -7.594 -20.625 1.00 61.75 411 GLY A N 1
ATOM 3017 C CA . GLY A 1 411 ? 22.805 -9.039 -20.657 1.00 61.75 411 GLY A CA 1
ATOM 3018 C C . GLY A 1 411 ? 22.517 -9.642 -19.292 1.00 61.75 411 GLY A C 1
ATOM 3019 O O . GLY A 1 411 ? 21.692 -9.141 -18.543 1.00 61.75 411 GLY A O 1
ATOM 3020 N N . LYS A 1 412 ? 23.214 -10.720 -18.929 1.00 64.25 412 LYS A N 1
ATOM 3021 C CA . LYS A 1 412 ? 22.912 -11.540 -17.739 1.00 64.25 412 LYS A CA 1
ATOM 3022 C C . LYS A 1 412 ? 22.715 -10.756 -16.423 1.00 64.25 412 LYS A C 1
ATOM 3024 O O . LYS A 1 412 ? 21.952 -11.215 -15.581 1.00 64.25 412 LYS A O 1
ATOM 3029 N N . ASN A 1 413 ? 23.355 -9.593 -16.277 1.00 70.12 413 ASN A N 1
ATOM 3030 C CA . ASN A 1 413 ? 23.286 -8.749 -15.077 1.00 70.12 413 ASN A CA 1
ATOM 3031 C C . ASN A 1 413 ? 22.535 -7.420 -15.286 1.00 70.12 413 ASN A C 1
ATOM 3033 O O . ASN A 1 413 ? 22.502 -6.599 -14.375 1.00 70.12 413 ASN A O 1
ATOM 3037 N N . GLY A 1 414 ? 21.966 -7.190 -16.470 1.00 78.81 414 GLY A N 1
ATOM 3038 C CA . GLY A 1 414 ? 21.256 -5.958 -16.793 1.00 78.81 414 GLY A CA 1
ATOM 3039 C C . GLY A 1 414 ? 19.883 -5.845 -16.120 1.00 78.81 414 GLY A C 1
ATOM 3040 O O . GLY A 1 414 ? 19.417 -6.777 -15.456 1.00 78.81 414 GLY A O 1
ATOM 3041 N N . PRO A 1 415 ? 19.170 -4.727 -16.337 1.00 81.88 415 PRO A N 1
ATOM 3042 C CA . PRO A 1 415 ? 17.879 -4.489 -15.698 1.00 81.88 415 PRO A CA 1
ATOM 3043 C C . PRO A 1 415 ? 16.818 -5.502 -16.148 1.00 81.88 415 PRO A C 1
ATOM 3045 O O . PRO A 1 415 ? 15.993 -5.932 -15.349 1.00 81.88 415 PRO A O 1
ATOM 3048 N N . ALA A 1 416 ? 16.841 -5.939 -17.411 1.00 83.56 416 ALA A N 1
ATOM 3049 C CA . ALA A 1 416 ? 15.806 -6.820 -17.945 1.00 83.56 416 ALA A CA 1
ATOM 3050 C C . ALA A 1 416 ? 15.788 -8.219 -17.287 1.00 83.56 416 ALA A C 1
ATOM 3052 O O . ALA A 1 416 ? 14.708 -8.634 -16.862 1.00 83.56 416 ALA A O 1
ATOM 3053 N N . PRO A 1 417 ? 16.916 -8.945 -17.119 1.00 83.81 417 PRO A N 1
ATOM 3054 C CA . PRO A 1 417 ? 16.907 -10.196 -16.353 1.00 83.81 417 PRO A CA 1
ATOM 3055 C C . PRO A 1 417 ? 16.563 -10.023 -14.873 1.00 83.81 417 PRO A C 1
ATOM 3057 O O . PRO A 1 417 ? 15.882 -10.887 -14.326 1.00 83.81 417 PRO A O 1
ATOM 3060 N N . ARG A 1 418 ? 16.961 -8.910 -14.241 1.00 87.81 418 ARG A N 1
ATOM 3061 C CA . ARG A 1 418 ? 16.582 -8.604 -12.850 1.00 87.81 418 ARG A CA 1
ATOM 3062 C C . ARG A 1 418 ? 15.075 -8.417 -12.701 1.00 87.81 418 ARG A C 1
ATOM 3064 O O . ARG A 1 418 ? 14.463 -9.038 -11.842 1.00 87.81 418 ARG A O 1
ATOM 3071 N N . LEU A 1 419 ? 14.444 -7.652 -13.594 1.00 89.00 419 LEU A N 1
ATOM 3072 C CA . LEU A 1 419 ? 12.983 -7.563 -13.619 1.00 89.00 419 LEU A CA 1
ATOM 3073 C C . LEU A 1 419 ? 12.321 -8.906 -13.930 1.00 89.00 419 LEU A C 1
ATOM 3075 O O . LEU A 1 419 ? 11.253 -9.191 -13.396 1.00 89.00 419 LEU A O 1
ATOM 3079 N N . ALA A 1 420 ? 12.916 -9.726 -14.800 1.00 89.12 420 ALA A N 1
ATOM 3080 C CA . ALA A 1 420 ? 12.359 -11.036 -15.121 1.00 89.12 420 ALA A CA 1
ATOM 3081 C C . ALA A 1 420 ? 12.404 -11.958 -13.897 1.00 89.12 420 ALA A C 1
ATOM 3083 O O . ALA A 1 420 ? 11.461 -12.715 -13.677 1.00 89.12 420 ALA A O 1
ATOM 3084 N N . HIS A 1 421 ? 13.459 -11.858 -13.083 1.00 89.62 421 HIS A N 1
ATOM 3085 C CA . HIS A 1 421 ? 13.565 -12.544 -11.796 1.00 89.62 421 HIS A CA 1
ATOM 3086 C C . HIS A 1 421 ? 12.514 -12.036 -10.799 1.00 89.62 421 HIS A C 1
ATOM 3088 O O . HIS A 1 421 ? 11.795 -12.851 -10.233 1.00 89.62 421 HIS A O 1
ATOM 3094 N N . MET A 1 422 ? 12.294 -10.726 -10.695 1.00 91.69 422 MET A N 1
ATOM 3095 C CA . MET A 1 422 ? 11.223 -10.169 -9.856 1.00 91.69 422 MET A CA 1
ATOM 3096 C C . MET A 1 422 ? 9.828 -10.653 -10.277 1.00 91.69 422 MET A C 1
ATOM 3098 O O . MET A 1 422 ? 9.004 -11.026 -9.440 1.00 91.69 422 MET A O 1
ATOM 3102 N N . VAL A 1 423 ? 9.546 -10.685 -11.585 1.00 92.38 423 VAL A N 1
ATOM 3103 C CA . VAL A 1 423 ? 8.291 -11.241 -12.123 1.00 92.38 423 VAL A CA 1
ATOM 3104 C C . VAL A 1 423 ? 8.202 -12.742 -11.851 1.00 92.38 423 VAL A C 1
ATOM 3106 O O . VAL A 1 423 ? 7.123 -13.234 -11.529 1.00 92.38 423 VAL A O 1
ATOM 3109 N N . PHE A 1 424 ? 9.320 -13.466 -11.928 1.00 91.94 424 PHE A N 1
ATOM 3110 C CA . PHE A 1 424 ? 9.375 -1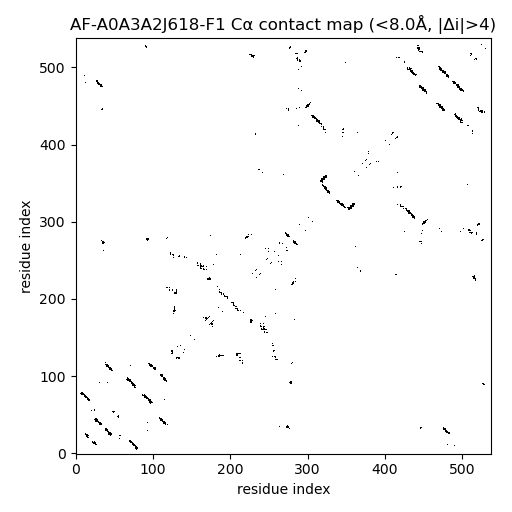4.877 -11.558 1.00 91.94 424 PHE A CA 1
ATOM 3111 C C . PHE A 1 424 ? 9.017 -15.071 -10.082 1.00 91.94 424 PHE A C 1
ATOM 3113 O O . PHE A 1 424 ? 8.135 -15.869 -9.788 1.00 91.94 424 PHE A O 1
ATOM 3120 N N . CYS A 1 425 ? 9.635 -14.324 -9.166 1.00 90.88 425 CYS A N 1
ATOM 3121 C CA . CYS A 1 425 ? 9.346 -14.395 -7.733 1.00 90.88 425 CYS A CA 1
ATOM 3122 C C . CYS A 1 425 ? 7.867 -14.115 -7.443 1.00 90.88 425 CYS A C 1
ATOM 3124 O O . CYS A 1 425 ? 7.232 -14.870 -6.705 1.00 90.88 425 CYS A O 1
ATOM 3126 N N . ASN A 1 426 ? 7.310 -13.084 -8.088 1.00 92.69 426 ASN A N 1
ATOM 3127 C CA . ASN A 1 426 ? 5.891 -12.756 -7.993 1.00 92.69 426 ASN A CA 1
ATOM 3128 C C . ASN A 1 426 ? 4.994 -13.915 -8.448 1.00 92.69 426 ASN A C 1
ATOM 3130 O O . ASN A 1 426 ? 4.062 -14.297 -7.751 1.00 92.69 426 ASN A O 1
ATOM 3134 N N . GLU A 1 427 ? 5.263 -14.494 -9.618 1.00 92.31 427 GLU A N 1
ATOM 3135 C CA . GLU A 1 427 ? 4.397 -15.519 -10.211 1.00 92.31 427 GLU A CA 1
ATOM 3136 C C . GLU A 1 427 ? 4.593 -16.915 -9.595 1.00 92.31 427 GLU A C 1
ATOM 3138 O O . GLU A 1 427 ? 3.628 -17.672 -9.489 1.00 92.31 427 GLU A O 1
ATOM 3143 N N . ALA A 1 428 ? 5.802 -17.259 -9.137 1.00 90.00 428 ALA A N 1
ATOM 3144 C CA . ALA A 1 428 ? 6.110 -18.557 -8.525 1.00 90.00 428 ALA A CA 1
ATOM 3145 C C . ALA A 1 428 ? 5.354 -18.770 -7.209 1.00 90.00 428 ALA A C 1
ATOM 3147 O O . ALA A 1 428 ? 4.922 -19.885 -6.905 1.00 90.00 428 ALA A O 1
ATOM 3148 N N . PHE A 1 429 ? 5.177 -17.693 -6.440 1.00 90.50 429 PHE A N 1
ATOM 3149 C CA . PHE A 1 429 ? 4.487 -17.710 -5.150 1.00 90.50 429 PHE A CA 1
ATOM 3150 C C . PHE A 1 429 ? 3.126 -17.012 -5.205 1.00 90.50 429 PHE A C 1
ATOM 3152 O O . PHE A 1 429 ? 2.484 -16.815 -4.168 1.00 90.50 429 PHE A O 1
ATOM 3159 N N . ARG A 1 430 ? 2.642 -16.687 -6.409 1.00 92.25 430 ARG A N 1
ATOM 3160 C CA . ARG A 1 430 ? 1.312 -16.121 -6.610 1.00 92.25 430 ARG A CA 1
ATOM 3161 C C . ARG A 1 430 ? 0.249 -17.096 -6.120 1.00 92.25 430 ARG A C 1
ATOM 3163 O O . ARG A 1 430 ? 0.156 -18.220 -6.600 1.00 92.25 430 ARG A O 1
ATOM 3170 N N . GLY A 1 431 ? -0.590 -16.637 -5.196 1.00 91.06 431 GLY A N 1
ATOM 3171 C CA . GLY A 1 431 ? -1.638 -17.458 -4.585 1.00 91.06 431 GLY A CA 1
ATOM 3172 C C . GLY A 1 431 ? -1.196 -18.225 -3.338 1.00 91.06 431 GLY A C 1
ATOM 3173 O O . GLY A 1 431 ? -2.050 -18.807 -2.675 1.00 91.06 431 GLY A O 1
ATOM 3174 N N . ASN A 1 432 ? 0.089 -18.182 -2.962 1.00 93.56 432 ASN A N 1
ATOM 3175 C CA . ASN A 1 432 ? 0.518 -18.567 -1.618 1.00 93.56 432 ASN A CA 1
ATOM 3176 C C . ASN A 1 432 ? 0.241 -17.402 -0.670 1.00 93.56 432 ASN A C 1
ATOM 3178 O O . ASN A 1 432 ? 1.045 -16.475 -0.548 1.00 93.56 432 ASN A O 1
ATOM 3182 N N . THR A 1 433 ? -0.923 -17.439 -0.033 1.00 96.19 433 THR A N 1
ATOM 3183 C CA . THR A 1 433 ? -1.400 -16.375 0.849 1.00 96.19 433 THR A CA 1
ATOM 3184 C C . THR A 1 433 ? -1.739 -16.921 2.226 1.00 96.19 433 THR A C 1
ATOM 3186 O O . THR A 1 433 ? -2.020 -18.108 2.400 1.00 96.19 433 THR A O 1
ATOM 3189 N N . ALA A 1 434 ? -1.715 -16.058 3.231 1.00 95.88 434 ALA A N 1
ATOM 3190 C CA . ALA A 1 434 ? -2.202 -16.398 4.556 1.00 95.88 434 ALA A CA 1
ATOM 3191 C C . ALA A 1 434 ? -2.949 -15.217 5.161 1.00 95.88 434 ALA A C 1
ATOM 3193 O O . ALA A 1 434 ? -2.593 -14.066 4.945 1.00 95.88 434 ALA A O 1
ATOM 3194 N N . THR A 1 435 ? -3.986 -15.500 5.935 1.00 97.50 435 THR A N 1
ATOM 3195 C CA . THR A 1 435 ? -4.651 -14.503 6.774 1.00 97.50 435 THR A CA 1
ATOM 3196 C C . THR A 1 435 ? -4.275 -14.794 8.215 1.00 97.50 435 THR A C 1
ATOM 3198 O O . THR A 1 435 ? -4.568 -15.881 8.712 1.00 97.50 435 THR A O 1
ATOM 3201 N N . LEU A 1 436 ? -3.595 -13.853 8.865 1.00 96.44 436 LEU A N 1
ATOM 3202 C CA . LEU A 1 436 ? -3.118 -13.989 10.239 1.00 96.44 436 LEU A CA 1
ATOM 3203 C C . LEU A 1 436 ? -3.823 -12.964 11.122 1.00 96.44 436 LEU A C 1
ATOM 3205 O O . LEU A 1 436 ? -3.636 -11.765 10.933 1.00 96.44 436 LEU A O 1
ATOM 3209 N N . SER A 1 437 ? -4.616 -13.426 12.086 1.00 96.81 437 SER A N 1
ATOM 3210 C CA . SER A 1 437 ? -5.350 -12.562 13.016 1.00 96.81 437 SER A CA 1
ATOM 3211 C C . SER A 1 437 ? -4.798 -12.709 14.428 1.00 96.81 437 SER A C 1
ATOM 3213 O O . SER A 1 437 ? -4.631 -13.820 14.936 1.00 96.81 437 SER A O 1
ATOM 3215 N N . GLY A 1 438 ? -4.518 -11.580 15.075 1.00 94.94 438 GLY A N 1
ATOM 3216 C CA . GLY A 1 438 ? -3.835 -11.549 16.361 1.00 94.94 438 GLY A CA 1
ATOM 3217 C C . GLY A 1 438 ? -4.034 -10.266 17.153 1.00 94.94 438 GLY A C 1
ATOM 3218 O O . GLY A 1 438 ? -5.014 -9.539 16.972 1.00 94.94 438 GLY A O 1
ATOM 3219 N N . LYS A 1 439 ? -3.091 -10.008 18.061 1.00 93.31 439 LYS A N 1
ATOM 3220 C CA . LYS A 1 439 ? -3.064 -8.816 18.918 1.00 93.31 439 LYS A CA 1
ATOM 3221 C C . LYS A 1 439 ? -3.038 -7.522 18.091 1.00 93.31 439 LYS A C 1
ATOM 3223 O O . LYS A 1 439 ? -2.650 -7.507 16.920 1.00 93.31 439 LYS A O 1
ATOM 3228 N N . LEU A 1 440 ? -3.456 -6.419 18.710 1.00 91.62 440 LEU A N 1
ATOM 3229 C CA . LEU A 1 440 ? -3.367 -5.094 18.098 1.00 91.62 440 LEU A CA 1
ATOM 3230 C C . LEU A 1 440 ? -1.894 -4.713 17.855 1.00 91.62 440 LEU A C 1
ATOM 3232 O O . LEU A 1 440 ? -1.092 -4.756 18.785 1.00 91.62 440 LEU A O 1
ATOM 3236 N N . ARG A 1 441 ? -1.555 -4.348 16.618 1.00 90.00 441 ARG A N 1
ATOM 3237 C CA . ARG A 1 441 ? -0.224 -3.953 16.155 1.00 90.00 441 ARG A CA 1
ATOM 3238 C C . ARG A 1 441 ? -0.376 -2.846 15.117 1.00 90.00 441 ARG A C 1
ATOM 3240 O O . ARG A 1 441 ? -1.202 -2.945 14.215 1.00 90.00 441 ARG A O 1
ATOM 3247 N N . PHE A 1 442 ? 0.445 -1.811 15.248 1.00 88.94 442 PHE A N 1
ATOM 3248 C CA . PHE A 1 442 ? 0.547 -0.710 14.283 1.00 88.94 442 PHE A CA 1
ATOM 3249 C C . PHE A 1 442 ? 1.953 -0.595 13.678 1.00 88.94 442 PHE A C 1
ATOM 3251 O O . PHE A 1 442 ? 2.180 0.256 12.820 1.00 88.94 442 PHE A O 1
ATOM 3258 N N . ASP A 1 443 ? 2.877 -1.447 14.132 1.00 89.25 443 ASP A N 1
ATOM 3259 C CA . ASP A 1 443 ? 4.297 -1.441 13.774 1.00 89.25 443 ASP A CA 1
ATOM 3260 C C . ASP A 1 443 ? 4.614 -2.239 12.502 1.00 89.25 443 ASP A C 1
ATOM 3262 O O . ASP A 1 443 ? 5.761 -2.307 12.074 1.00 89.25 443 ASP A O 1
ATOM 3266 N N . ILE A 1 444 ? 3.601 -2.867 11.902 1.00 93.31 444 ILE A N 1
ATOM 3267 C CA . ILE A 1 444 ? 3.724 -3.629 10.661 1.00 93.31 444 ILE A CA 1
ATOM 3268 C C . ILE A 1 444 ? 2.818 -2.975 9.610 1.00 93.31 444 ILE A C 1
ATOM 3270 O O . ILE A 1 444 ? 1.613 -3.232 9.621 1.00 93.31 444 ILE A O 1
ATOM 3274 N N . PRO A 1 445 ? 3.363 -2.132 8.717 1.00 93.81 445 PRO A N 1
ATOM 3275 C CA . PRO A 1 445 ? 2.612 -1.516 7.627 1.00 93.81 445 PRO A CA 1
ATOM 3276 C C . PRO A 1 445 ? 2.349 -2.484 6.462 1.00 93.81 445 PRO A C 1
ATOM 3278 O O . PRO A 1 445 ? 3.014 -3.519 6.341 1.00 93.81 445 PRO A O 1
ATOM 3281 N N . PRO A 1 446 ? 1.422 -2.145 5.543 1.00 95.50 446 PRO A N 1
ATOM 3282 C CA . PRO A 1 446 ? 1.382 -2.778 4.228 1.00 95.50 446 PRO A CA 1
ATOM 3283 C C . PRO A 1 446 ? 2.751 -2.690 3.530 1.00 95.50 446 PRO A C 1
ATOM 3285 O O . PRO A 1 446 ? 3.510 -1.752 3.749 1.00 95.50 446 PRO A O 1
ATOM 3288 N N . ALA A 1 447 ? 3.055 -3.668 2.683 1.00 94.69 447 ALA A N 1
ATOM 3289 C CA . ALA A 1 447 ? 4.340 -3.940 2.031 1.00 94.69 447 ALA A CA 1
ATOM 3290 C C . ALA A 1 447 ? 5.486 -4.385 2.956 1.00 94.69 447 ALA A C 1
ATOM 3292 O O . ALA A 1 447 ? 6.557 -4.721 2.451 1.00 94.69 447 ALA A O 1
ATOM 3293 N N . ALA A 1 448 ? 5.298 -4.434 4.280 1.00 94.56 448 ALA A N 1
ATOM 3294 C CA . ALA A 1 448 ? 6.327 -4.945 5.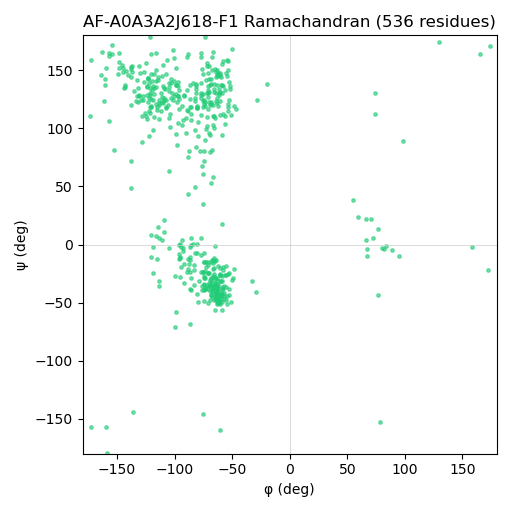180 1.00 94.56 448 ALA A CA 1
ATOM 3295 C C . ALA A 1 448 ? 6.621 -6.430 4.922 1.00 94.56 448 ALA A C 1
ATOM 3297 O O . ALA A 1 448 ? 5.720 -7.219 4.624 1.00 94.56 448 ALA A O 1
ATOM 3298 N N . CYS A 1 449 ? 7.879 -6.826 5.103 1.00 94.31 449 CYS A N 1
ATOM 3299 C CA . CYS A 1 449 ? 8.264 -8.231 5.150 1.00 94.31 449 CYS A CA 1
ATOM 3300 C C . CYS A 1 449 ? 8.170 -8.732 6.596 1.00 94.31 449 CYS A C 1
ATOM 3302 O O . CYS A 1 449 ? 8.663 -8.090 7.528 1.00 94.31 449 CYS A O 1
ATOM 3304 N N . VAL A 1 450 ? 7.543 -9.889 6.796 1.00 94.94 450 VAL A N 1
ATOM 3305 C CA . VAL A 1 450 ? 7.360 -10.488 8.123 1.00 94.94 450 VAL A CA 1
ATOM 3306 C C . VAL A 1 450 ? 7.948 -11.887 8.186 1.00 94.94 450 VAL A C 1
ATOM 3308 O O . VAL A 1 450 ? 7.890 -12.655 7.221 1.00 94.94 450 VAL A O 1
ATOM 3311 N N . ARG A 1 451 ? 8.517 -12.210 9.347 1.00 94.81 451 ARG A N 1
ATOM 3312 C CA . ARG A 1 451 ? 8.954 -13.556 9.710 1.00 94.81 451 ARG A CA 1
ATOM 3313 C C . ARG A 1 451 ? 8.045 -14.047 10.827 1.00 94.81 451 ARG A C 1
ATOM 3315 O O . ARG A 1 451 ? 8.037 -13.488 11.922 1.00 94.81 451 ARG A O 1
ATOM 3322 N N . VAL A 1 452 ? 7.264 -15.079 10.545 1.00 94.62 452 VAL A N 1
ATOM 3323 C CA . VAL A 1 452 ? 6.228 -15.559 11.459 1.00 94.62 452 VAL A CA 1
ATOM 3324 C C . VAL A 1 452 ? 6.621 -16.917 12.014 1.00 94.62 452 VAL A C 1
ATOM 3326 O O . VAL A 1 452 ? 6.932 -17.837 11.259 1.00 94.62 452 VAL A O 1
ATOM 3329 N N . GLU A 1 453 ? 6.618 -17.038 13.338 1.00 93.69 453 GLU A N 1
ATOM 3330 C CA . GLU A 1 453 ? 6.838 -18.302 14.038 1.00 93.69 453 GLU A CA 1
ATOM 3331 C C . GLU A 1 453 ? 5.581 -19.179 13.931 1.00 93.69 453 GLU A C 1
ATOM 3333 O O . GLU A 1 453 ? 4.485 -18.764 14.319 1.00 93.69 453 GLU A O 1
ATOM 3338 N N . ALA A 1 454 ? 5.722 -20.393 13.401 1.00 88.38 454 ALA A N 1
ATOM 3339 C CA . ALA A 1 454 ? 4.617 -21.337 13.266 1.00 88.38 454 ALA A CA 1
ATOM 3340 C C . ALA A 1 454 ? 4.178 -21.882 14.639 1.00 88.38 454 ALA A C 1
ATOM 3342 O O . ALA A 1 454 ? 5.003 -22.333 15.437 1.00 88.38 454 ALA A O 1
ATOM 3343 N N . ALA A 1 455 ? 2.872 -21.865 14.913 1.00 83.44 455 ALA A N 1
ATOM 3344 C CA . ALA A 1 455 ? 2.291 -22.415 16.130 1.00 83.44 455 ALA A CA 1
ATOM 3345 C C . ALA A 1 455 ? 1.929 -23.901 15.930 1.00 83.44 455 ALA A C 1
ATOM 3347 O O . ALA A 1 455 ? 0.967 -24.231 15.242 1.00 83.44 455 ALA A O 1
ATOM 3348 N N . GLY A 1 456 ? 2.668 -24.814 16.569 1.00 72.19 456 GLY A N 1
ATOM 3349 C CA . GLY A 1 456 ? 2.345 -26.251 16.587 1.00 72.19 456 GLY A CA 1
ATOM 3350 C C . GLY A 1 456 ? 2.730 -27.026 15.314 1.00 72.19 456 GLY A C 1
ATOM 3351 O O . GLY A 1 456 ? 3.679 -26.662 14.628 1.00 72.19 456 GLY A O 1
ATOM 3352 N N . ASN A 1 457 ? 2.005 -28.121 15.025 1.00 62.09 457 ASN A N 1
ATOM 3353 C CA . ASN A 1 457 ? 2.192 -28.975 13.834 1.00 62.09 457 ASN A CA 1
ATOM 3354 C C . ASN A 1 457 ? 1.479 -28.383 12.598 1.00 62.09 457 ASN A C 1
ATOM 3356 O O . ASN A 1 457 ? 0.672 -29.061 11.959 1.00 62.09 457 ASN A O 1
ATOM 3360 N N . ASP A 1 458 ? 1.687 -27.100 12.312 1.00 60.12 458 ASP A N 1
ATOM 3361 C CA . ASP A 1 458 ? 1.026 -26.443 11.183 1.00 60.12 458 ASP A CA 1
ATOM 3362 C C . ASP A 1 458 ? 1.525 -27.007 9.833 1.00 60.12 458 ASP A C 1
ATOM 3364 O O . ASP A 1 458 ? 2.595 -27.621 9.779 1.00 60.12 458 ASP A O 1
ATOM 3368 N N . LEU A 1 459 ? 0.771 -26.802 8.745 1.00 55.16 459 LEU A N 1
ATOM 3369 C CA . LEU A 1 459 ? 0.944 -27.416 7.404 1.00 55.16 459 LEU A CA 1
ATOM 3370 C C . LEU A 1 459 ? 2.371 -27.370 6.818 1.00 55.16 459 LEU A C 1
ATOM 3372 O O . LEU A 1 459 ? 2.704 -28.161 5.936 1.00 55.16 459 LEU A O 1
ATOM 3376 N N . TYR A 1 460 ? 3.213 -26.459 7.301 1.00 59.47 460 TYR A N 1
ATOM 3377 C CA . TYR A 1 460 ? 4.590 -26.268 6.848 1.00 59.47 460 TYR A CA 1
ATOM 3378 C C . TYR A 1 460 ? 5.636 -26.990 7.713 1.00 59.47 460 TYR A C 1
ATOM 3380 O O . TYR A 1 460 ? 6.824 -26.931 7.400 1.00 59.47 460 TYR A O 1
ATOM 3388 N N . THR A 1 461 ? 5.218 -27.691 8.772 1.00 54.62 461 THR A N 1
ATOM 3389 C CA . THR A 1 461 ? 6.115 -28.252 9.788 1.00 54.62 461 THR A CA 1
ATOM 3390 C C . THR A 1 461 ? 6.307 -29.762 9.656 1.00 54.62 461 THR A C 1
ATOM 3392 O O . THR A 1 461 ? 5.483 -30.571 10.069 1.00 54.62 461 THR A O 1
ATOM 3395 N N . SER A 1 462 ? 7.437 -30.177 9.069 1.00 53.19 462 SER A N 1
ATOM 3396 C CA . SER A 1 462 ? 7.803 -31.600 8.938 1.00 53.19 462 SER A CA 1
ATOM 3397 C C . SER A 1 462 ? 8.750 -32.111 10.037 1.00 53.19 462 SER A C 1
ATOM 3399 O O . SER A 1 462 ? 8.983 -33.317 10.124 1.00 53.19 462 SER A O 1
ATOM 3401 N N . LYS A 1 463 ? 9.288 -31.234 10.903 1.00 56.88 463 LYS A N 1
ATOM 3402 C CA . LYS A 1 463 ? 10.221 -31.596 11.989 1.00 56.88 463 LYS A CA 1
ATOM 3403 C C . LYS A 1 463 ? 9.833 -30.926 13.309 1.00 56.88 463 LYS A C 1
ATOM 3405 O O . LYS A 1 463 ? 9.750 -29.704 13.367 1.00 56.88 463 LYS A O 1
ATOM 3410 N N . LYS A 1 464 ? 9.627 -31.744 14.349 1.00 53.47 464 LYS A N 1
ATOM 3411 C CA . LYS A 1 464 ? 9.031 -31.376 15.648 1.00 53.47 464 LYS A CA 1
ATOM 3412 C C . LYS A 1 464 ? 9.888 -30.498 16.575 1.00 53.47 464 LYS A C 1
ATOM 3414 O O . LYS A 1 464 ? 9.324 -29.931 17.501 1.00 53.47 464 LYS A O 1
ATOM 3419 N N . ASP A 1 465 ? 11.193 -30.356 16.330 1.00 52.59 465 ASP A N 1
ATOM 3420 C CA . ASP A 1 465 ? 12.129 -29.865 17.362 1.00 52.59 465 ASP A CA 1
ATOM 3421 C C . ASP A 1 465 ? 12.889 -28.568 17.008 1.00 52.59 465 ASP A C 1
ATOM 3423 O O . ASP A 1 465 ? 13.773 -28.151 17.753 1.00 52.59 465 ASP A O 1
ATOM 3427 N N . GLU A 1 466 ? 12.555 -27.888 15.907 1.00 62.41 466 GLU A N 1
ATOM 3428 C CA . GLU A 1 466 ? 13.164 -26.599 15.538 1.00 62.41 466 GLU A CA 1
ATOM 3429 C C . GLU A 1 466 ? 12.076 -25.538 15.352 1.00 62.41 466 GLU A C 1
ATOM 3431 O O . GLU A 1 466 ? 11.046 -25.819 14.736 1.00 62.41 466 GLU A O 1
ATOM 3436 N N . LYS A 1 467 ? 12.287 -24.321 15.885 1.00 69.50 467 LYS A N 1
ATOM 3437 C CA . LYS A 1 467 ? 11.382 -23.187 15.642 1.00 69.50 467 LYS A CA 1
ATOM 3438 C C . LYS A 1 467 ? 11.267 -22.975 14.139 1.00 69.50 467 LYS A C 1
ATOM 3440 O O . LYS A 1 467 ? 12.230 -22.563 13.492 1.00 69.50 467 LYS A O 1
ATOM 3445 N N . GLN A 1 468 ? 10.094 -23.264 13.598 1.00 83.94 468 GLN A N 1
ATOM 3446 C CA . GLN A 1 468 ? 9.852 -23.120 12.177 1.00 83.94 468 GLN A CA 1
ATOM 3447 C C . GLN A 1 468 ? 9.291 -21.736 11.903 1.00 83.94 468 GLN A C 1
ATOM 3449 O O . GLN A 1 468 ? 8.333 -21.302 12.541 1.00 83.94 468 GLN A O 1
ATOM 3454 N N . TYR A 1 469 ? 9.909 -21.052 10.949 1.00 90.94 469 TYR A N 1
ATOM 3455 C CA . TYR A 1 469 ? 9.452 -19.758 10.483 1.00 90.94 469 TYR A CA 1
ATOM 3456 C C . TYR A 1 469 ? 8.997 -19.874 9.040 1.00 90.94 469 TYR A C 1
ATOM 3458 O O . TYR A 1 469 ? 9.644 -20.540 8.224 1.00 90.94 469 TYR A O 1
ATOM 3466 N N . PHE A 1 470 ? 7.922 -19.169 8.725 1.00 92.56 470 PHE A N 1
ATOM 3467 C CA . PHE A 1 470 ? 7.602 -18.823 7.352 1.00 92.56 470 PHE A CA 1
ATOM 3468 C C . PHE A 1 470 ? 7.788 -17.320 7.145 1.00 92.56 470 PHE A C 1
ATOM 3470 O O . PHE A 1 470 ? 7.743 -16.519 8.082 1.00 92.56 470 PHE A O 1
ATOM 3477 N N . TYR A 1 471 ? 8.040 -16.957 5.897 1.00 94.31 471 TYR A N 1
ATOM 3478 C CA . TYR A 1 471 ? 8.315 -15.597 5.462 1.00 94.31 471 TYR A CA 1
ATOM 3479 C C . TYR A 1 471 ? 7.202 -15.163 4.524 1.00 94.31 471 TYR A C 1
ATOM 3481 O O . TYR A 1 471 ? 6.730 -15.963 3.712 1.00 94.31 471 TYR A O 1
ATOM 3489 N N . ALA A 1 472 ? 6.773 -13.914 4.635 1.00 95.56 472 ALA A N 1
ATOM 3490 C CA . ALA A 1 472 ? 5.712 -13.381 3.795 1.00 95.56 472 ALA A CA 1
ATOM 3491 C C . ALA A 1 472 ? 5.821 -11.863 3.661 1.00 95.56 472 ALA A C 1
ATOM 3493 O O . ALA A 1 472 ? 6.487 -11.206 4.465 1.00 95.56 472 ALA A O 1
ATOM 3494 N N . ASN A 1 473 ? 5.114 -11.320 2.674 1.00 95.62 473 ASN A N 1
ATOM 3495 C CA . ASN A 1 473 ? 4.913 -9.883 2.540 1.00 95.62 473 ASN A CA 1
ATOM 3496 C C . ASN A 1 473 ? 3.494 -9.534 2.963 1.00 95.62 473 ASN A C 1
ATOM 3498 O O . ASN A 1 473 ? 2.541 -10.224 2.599 1.00 95.62 473 ASN A O 1
ATOM 3502 N N . VAL A 1 474 ? 3.342 -8.436 3.684 1.00 96.81 474 VAL A N 1
ATOM 3503 C CA . VAL A 1 474 ? 2.042 -7.929 4.112 1.00 96.81 474 VAL A CA 1
ATOM 3504 C C . VAL A 1 474 ? 1.405 -7.182 2.943 1.00 96.81 474 VAL A C 1
ATOM 3506 O O . VAL A 1 474 ? 1.816 -6.082 2.600 1.00 96.81 474 VAL A O 1
ATOM 3509 N N . GLU A 1 475 ? 0.403 -7.769 2.301 1.00 97.12 475 GLU A N 1
ATOM 3510 C CA . GLU A 1 475 ? -0.363 -7.116 1.232 1.00 97.12 475 GLU A CA 1
ATOM 3511 C C . GLU A 1 475 ? -1.347 -6.088 1.804 1.00 97.12 475 GLU A C 1
ATOM 3513 O O . GLU A 1 475 ? -1.544 -5.013 1.233 1.00 97.12 475 GLU A O 1
ATOM 3518 N N . GLY A 1 476 ? -1.917 -6.390 2.970 1.00 97.25 476 GLY A N 1
ATOM 3519 C CA . GLY A 1 476 ? -2.821 -5.492 3.669 1.00 97.25 476 GLY A CA 1
ATOM 3520 C C . GLY A 1 476 ? -2.914 -5.766 5.161 1.00 97.25 476 GLY A C 1
ATOM 3521 O O . GLY A 1 476 ? -2.558 -6.837 5.655 1.00 97.25 476 GLY A O 1
ATOM 3522 N N . VAL A 1 477 ? -3.409 -4.765 5.872 1.00 97.69 477 VAL A N 1
ATOM 3523 C CA . VAL A 1 477 ? -3.581 -4.732 7.317 1.00 97.69 477 VAL A CA 1
ATOM 3524 C C . VAL A 1 477 ? -4.990 -4.246 7.609 1.00 97.69 477 VAL A C 1
ATOM 3526 O O . VAL A 1 477 ? -5.374 -3.146 7.207 1.00 97.69 477 VAL A O 1
ATOM 3529 N N . ARG A 1 478 ? -5.746 -5.067 8.334 1.00 97.81 478 ARG A N 1
ATOM 3530 C CA . ARG A 1 478 ? -7.052 -4.718 8.880 1.00 97.81 478 ARG A CA 1
ATOM 3531 C C . ARG A 1 478 ? -6.961 -4.568 10.386 1.00 97.81 478 ARG A C 1
ATOM 3533 O O . ARG A 1 478 ? -6.546 -5.500 11.074 1.00 97.81 478 ARG A O 1
ATOM 3540 N N . ILE A 1 479 ? -7.395 -3.431 10.908 1.00 96.25 479 ILE A N 1
ATOM 3541 C CA . ILE A 1 479 ? -7.435 -3.159 12.346 1.00 96.25 479 ILE A CA 1
ATOM 3542 C C . ILE A 1 479 ? -8.890 -3.114 12.781 1.00 96.25 479 ILE A C 1
ATOM 3544 O O . ILE A 1 479 ? -9.664 -2.308 12.275 1.00 96.25 479 ILE A O 1
ATOM 3548 N N . ASN A 1 480 ? -9.245 -3.962 13.742 1.00 96.06 480 ASN A N 1
ATOM 3549 C CA . ASN A 1 480 ? -10.575 -4.000 14.334 1.00 96.06 480 ASN A CA 1
ATOM 3550 C C . ASN A 1 480 ? -10.489 -3.576 15.795 1.00 96.06 480 ASN A C 1
ATOM 3552 O O . ASN A 1 480 ? -9.762 -4.196 16.573 1.00 96.06 480 ASN A O 1
ATOM 3556 N N . ILE A 1 481 ? -11.253 -2.558 16.176 1.00 94.50 481 ILE A N 1
ATOM 3557 C CA . ILE A 1 481 ? -11.372 -2.077 17.552 1.00 94.50 481 ILE A CA 1
ATOM 3558 C C . ILE A 1 481 ? -12.855 -2.069 17.922 1.00 94.50 481 ILE A C 1
ATOM 3560 O O . ILE A 1 481 ? -13.641 -1.293 17.385 1.00 94.50 481 ILE A O 1
ATOM 3564 N N . SER A 1 482 ? -13.234 -2.932 18.857 1.00 92.69 482 SER A N 1
ATOM 3565 C CA . SER A 1 482 ? -14.538 -2.931 19.516 1.00 92.69 482 SER A CA 1
ATOM 3566 C C . SER A 1 482 ? -14.390 -2.301 20.896 1.00 92.69 482 SER A C 1
ATOM 3568 O O . SER A 1 482 ? -13.590 -2.762 21.710 1.00 92.69 482 SER A O 1
ATOM 3570 N N . VAL A 1 483 ? -15.176 -1.260 21.160 1.00 83.88 483 VAL A N 1
ATOM 3571 C CA . VAL A 1 483 ? -15.228 -0.529 22.439 1.00 83.88 483 VAL A CA 1
ATOM 3572 C C . VAL A 1 483 ? -16.553 -0.819 23.163 1.00 83.88 483 VAL A C 1
ATOM 3574 O O . VAL A 1 483 ? -17.013 -0.050 24.007 1.00 83.88 483 VAL A O 1
ATOM 3577 N N . ALA A 1 484 ? -17.219 -1.927 22.823 1.00 75.69 484 ALA A N 1
ATOM 3578 C CA . ALA A 1 484 ? -18.462 -2.319 23.473 1.00 75.69 484 ALA A CA 1
ATOM 3579 C C . ALA A 1 484 ? -18.228 -2.619 24.973 1.00 75.69 484 ALA A C 1
ATOM 3581 O O . ALA A 1 484 ? -17.252 -3.297 25.314 1.00 75.69 484 ALA A O 1
ATOM 3582 N N . PRO A 1 485 ? -19.115 -2.164 25.883 1.00 67.25 485 PRO A N 1
ATOM 3583 C CA . PRO A 1 485 ? -18.998 -2.455 27.310 1.00 67.25 485 PRO A CA 1
ATOM 3584 C C . PRO A 1 485 ? -18.870 -3.961 27.575 1.00 67.25 485 PRO A C 1
ATOM 3586 O O . PRO A 1 485 ? -19.708 -4.747 27.141 1.00 67.25 485 PRO A O 1
ATOM 3589 N N . GLY A 1 486 ? -17.810 -4.368 28.279 1.00 68.94 486 GLY A N 1
ATOM 3590 C CA . GLY A 1 486 ? -17.540 -5.775 28.606 1.00 68.94 486 GLY A CA 1
ATOM 3591 C C . GLY A 1 486 ? -16.901 -6.606 27.484 1.00 68.94 486 GLY A C 1
ATOM 3592 O O . GLY A 1 486 ? -16.572 -7.765 27.720 1.00 68.94 486 GLY A O 1
ATOM 3593 N N . GLN A 1 487 ? -16.689 -6.031 26.295 1.00 68.81 487 GLN A N 1
ATOM 3594 C CA . GLN A 1 487 ? -16.021 -6.671 25.154 1.00 68.81 487 GLN A CA 1
ATOM 3595 C C . GLN A 1 487 ? -15.062 -5.698 24.455 1.00 68.81 487 GLN A C 1
ATOM 3597 O O . GLN A 1 487 ? -15.087 -5.550 23.229 1.00 68.81 487 GLN A O 1
ATOM 3602 N N . THR A 1 488 ? -14.211 -5.023 25.239 1.00 67.06 488 THR A N 1
ATOM 3603 C CA . THR A 1 488 ? -13.090 -4.262 24.678 1.00 67.06 488 THR A CA 1
ATOM 3604 C C . THR A 1 488 ? -12.129 -5.250 24.032 1.00 67.06 488 THR A C 1
ATOM 3606 O O . THR A 1 488 ? -11.360 -5.927 24.713 1.00 67.06 488 THR A O 1
ATOM 3609 N N . ALA A 1 489 ? -12.209 -5.359 22.713 1.00 87.69 489 ALA A N 1
ATOM 3610 C CA . ALA A 1 489 ? -11.391 -6.255 21.918 1.00 87.69 489 ALA A CA 1
ATOM 3611 C C . ALA A 1 489 ? -10.765 -5.443 20.793 1.00 87.69 489 ALA A C 1
ATOM 3613 O O . ALA A 1 489 ? -11.465 -4.787 20.023 1.00 87.69 489 ALA A O 1
ATOM 3614 N N . ALA A 1 490 ? -9.442 -5.491 20.701 1.00 91.94 490 ALA A N 1
ATOM 3615 C CA . ALA A 1 490 ? -8.712 -4.919 19.589 1.00 91.94 490 ALA A CA 1
ATOM 3616 C C . ALA A 1 490 ? -7.842 -6.001 18.957 1.00 91.94 490 ALA A C 1
ATOM 3618 O O . ALA A 1 490 ? -7.200 -6.783 19.661 1.00 91.94 490 ALA A O 1
ATOM 3619 N N . SER A 1 491 ? -7.849 -6.062 17.633 1.00 94.50 491 SER A N 1
ATOM 3620 C CA . SER A 1 491 ? -7.120 -7.074 16.879 1.00 94.50 491 SER A CA 1
ATOM 3621 C C . SER A 1 491 ? -6.595 -6.510 15.572 1.00 94.50 491 SER A C 1
ATOM 3623 O O . SER A 1 491 ? -7.162 -5.570 15.009 1.00 94.50 491 SER A O 1
ATOM 3625 N N . THR A 1 492 ? -5.526 -7.129 15.088 1.00 96.19 492 THR A N 1
ATOM 3626 C CA . THR A 1 492 ? -4.973 -6.869 13.758 1.00 96.19 492 THR A CA 1
ATOM 3627 C C . THR A 1 492 ? -5.092 -8.133 12.943 1.00 96.19 492 THR A C 1
ATOM 3629 O O . THR A 1 492 ? -4.799 -9.223 13.437 1.00 96.19 492 THR A O 1
ATOM 3632 N N . THR A 1 493 ? -5.525 -7.994 11.700 1.00 97.94 493 THR A N 1
ATOM 3633 C CA . THR A 1 493 ? -5.512 -9.061 10.708 1.00 97.94 493 THR A CA 1
ATOM 3634 C C . THR A 1 493 ? -4.579 -8.664 9.579 1.00 97.94 493 THR A C 1
ATOM 3636 O O . THR A 1 493 ? -4.777 -7.636 8.937 1.00 97.94 493 THR A O 1
ATOM 3639 N N . PHE A 1 494 ? -3.557 -9.476 9.349 1.00 98.12 494 PHE A N 1
ATOM 3640 C CA . PHE A 1 494 ? -2.614 -9.318 8.256 1.00 98.12 494 PHE A CA 1
ATOM 3641 C C . PHE A 1 494 ? -3.026 -10.215 7.094 1.00 98.12 494 PHE A C 1
ATOM 3643 O O . PHE A 1 494 ? -3.212 -11.423 7.266 1.00 98.12 494 PHE A O 1
ATOM 3650 N N . PHE A 1 495 ? -3.129 -9.622 5.911 1.00 98.06 495 PHE A N 1
ATOM 3651 C CA . PHE A 1 495 ? -3.246 -10.340 4.650 1.00 98.06 495 PHE A CA 1
ATOM 3652 C C . PHE A 1 495 ? -1.840 -10.515 4.093 1.00 98.06 495 PHE A C 1
ATOM 3654 O O . PHE A 1 495 ? -1.191 -9.555 3.684 1.00 98.06 495 PHE A O 1
ATOM 3661 N N . LEU A 1 496 ? -1.344 -11.741 4.161 1.00 97.25 496 LEU A N 1
ATOM 3662 C CA . LEU A 1 496 ? 0.004 -12.117 3.782 1.00 97.25 496 LEU A CA 1
ATOM 3663 C C . LEU A 1 496 ? -0.002 -12.703 2.372 1.00 97.25 496 LEU A C 1
ATOM 3665 O O . LEU A 1 496 ? -0.836 -13.546 2.043 1.00 97.25 496 LEU A O 1
ATOM 3669 N N . SER A 1 497 ? 0.974 -12.304 1.570 1.00 96.56 497 SER A N 1
ATOM 3670 C CA . SER A 1 497 ? 1.250 -12.830 0.236 1.00 96.56 497 SER A CA 1
ATOM 3671 C C . SER A 1 497 ? 2.659 -13.419 0.181 1.00 96.56 497 SER A C 1
ATOM 3673 O O . SER A 1 497 ? 3.495 -13.153 1.050 1.00 96.56 497 SER A O 1
ATOM 3675 N N . HIS A 1 498 ? 2.929 -14.220 -0.850 1.00 94.81 498 HIS A N 1
ATOM 3676 C CA . HIS A 1 498 ? 4.234 -14.847 -1.078 1.00 94.81 498 HIS A CA 1
ATOM 3677 C C . HIS A 1 498 ? 4.722 -15.656 0.135 1.00 94.81 498 HIS A C 1
ATOM 3679 O O . HIS A 1 498 ? 5.910 -15.648 0.479 1.00 94.81 498 HIS A O 1
ATOM 3685 N N . VAL A 1 499 ? 3.780 -16.344 0.795 1.00 94.50 499 VAL A N 1
ATOM 3686 C CA . VAL A 1 499 ? 4.054 -17.181 1.968 1.00 94.50 499 VAL A CA 1
ATOM 3687 C C . VAL A 1 499 ? 4.982 -18.319 1.555 1.00 94.50 499 VAL A C 1
ATOM 3689 O O . VAL A 1 499 ? 4.669 -19.099 0.648 1.00 94.50 499 VAL A O 1
ATOM 3692 N N . ARG A 1 500 ? 6.138 -18.403 2.213 1.00 91.88 500 ARG A N 1
ATOM 3693 C CA . ARG A 1 500 ? 7.214 -19.330 1.849 1.00 91.88 500 ARG A CA 1
ATOM 3694 C C . ARG A 1 500 ? 8.011 -19.803 3.056 1.00 91.88 500 ARG A C 1
ATOM 3696 O O . ARG A 1 500 ? 7.972 -19.200 4.128 1.00 91.88 500 ARG A O 1
ATOM 3703 N N . THR A 1 501 ? 8.775 -20.866 2.857 1.00 91.19 501 THR A N 1
ATOM 3704 C CA . THR A 1 501 ? 9.709 -21.404 3.853 1.00 91.19 501 THR A CA 1
ATOM 3705 C C . THR A 1 501 ? 11.140 -20.979 3.536 1.00 91.19 501 THR A C 1
ATOM 3707 O O . THR A 1 501 ? 11.434 -20.556 2.423 1.00 91.19 501 THR A O 1
ATOM 3710 N N . LYS A 1 502 ? 12.070 -21.175 4.475 1.00 89.88 502 LYS A N 1
ATOM 3711 C CA . LYS A 1 502 ? 13.501 -20.926 4.229 1.00 89.88 502 LYS A CA 1
ATOM 3712 C C . LYS A 1 502 ? 14.076 -21.751 3.066 1.00 89.88 502 LYS A C 1
ATOM 3714 O O . LYS A 1 502 ? 15.037 -21.332 2.436 1.00 89.88 502 LYS A O 1
ATOM 3719 N N . ALA A 1 503 ? 13.506 -22.922 2.767 1.00 87.31 503 ALA A N 1
ATOM 3720 C CA . ALA A 1 503 ? 13.952 -23.741 1.637 1.00 87.31 503 ALA A CA 1
ATOM 3721 C C . ALA A 1 503 ? 13.692 -23.060 0.281 1.00 87.31 503 ALA A C 1
ATOM 3723 O O . ALA A 1 503 ? 14.397 -23.324 -0.690 1.00 87.31 503 ALA A O 1
ATOM 3724 N N . ASP A 1 504 ? 12.705 -22.166 0.231 1.00 88.69 504 ASP A N 1
ATOM 3725 C CA . ASP A 1 504 ? 12.332 -21.420 -0.965 1.00 88.69 504 ASP A CA 1
ATOM 3726 C C . ASP A 1 504 ? 13.250 -20.202 -1.215 1.00 88.69 504 ASP A C 1
ATOM 3728 O O . ASP A 1 504 ? 13.186 -19.588 -2.279 1.00 88.69 504 ASP A O 1
ATOM 3732 N N . ASP A 1 505 ? 14.154 -19.868 -0.284 1.00 88.00 505 ASP A N 1
ATOM 3733 C CA . ASP A 1 505 ? 15.059 -18.716 -0.411 1.00 88.00 505 ASP A CA 1
ATOM 3734 C C . ASP A 1 505 ? 16.087 -18.843 -1.536 1.00 88.00 505 ASP A C 1
ATOM 3736 O O . ASP A 1 505 ? 16.701 -17.851 -1.918 1.00 88.00 505 ASP A O 1
ATOM 3740 N N . ALA A 1 506 ? 16.268 -20.039 -2.101 1.00 85.25 506 ALA A N 1
ATOM 3741 C CA . ALA A 1 506 ? 17.172 -20.255 -3.230 1.00 85.25 506 ALA A CA 1
ATOM 3742 C C . ALA A 1 506 ? 16.827 -19.386 -4.453 1.00 85.25 506 ALA A C 1
ATOM 3744 O O . ALA A 1 506 ? 17.688 -19.157 -5.302 1.00 85.25 506 ALA A O 1
ATOM 3745 N N . VAL A 1 507 ? 15.577 -18.919 -4.551 1.00 86.00 507 VAL A N 1
ATOM 3746 C CA . VAL A 1 507 ? 15.115 -18.031 -5.625 1.00 86.00 507 VAL A CA 1
ATOM 3747 C C . VAL A 1 507 ? 14.749 -16.634 -5.117 1.00 86.00 507 VAL A C 1
ATOM 3749 O O . VAL A 1 507 ? 14.262 -15.829 -5.903 1.00 86.00 507 VAL A O 1
ATOM 3752 N N . ALA A 1 508 ? 14.977 -16.336 -3.832 1.00 89.81 508 ALA A N 1
ATOM 3753 C CA . ALA A 1 508 ? 14.720 -15.025 -3.244 1.00 89.81 508 ALA A CA 1
ATOM 3754 C C . ALA A 1 508 ? 15.738 -13.978 -3.712 1.00 89.81 508 ALA A C 1
ATOM 3756 O O . ALA A 1 508 ? 16.882 -14.284 -4.049 1.00 89.81 508 ALA A O 1
ATOM 3757 N N . GLU A 1 509 ? 15.310 -12.725 -3.705 1.00 89.94 509 GLU A N 1
ATOM 3758 C CA . GLU A 1 509 ? 16.126 -11.569 -4.035 1.00 89.94 509 GLU A CA 1
ATOM 3759 C C . GLU A 1 509 ? 16.879 -11.081 -2.792 1.00 89.94 509 GLU A C 1
ATOM 3761 O O . GLU A 1 509 ? 16.327 -10.994 -1.694 1.00 89.94 509 GLU A O 1
ATOM 3766 N N . THR A 1 510 ? 18.156 -10.741 -2.951 1.00 91.50 510 THR A N 1
ATOM 3767 C CA . THR A 1 510 ? 18.953 -10.131 -1.875 1.00 91.50 510 THR A CA 1
ATOM 3768 C C . THR A 1 510 ? 18.857 -8.603 -1.854 1.00 91.50 510 THR A C 1
ATOM 3770 O O . THR A 1 510 ? 19.308 -7.961 -0.911 1.00 91.50 510 THR A O 1
ATOM 3773 N N . GLU A 1 511 ? 18.303 -8.017 -2.909 1.00 91.38 511 GLU A N 1
ATOM 3774 C CA . GLU A 1 511 ? 18.168 -6.579 -3.124 1.00 91.38 511 GLU A CA 1
ATOM 3775 C C . GLU A 1 511 ? 17.018 -6.310 -4.098 1.00 91.38 511 GLU A C 1
ATOM 3777 O O . GLU A 1 511 ? 16.570 -7.218 -4.796 1.00 91.38 511 GLU A O 1
ATOM 3782 N N . HIS A 1 512 ? 16.552 -5.063 -4.178 1.00 93.00 512 HIS A N 1
ATOM 3783 C CA . HIS A 1 512 ? 15.570 -4.701 -5.194 1.00 93.00 512 HIS A CA 1
ATOM 3784 C C . HIS A 1 512 ? 16.226 -4.696 -6.589 1.00 93.00 512 HIS A C 1
ATOM 3786 O O . HIS A 1 512 ? 17.310 -4.126 -6.754 1.00 93.00 512 HIS A O 1
ATOM 3792 N N . PRO A 1 513 ? 15.572 -5.252 -7.629 1.00 90.44 513 PRO A N 1
ATOM 3793 C CA . PRO A 1 513 ? 16.155 -5.409 -8.968 1.00 90.44 513 PRO A CA 1
ATOM 3794 C C . PRO A 1 513 ? 16.557 -4.093 -9.643 1.00 90.44 513 PRO A C 1
ATOM 3796 O O . PRO A 1 513 ? 17.423 -4.086 -10.518 1.00 90.44 513 PRO A O 1
ATOM 3799 N N . LEU A 1 514 ? 15.897 -2.993 -9.277 1.00 91.62 514 LEU A N 1
ATOM 3800 C CA . LEU A 1 514 ? 16.090 -1.677 -9.888 1.00 91.62 514 LEU A CA 1
ATOM 3801 C C . LEU A 1 514 ? 16.696 -0.620 -8.976 1.00 91.62 514 LEU A C 1
ATOM 3803 O O . LEU A 1 514 ? 17.370 0.272 -9.480 1.00 91.62 514 LEU A O 1
ATOM 3807 N N . PHE A 1 515 ? 16.437 -0.681 -7.674 1.00 93.94 515 PHE A N 1
ATOM 3808 C CA . PHE A 1 515 ? 16.681 0.436 -6.762 1.00 93.94 515 PHE A CA 1
ATOM 3809 C C . PHE A 1 515 ? 17.667 0.009 -5.681 1.00 93.94 515 PHE A C 1
ATOM 3811 O O . PHE A 1 515 ? 17.686 -1.158 -5.293 1.00 93.94 515 PHE A O 1
ATOM 3818 N N . THR A 1 516 ? 18.503 0.939 -5.229 1.00 92.75 516 THR A N 1
ATOM 3819 C CA . THR A 1 516 ? 19.467 0.701 -4.141 1.00 92.75 516 THR A CA 1
ATOM 3820 C C . THR A 1 516 ? 18.776 0.539 -2.798 1.00 92.75 516 THR A C 1
ATOM 3822 O O . THR A 1 516 ? 19.238 -0.203 -1.933 1.00 92.75 516 THR A O 1
ATOM 3825 N N . THR A 1 517 ? 17.663 1.245 -2.627 1.00 90.06 517 THR A N 1
ATOM 3826 C CA . THR A 1 517 ? 16.827 1.210 -1.439 1.00 90.06 517 THR A CA 1
ATOM 3827 C C . THR A 1 517 ? 15.628 0.297 -1.666 1.00 90.06 517 THR A C 1
ATOM 3829 O O . THR A 1 517 ? 15.164 0.091 -2.789 1.00 90.06 517 THR A O 1
ATOM 3832 N N . TYR A 1 518 ? 15.125 -0.280 -0.580 1.00 88.94 518 TYR A N 1
ATOM 3833 C CA . TYR A 1 518 ? 13.879 -1.033 -0.575 1.00 88.94 518 TYR A CA 1
ATOM 3834 C C . TYR A 1 518 ? 13.191 -0.905 0.771 1.00 88.94 518 TYR A C 1
ATOM 3836 O O . TYR A 1 518 ? 13.812 -0.611 1.797 1.00 88.94 518 TYR A O 1
ATOM 3844 N N . PHE A 1 519 ? 11.885 -1.126 0.755 1.00 89.56 519 PHE A N 1
ATOM 3845 C CA . PHE A 1 519 ? 11.069 -0.978 1.936 1.00 89.56 519 PHE A CA 1
ATOM 3846 C C . PHE A 1 519 ? 11.261 -2.145 2.910 1.00 89.56 519 PHE A C 1
ATOM 3848 O O . PHE A 1 519 ? 10.960 -3.293 2.590 1.00 89.56 519 PHE A O 1
ATOM 3855 N N . LYS A 1 520 ? 11.741 -1.841 4.122 1.00 80.75 520 LYS A N 1
ATOM 3856 C CA . LYS A 1 520 ? 11.955 -2.827 5.199 1.00 80.75 520 LYS A CA 1
ATOM 3857 C C . LYS A 1 520 ? 10.760 -2.979 6.147 1.00 80.75 520 LYS A C 1
ATOM 3859 O O . LYS A 1 520 ? 10.802 -3.806 7.051 1.00 80.75 520 LYS A O 1
ATOM 3864 N N . GLY A 1 521 ? 9.708 -2.169 6.009 1.00 74.12 521 GLY A N 1
ATOM 3865 C CA . GLY A 1 521 ? 8.560 -2.176 6.925 1.00 74.12 521 GLY A CA 1
ATOM 3866 C C . GLY A 1 521 ? 8.809 -1.488 8.271 1.00 74.12 521 GLY A C 1
ATOM 3867 O O . GLY A 1 521 ? 7.980 -0.704 8.710 1.00 74.12 521 GLY A O 1
ATOM 3868 N N . SER A 1 522 ? 9.960 -1.727 8.903 1.00 62.84 522 SER A N 1
ATOM 3869 C CA . SER A 1 522 ? 10.246 -1.336 10.295 1.00 62.84 522 SER A CA 1
ATOM 3870 C C . SER A 1 522 ? 10.370 0.171 10.560 1.00 62.84 522 SER A C 1
ATOM 3872 O O . SER A 1 522 ? 10.345 0.594 11.714 1.00 62.84 522 SER A O 1
ATOM 3874 N N . THR A 1 523 ? 10.522 0.991 9.521 1.00 58.28 523 THR A N 1
ATOM 3875 C CA . THR A 1 523 ? 10.718 2.445 9.635 1.00 58.28 523 THR A CA 1
ATOM 3876 C C . THR A 1 523 ? 9.427 3.256 9.512 1.00 58.28 523 THR A C 1
ATOM 3878 O O . THR A 1 523 ? 9.436 4.449 9.836 1.00 58.28 523 THR A O 1
ATOM 3881 N N . TYR A 1 524 ? 8.327 2.623 9.090 1.00 58.06 524 TYR A N 1
ATOM 3882 C CA . TYR A 1 524 ? 7.054 3.275 8.794 1.00 58.06 524 TYR A CA 1
ATOM 3883 C C . TYR A 1 524 ? 5.942 2.709 9.675 1.00 58.06 524 TYR A C 1
ATOM 3885 O O . TYR A 1 524 ? 5.628 1.524 9.607 1.00 58.06 524 TYR A O 1
ATOM 3893 N N . ASN A 1 525 ? 5.333 3.556 10.499 1.00 60.28 525 ASN A N 1
ATOM 3894 C CA . ASN A 1 525 ? 4.199 3.155 11.322 1.00 60.28 525 ASN A CA 1
ATOM 3895 C C . ASN A 1 525 ? 2.899 3.594 10.637 1.00 60.28 525 ASN A C 1
ATOM 3897 O O . ASN A 1 525 ? 2.804 4.714 10.143 1.00 60.28 525 ASN A O 1
ATOM 3901 N N . ILE A 1 526 ? 1.885 2.719 10.630 1.00 57.06 526 ILE A N 1
ATOM 3902 C CA . ILE A 1 526 ? 0.569 3.010 10.017 1.00 57.06 526 ILE A CA 1
ATOM 3903 C C . ILE A 1 526 ? -0.090 4.231 10.676 1.00 57.06 526 ILE A C 1
ATOM 3905 O O . ILE A 1 526 ? -0.819 4.977 10.031 1.00 57.06 526 ILE A O 1
ATOM 3909 N N . ALA A 1 527 ? 0.180 4.437 11.961 1.00 57.03 527 ALA A N 1
ATOM 3910 C CA . ALA A 1 527 ? -0.144 5.651 12.696 1.00 57.03 527 ALA A CA 1
ATOM 3911 C C . ALA A 1 527 ? 1.163 6.312 13.161 1.00 57.03 527 ALA A C 1
ATOM 3913 O O . ALA A 1 527 ? 2.193 5.644 13.181 1.00 57.03 527 ALA A O 1
ATOM 3914 N N . TYR A 1 528 ? 1.148 7.579 13.586 1.00 51.75 528 TYR A N 1
ATOM 3915 C CA . TYR A 1 528 ? 2.301 8.252 14.223 1.00 51.75 528 TYR A CA 1
ATOM 3916 C C . TYR A 1 528 ? 2.649 7.634 15.599 1.00 51.75 528 TYR A C 1
ATOM 3918 O O . TYR A 1 528 ? 2.670 8.279 16.640 1.00 51.75 528 TYR A O 1
ATOM 3926 N N . VAL A 1 529 ? 2.936 6.336 15.623 1.00 47.00 529 VAL A N 1
ATOM 3927 C CA . VAL A 1 529 ? 3.179 5.503 16.807 1.00 47.00 529 VAL A CA 1
ATOM 3928 C C . VAL A 1 529 ? 4.577 5.744 17.365 1.00 47.00 529 VAL A C 1
ATOM 3930 O O . VAL A 1 529 ? 4.855 5.344 18.488 1.00 47.00 529 VAL A O 1
ATOM 3933 N N . LYS A 1 530 ? 5.435 6.488 16.648 1.00 48.91 530 LYS A N 1
ATOM 3934 C CA . LYS A 1 530 ? 6.718 6.956 17.193 1.00 48.91 530 LYS A CA 1
ATOM 3935 C C . LYS A 1 530 ? 6.536 7.760 18.490 1.00 48.91 530 LYS A C 1
ATOM 3937 O O . LYS A 1 530 ? 7.461 7.783 19.295 1.00 48.91 530 LYS A O 1
ATOM 3942 N N . GLU A 1 531 ? 5.381 8.397 18.710 1.00 48.72 531 GLU A N 1
ATOM 3943 C CA . GLU A 1 531 ? 5.063 9.037 19.997 1.00 48.72 531 GLU A CA 1
ATOM 3944 C C . GLU A 1 531 ? 4.570 8.030 21.046 1.00 48.72 531 GLU A C 1
ATOM 3946 O O . GLU A 1 531 ? 5.064 8.038 22.169 1.00 48.72 531 GLU A O 1
ATOM 3951 N N . LEU A 1 532 ? 3.703 7.084 20.667 1.00 48.66 532 LEU A N 1
ATOM 3952 C CA . LEU A 1 532 ? 3.223 6.033 21.575 1.00 48.66 532 LEU A CA 1
ATOM 3953 C C . LEU A 1 532 ? 4.358 5.134 22.093 1.00 48.66 532 LEU A C 1
ATOM 3955 O O . LEU A 1 532 ? 4.366 4.784 23.266 1.00 48.66 532 LEU A O 1
ATOM 3959 N N . GLU A 1 533 ? 5.336 4.776 21.256 1.00 48.88 533 GLU A N 1
ATOM 3960 C CA . GLU A 1 533 ? 6.492 3.971 21.679 1.00 48.88 533 GLU A CA 1
ATOM 3961 C C . GLU A 1 533 ? 7.445 4.735 22.609 1.00 48.88 533 GLU A C 1
ATOM 3963 O O . GLU A 1 533 ? 8.057 4.118 23.481 1.00 48.88 533 GLU A O 1
ATOM 3968 N N . LYS A 1 534 ? 7.554 6.066 22.471 1.00 50.78 534 LYS A N 1
ATOM 3969 C CA . LYS A 1 534 ? 8.351 6.896 23.392 1.00 50.78 534 LYS A CA 1
ATOM 3970 C C . LYS A 1 534 ? 7.733 6.945 24.786 1.00 50.78 534 LYS A C 1
ATOM 3972 O O . LYS A 1 534 ? 8.473 6.836 25.758 1.00 50.78 534 LYS A O 1
ATOM 3977 N N . ASP A 1 535 ? 6.409 7.034 24.871 1.00 43.78 535 ASP A N 1
ATOM 3978 C CA . ASP A 1 535 ? 5.680 7.039 26.147 1.00 43.78 535 ASP A CA 1
ATOM 3979 C C . ASP A 1 535 ? 5.614 5.648 26.808 1.00 43.78 535 ASP A C 1
ATOM 3981 O O . ASP A 1 535 ? 5.302 5.534 27.988 1.00 43.78 535 ASP A O 1
ATOM 3985 N N . ILE A 1 536 ? 5.925 4.585 26.059 1.00 42.97 536 ILE A N 1
ATOM 3986 C CA . ILE A 1 536 ? 6.011 3.195 26.539 1.00 42.97 536 ILE A CA 1
ATOM 3987 C C . ILE A 1 536 ? 7.423 2.839 27.045 1.00 42.97 536 ILE A C 1
ATOM 3989 O O . ILE A 1 536 ? 7.584 1.895 27.817 1.00 42.97 536 ILE A O 1
ATOM 3993 N N . ALA A 1 537 ? 8.456 3.551 26.586 1.00 37.34 537 ALA A N 1
ATOM 3994 C CA . ALA A 1 537 ? 9.855 3.260 26.905 1.00 37.34 537 ALA A CA 1
ATOM 3995 C C . ALA A 1 537 ? 10.354 3.896 28.223 1.00 37.34 537 ALA A C 1
ATOM 3997 O O . ALA A 1 537 ? 11.548 3.796 28.522 1.00 37.34 537 ALA A O 1
ATOM 3998 N N . VAL A 1 538 ? 9.464 4.535 28.991 1.00 35.09 538 VAL A N 1
ATOM 3999 C CA . VAL A 1 538 ? 9.699 5.100 30.334 1.00 35.09 538 VAL A CA 1
ATOM 4000 C C . VAL A 1 538 ? 8.946 4.261 31.353 1.00 35.09 538 VAL A C 1
ATOM 4002 O O . VAL A 1 538 ? 9.556 3.951 32.401 1.00 35.09 538 VAL A O 1
#

pLDDT: mean 77.44, std 18.76, range [32.25, 98.12]

Secondary structure (DSSP, 8-state):
---PPP-EEEEEEEEEETTTEEEEEEEEEEEEEETTS--EEEEEEEESB-TTSPBPHHHHSGGG--TT-EEEEEEEEEESS--SSPPPPEEEEEEEEEEEEEEEETTEEEEEEEEEETTHHHHHSBTTBSS--TTS-GGG---------STHHHHHHHHHHHHHHHHHHHH-IIIIIIIHHHHHHHHS-----SSPPTTS---TT-----HHHHHHHHH----SS--PBPGGG--HHHHHHHHHHHHHHHHH--SS-BHHHHHHHHHHHTTEEEEE-SS-EEEEE--SSB-TT-GGGEEEE-TTTEEEEEEE-----EEEEEEEEEEPPPTTS-S----EEEEEEEEE-SS--SEEEEEEPPHHHHTTTS--HHHHHTT--S---SSPPPP-----------HHHHHHHTSTTSHHHHHHHHHHHHHHTTT-EEEEEEE--SS--TT-EEEEE--SS-TT---TTS--EEEEEEEEEEEEEEEETTEEEEEEEEEEEEEEEGGGGGG-BSS-SSBS----STT--SS-HHHHHHHH--

Radius of gyration: 27.18 Å; Cα contacts (8 Å, |Δi|>4): 1055; chains: 1; bounding box: 65×63×85 Å

Solvent-accessible surface area (backbone atoms only — not comparable to full-atom values): 29744 Å² total; per-residue (Å²): 130,87,82,80,82,81,67,72,68,43,68,49,43,30,33,26,34,65,98,68,45,73,77,41,65,39,36,34,40,38,37,42,38,28,49,73,44,77,36,39,33,41,41,29,33,64,57,49,62,46,98,86,67,46,70,36,71,60,72,83,40,54,90,72,71,57,74,63,37,48,34,38,34,30,40,34,68,39,48,77,78,61,63,96,66,79,67,74,71,40,59,56,36,36,24,23,31,69,44,79,47,83,47,79,52,96,96,48,40,32,40,40,32,34,32,34,30,59,66,47,38,26,56,46,16,27,41,47,20,53,88,46,32,77,83,54,60,72,84,77,64,60,80,83,77,64,84,62,56,68,75,67,51,50,53,52,50,33,50,55,45,4,62,63,27,24,66,24,34,64,62,11,41,48,65,59,27,50,48,46,49,50,48,47,40,18,59,36,62,80,57,71,55,92,56,58,52,87,90,70,83,50,59,62,76,59,70,40,46,13,59,62,41,43,49,50,67,69,75,36,69,63,68,91,63,72,49,23,59,28,78,93,61,70,45,71,64,52,34,32,21,44,20,33,40,51,39,42,59,60,62,70,55,63,70,84,39,25,40,39,58,50,49,51,57,51,32,55,74,69,45,30,38,43,31,57,38,18,81,44,36,33,72,41,36,48,62,73,39,67,27,78,86,50,65,86,38,44,46,80,42,56,48,90,48,44,82,47,74,49,77,47,77,43,76,52,63,54,19,26,21,32,29,38,32,68,45,76,55,80,88,85,60,97,62,80,65,66,66,41,73,76,47,75,39,49,32,66,54,94,53,87,66,49,44,75,44,79,42,77,45,55,64,35,66,41,58,67,70,55,67,52,75,66,41,61,70,62,66,65,69,92,72,82,78,71,84,88,83,83,89,70,87,90,83,81,88,65,89,71,73,47,71,63,56,54,50,53,60,48,26,92,83,11,60,54,20,32,48,19,40,53,53,33,43,45,53,41,31,42,64,13,28,32,42,40,33,25,52,67,69,50,66,68,24,39,57,10,31,33,36,34,39,61,64,76,86,42,100,86,55,92,59,96,86,60,94,48,54,38,37,29,33,24,47,22,36,34,40,40,40,33,46,42,89,99,50,74,45,58,29,22,35,37,38,30,32,43,52,39,47,75,84,59,39,85,71,35,35,91,63,42,64,56,28,73,52,61,54,35,25,77,90,46,48,33,30,78,45,76,57,58,55,58,73,67,75,111

Foldseek 3Di:
DPDDDFDFPDKWKAKAWPPQHYGFTFQKKKWKFFWLDWIKMKTKGWQDQDPVRHGRSCVVCVVVDDWFIKMWMWMATHTPPDPPDGGDTFTFATFTFHDWDWDDDVPTTIIITITTGLCCLLQQAFLAANLDGLPPDPVVQDPPPPPQDDPVSVVVVLLVQLLVQLVQQQFAVDPSHQLVVSLCSQQDLSDQPPDPDPPSPDDRPDRGGSVSVNCQSPVAEDEVDGWHWDPLQSDSLLSSLLSSLLSCLSPVCRPSAGSSRSVSVSCVLQQWIWFAFRHHIYIFRFQQFAAVVPVLLADEDEPQFFDDKDWWFDFAFEFKEWAFQFDQPPPDDPDDGPRDRLDIAMDGHPDPIHHYHYDHRRSSLNVLSDDDVVCVVQVPDPDCPDDDDDGDDDDDDDPDPDVVNSCVSCDPLHLRHLVRLSVCLCRRQPGGKMKTKGADDQQFTASGKYKYFDDACPPVDPDHPDGFIKIWGFRMKMWMARNHVPDGDIMIITITTSTGGSVVSVSGDNQRSTGNDGRSSRVDTSIVCVVVVVVVVD